Protein AF-0000000079328853 (afdb_homodimer)

Secondary structure (DSSP, 8-state):
--------S-----TTSHHHHHHHHSSGGGHHHHHHHHHHHH---HHHHTT-EEE-------SGGGTT----EEEE-TT--EEEEEEE-S--TTHHHHHHHHHHHHHHTT--TT--GGG---EEEEEEESS----SS-SEEEEEEEETTT--BS-SSEEEEEEEGGGGG-TTS---TTSHHHHHHHHHH--SHHHHHHHHHH-HHHHHHHHHHHHHTT-HHHHHHHHHHHHHHHHHHHHHHHHHHHHHHHHHHHHHHHHHHTT--HHHHHHHH---HHHHHHHHHHH-/--------S-----TTSHHHHHHHHSSGGGHHHHHHHHHHHH---HHHHTT-EEE-------SGGGTT---EEEEE-TT--EEEEEEE-S--TTHHHHHHHHHHHHHHTT--TT--GGG---EEEEEEESS----SS-SEEEEEEEETTT--BS-SSEEEEEEEGGGGG-TTS---TTSHHHHHHHHHH--SHHHHHHHHHH-HHHHHHHHHHHHHHT-HHHHHHHHHHHHHHHHHHHHHHHHHHHHHHHHHHHHHHHHHHTT--HHHHHHHH---HHHHHHHHHHH-

Foldseek 3Di:
DPPPPLPPVQDFFQCLQLLNVCVQPVDPVNVVLVLLLCCLFVVDDSVFAVPKDWDQDFPPPPDPVCVPQGRWGWIATPVGEIETEGREEDDDQCVVVVQVVVQVVVQVVQDDPPDDPVSRAAYEYEYEYADDHDPDLEQKDKDADADPPPRHGPDRSYMYMYGHLVSLVPPSRDDDCLRSNNLVSQSSVDDHDVSQVVSCVNDVSSVVSVVVRVVLCSDPVSVVVSVVSVVVVVVVVVVVVVVVVVVLVVVLLVQLLVVVVVPDDLVVSCVVSVNDSVVSVVSNVVVD/DPPPPLPPVQDFFQCLQLLNVCVQPVDPVNVVLVLLLCCLFVVDDSVFAVPKDWDQDFPPPPDPVCVPQGRWGWIATPVGEIETEGREEDDDQCVVVVQVVVQVVVQVVQDDPPDDPVSRAAYEYEYEYQDDHDPDLEQKDKDADADPPPRHGPDRNYMYMYGHLVSLVPPSRDDDCLRSNNLVSQSSVDDHDVSQVVSCVNDVSSVVSVVVRVVLCSDPVSVVVSVVSVVVVVVVVVVVVVVVVVVLVVVLLVQLLVVVVVPDDLVVSCVVSVNDSVVSVVSVVVVD

InterPro domains:
  IPR010106 Recombination-promoting nuclease RpnA [TIGR01784] (16-283)

Radius of gyration: 30.78 Å; Cα contacts (8 Å, |Δi|>4): 860; chains: 2; bounding box: 93×96×70 Å

Sequence (576 aa):
MVRKKVLDDGFIMSPKNDFVFKLLFGDEKNKDLLIELLNAILKMPHDELEEIELINTELLREFSEDRKGILDVRAKTKNGEHIDIEIQVLYTQYMAERTLFYWSKMYNGQIKSGDTYDKLEKCITINIVDFKCIEINKLHTSFHITEDETNQKLTDVLEIHYLELPKLFDDSVPKDEDEPIVQWMMFLQARNKEAFEMLAEKNDKIRKAYNILEVISKDDKARAAYESREAELHDQMTRLKSAKEEGIKEATIKNAKNFLIMGLDVDMVAKGTGLSVEEVQKIKKELNMVRKKVLDDGFIMSPKNDFVFKLLFGDEKNKDLLIELLNAILKMPHDELEEIELINTELLREFSEDRKGILDVRAKTKNGEHIDIEIQVLYTQYMAERTLFYWSKMYNGQIKSGDTYDKLEKCITINIVDFKCIEINKLHTSFHITEDETNQKLTDVLEIHYLELPKLFDDSVPKDEDEPIVQWMMFLQARNKEAFEMLAEKNDKIRKAYNILEVISKDDKARAAYESREAELHDQMTRLKSAKEEGIKEATIKNAKNFLIMGLDVDMVAKGTGLSVEEVQKIKKELN

Structure (mmCIF, N/CA/C/O backbone):
data_AF-0000000079328853-model_v1
#
loop_
_entity.id
_entity.type
_entity.pdbx_description
1 polymer 'Uncharacterized protein'
#
loop_
_atom_site.group_PDB
_atom_site.id
_atom_site.type_symbol
_atom_site.label_atom_id
_atom_site.label_alt_id
_atom_site.label_comp_id
_atom_site.label_asym_id
_atom_site.label_entity_id
_atom_site.label_seq_id
_atom_site.pdbx_PDB_ins_code
_atom_site.Cartn_x
_atom_site.Cartn_y
_atom_site.Cartn_z
_atom_site.occupancy
_atom_site.B_iso_or_equiv
_atom_site.auth_seq_id
_atom_site.auth_comp_id
_atom_site.auth_asym_id
_atom_site.auth_atom_id
_atom_site.pdbx_PDB_model_num
ATOM 1 N N . MET A 1 1 ? 5.297 56.281 -9.031 1 31.61 1 MET A N 1
ATOM 2 C CA . MET A 1 1 ? 5.809 54.969 -8.672 1 31.61 1 MET A CA 1
ATO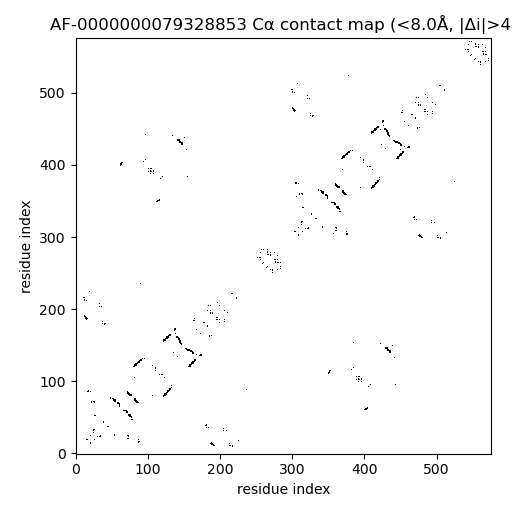M 3 C C . MET A 1 1 ? 5.602 54.688 -7.184 1 31.61 1 MET A C 1
ATOM 5 O O . MET A 1 1 ? 6.312 55.25 -6.344 1 31.61 1 MET A O 1
ATOM 9 N N . VAL A 1 2 ? 4.441 54.625 -6.719 1 34.25 2 VAL A N 1
ATOM 10 C CA . VAL A 1 2 ? 4.043 54.594 -5.312 1 34.25 2 VAL A CA 1
ATOM 11 C C . VAL A 1 2 ? 4.672 53.375 -4.633 1 34.25 2 VAL A C 1
ATOM 13 O O . VAL A 1 2 ? 4.508 52.25 -5.098 1 34.25 2 VAL A O 1
ATOM 16 N N . ARG A 1 3 ? 5.887 53.562 -4.113 1 39.03 3 ARG A N 1
ATOM 17 C CA . ARG A 1 3 ? 6.566 52.594 -3.277 1 39.03 3 ARG A CA 1
ATOM 18 C C . ARG A 1 3 ? 5.586 51.875 -2.334 1 39.03 3 ARG A C 1
ATOM 20 O O . ARG A 1 3 ? 4.926 52.531 -1.528 1 39.03 3 ARG A O 1
ATOM 27 N N . LYS A 1 4 ? 4.969 50.938 -2.725 1 52.41 4 LYS A N 1
ATOM 28 C CA . LYS A 1 4 ? 4.027 50.188 -1.898 1 52.41 4 LYS A CA 1
ATOM 29 C C . LYS A 1 4 ? 4.602 49.938 -0.508 1 52.41 4 LYS A C 1
ATOM 31 O O . LYS A 1 4 ? 5.73 49.438 -0.376 1 52.41 4 LYS A O 1
ATOM 36 N N . LYS A 1 5 ? 4.297 50.625 0.523 1 45.47 5 LYS A N 1
ATOM 37 C CA . LYS A 1 5 ? 4.676 50.625 1.934 1 45.47 5 LYS A CA 1
ATOM 38 C C . LYS A 1 5 ? 4.801 49.188 2.465 1 45.47 5 LYS A C 1
ATOM 40 O O . LYS A 1 5 ? 3.859 48.406 2.371 1 45.47 5 LYS A O 1
ATOM 45 N N . VAL A 1 6 ? 6.016 48.594 2.537 1 50.78 6 VAL A N 1
ATOM 46 C CA . VAL A 1 6 ? 6.336 47.375 3.24 1 50.78 6 VAL A CA 1
ATOM 47 C C . VAL A 1 6 ? 5.785 47.438 4.664 1 50.78 6 VAL A C 1
ATOM 49 O O . VAL A 1 6 ? 6.137 48.312 5.434 1 50.78 6 VAL A O 1
ATOM 52 N N . LEU A 1 7 ? 4.535 47.094 4.895 1 52.22 7 LEU A N 1
ATOM 53 C CA . LEU A 1 7 ? 3.934 47.031 6.219 1 52.22 7 LEU A CA 1
ATOM 54 C C . LEU A 1 7 ? 4.805 46.219 7.172 1 52.22 7 LEU A C 1
ATOM 56 O O . LEU A 1 7 ? 5.109 45.062 6.906 1 52.22 7 LEU A O 1
ATOM 60 N N . ASP A 1 8 ? 5.898 46.781 7.695 1 61.59 8 ASP A N 1
ATOM 61 C CA . ASP A 1 8 ? 6.684 46.094 8.727 1 61.59 8 ASP A CA 1
ATOM 62 C C . ASP A 1 8 ? 5.898 46 10.031 1 61.59 8 ASP A C 1
ATOM 64 O O . ASP A 1 8 ? 6.207 46.688 11.008 1 61.59 8 ASP A O 1
ATOM 68 N N . ASP A 1 9 ? 4.762 45.281 10.031 1 75.06 9 ASP A N 1
ATOM 69 C CA . ASP A 1 9 ? 3.895 45.156 11.195 1 75.06 9 ASP A CA 1
ATOM 70 C C . ASP A 1 9 ? 4.293 43.938 12.031 1 75.06 9 ASP A C 1
ATOM 72 O O . ASP A 1 9 ? 3.625 43.625 13.016 1 75.06 9 ASP A O 1
ATOM 76 N N . GLY A 1 10 ? 5.41 43.25 11.617 1 81.88 10 GLY A N 1
ATOM 77 C CA . GLY A 1 10 ? 5.906 42.125 12.383 1 81.88 10 GLY A CA 1
ATOM 78 C C . GLY A 1 10 ? 5.145 40.844 12.109 1 81.88 10 GLY A C 1
ATOM 79 O O . GLY A 1 10 ? 5.383 39.812 12.758 1 81.88 10 GLY A O 1
ATOM 80 N N . PHE A 1 11 ? 4.305 40.906 11.109 1 89.62 11 PHE A N 1
ATOM 81 C CA . PHE A 1 11 ? 3.486 39.75 10.805 1 89.62 11 PHE A CA 1
ATOM 82 C C . PHE A 1 11 ? 4.312 38.688 10.109 1 89.62 11 PHE A C 1
ATOM 84 O O . PHE A 1 11 ? 5.133 38.969 9.242 1 89.62 11 PHE A O 1
ATOM 91 N N . ILE A 1 12 ? 4.145 37.406 10.586 1 93.56 12 ILE A N 1
ATOM 92 C CA . ILE A 1 12 ? 4.809 36.25 9.969 1 93.56 12 ILE A CA 1
ATOM 93 C C . ILE A 1 12 ? 3.789 35.125 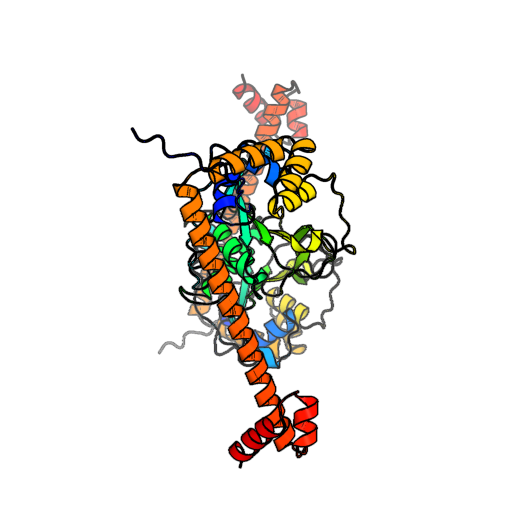9.711 1 93.56 12 ILE A C 1
ATOM 95 O O . ILE A 1 12 ? 3.018 34.781 10.602 1 93.56 12 ILE A O 1
ATOM 99 N N . MET A 1 13 ? 3.773 34.688 8.43 1 94.19 13 MET A N 1
ATOM 100 C CA . MET A 1 13 ? 2.859 33.594 8.07 1 94.19 13 MET A CA 1
ATOM 101 C C . MET A 1 13 ? 3.227 32.312 8.789 1 94.19 13 MET A C 1
ATOM 103 O O . MET A 1 13 ? 4.391 32.094 9.133 1 94.19 13 MET A O 1
ATOM 107 N N . SER A 1 14 ? 2.207 31.469 9.07 1 94.62 14 SER A N 1
ATOM 108 C CA . SER A 1 14 ? 2.471 30.156 9.625 1 94.62 14 SER A CA 1
ATOM 109 C C . SER A 1 14 ? 3.002 29.203 8.555 1 94.62 14 SER A C 1
ATOM 111 O O . SER A 1 14 ? 2.355 29 7.523 1 94.62 14 SER A O 1
ATOM 113 N N . PRO A 1 15 ? 4.086 28.594 8.836 1 95.25 15 PRO A N 1
ATOM 114 C CA . PRO A 1 15 ? 4.645 27.703 7.812 1 95.25 15 PRO A CA 1
ATOM 115 C C . PRO A 1 15 ? 3.854 26.406 7.668 1 95.25 15 PRO A C 1
ATOM 117 O O . PRO A 1 15 ? 4.082 25.641 6.723 1 95.25 15 PRO A O 1
ATOM 120 N N . LYS A 1 16 ? 2.934 26.078 8.539 1 93.06 16 LYS A N 1
ATOM 121 C CA . LYS A 1 16 ? 2.166 24.859 8.406 1 93.06 16 LYS A CA 1
ATOM 122 C C . LYS A 1 16 ? 0.993 25.031 7.445 1 93.06 16 LYS A C 1
ATOM 124 O O . LYS A 1 16 ? 0.324 24.062 7.082 1 93.06 16 LYS A O 1
ATOM 129 N N . ASN A 1 17 ? 0.754 26.344 7.156 1 89.62 17 ASN A N 1
ATOM 130 C CA . ASN A 1 17 ? -0.19 26.594 6.07 1 89.62 17 ASN A CA 1
ATOM 131 C C . ASN A 1 17 ? 0.301 26 4.754 1 89.62 17 ASN A C 1
ATOM 133 O O . ASN A 1 17 ? 1.447 26.219 4.359 1 89.62 17 ASN A O 1
ATOM 137 N N . ASP A 1 18 ? -0.569 25.25 4.113 1 87.94 18 ASP A N 1
ATOM 138 C CA . ASP A 1 18 ? -0.144 24.5 2.936 1 87.94 18 ASP A CA 1
ATOM 139 C C . ASP A 1 18 ? 0.385 25.422 1.849 1 87.94 18 ASP A C 1
ATOM 141 O O . ASP A 1 18 ? 1.332 25.078 1.137 1 87.94 18 ASP A O 1
ATOM 145 N N . PHE A 1 19 ? -0.212 26.594 1.665 1 86.56 19 PHE A N 1
ATOM 146 C CA . PHE A 1 19 ? 0.26 27.578 0.706 1 86.56 19 PHE A CA 1
ATOM 147 C C . PHE A 1 19 ? 1.688 28.016 1.025 1 86.56 19 PHE A C 1
ATOM 149 O O . PHE A 1 19 ? 2.543 28.047 0.138 1 86.56 19 PHE A O 1
ATOM 156 N N . VAL A 1 20 ? 1.907 28.344 2.248 1 91.88 20 VAL A N 1
ATOM 157 C CA . VAL A 1 20 ? 3.219 28.797 2.699 1 91.88 20 VAL A CA 1
ATOM 158 C C . VAL A 1 20 ? 4.23 27.656 2.58 1 91.88 20 VAL A C 1
ATOM 160 O O . VAL A 1 20 ? 5.352 27.859 2.107 1 91.88 20 VAL A O 1
ATOM 163 N N . PHE A 1 21 ? 3.822 26.453 2.988 1 93 21 PHE A N 1
ATOM 164 C CA . PHE A 1 21 ? 4.68 25.281 2.912 1 93 21 PHE A CA 1
ATOM 165 C C . PHE A 1 21 ? 5.176 25.062 1.488 1 93 21 PHE A C 1
ATOM 167 O O . PHE A 1 21 ? 6.359 24.797 1.271 1 93 21 PHE A O 1
ATOM 174 N N . LYS A 1 22 ? 4.309 25.172 0.549 1 89.31 22 LYS A N 1
ATOM 175 C CA . LYS A 1 22 ? 4.648 25 -0.86 1 89.31 22 LYS A CA 1
ATOM 176 C C . LYS A 1 22 ? 5.656 26.062 -1.314 1 89.31 22 LYS A C 1
ATOM 178 O O . LYS A 1 22 ? 6.559 25.766 -2.104 1 89.31 22 LYS A O 1
ATOM 183 N N . LEU A 1 23 ? 5.504 27.266 -0.871 1 89.62 23 LEU A N 1
ATOM 184 C CA . LEU A 1 23 ? 6.422 28.328 -1.248 1 89.62 23 LEU A CA 1
ATOM 185 C C . LEU A 1 23 ? 7.816 28.062 -0.694 1 89.62 23 LEU A C 1
ATOM 187 O O . LEU A 1 23 ? 8.82 28.375 -1.348 1 89.62 23 LEU A O 1
ATOM 191 N N . LEU A 1 24 ? 7.848 27.5 0.463 1 93.38 24 LEU A N 1
ATOM 192 C CA . LEU A 1 24 ? 9.125 27.266 1.125 1 93.38 24 LEU A CA 1
ATOM 193 C C . LEU A 1 24 ? 9.828 26.047 0.53 1 93.38 24 LEU A C 1
ATOM 195 O O . LEU A 1 24 ? 11.039 26.078 0.272 1 93.38 24 LEU A O 1
ATOM 199 N N . PHE A 1 25 ? 9.07 24.969 0.272 1 93.12 25 PHE A N 1
ATOM 200 C CA . PHE A 1 25 ? 9.711 23.688 -0.023 1 93.12 25 PHE A CA 1
ATOM 201 C C . PHE A 1 25 ? 9.398 23.234 -1.444 1 93.12 25 PHE A C 1
ATOM 203 O O . PHE A 1 25 ? 10.039 22.328 -1.969 1 93.12 25 PHE A O 1
ATOM 210 N N . GLY A 1 26 ? 8.43 23.828 -2.084 1 89.31 26 GLY A N 1
ATOM 211 C CA . GLY A 1 26 ? 7.992 23.406 -3.404 1 89.31 26 GLY A CA 1
ATOM 212 C C . GLY A 1 26 ? 8.523 24.297 -4.52 1 89.31 26 GLY A C 1
ATOM 213 O O . GLY A 1 26 ? 8.125 24.156 -5.676 1 89.31 26 GLY A O 1
ATOM 214 N N . ASP A 1 27 ? 9.336 25.25 -4.164 1 87.94 27 ASP A N 1
ATOM 215 C CA . ASP A 1 27 ? 9.938 26.156 -5.141 1 87.94 27 ASP A CA 1
ATOM 216 C C . ASP A 1 27 ? 11.344 25.688 -5.527 1 87.94 27 ASP A C 1
ATOM 218 O O . ASP A 1 27 ? 12.156 25.359 -4.66 1 87.94 27 ASP A O 1
ATOM 222 N N . GLU A 1 28 ? 11.617 25.719 -6.836 1 88.5 28 GLU A N 1
ATOM 223 C CA . GLU A 1 28 ? 12.922 25.297 -7.355 1 88.5 28 GLU A CA 1
ATOM 224 C C . GLU A 1 28 ? 14.047 26.141 -6.746 1 88.5 28 GLU A C 1
ATOM 226 O O . GLU A 1 28 ? 15.148 25.641 -6.539 1 88.5 28 GLU A O 1
ATOM 231 N N . LYS A 1 29 ? 13.781 27.312 -6.406 1 90 29 LYS A N 1
ATOM 232 C CA . LYS A 1 29 ? 14.781 28.219 -5.852 1 90 29 LYS A CA 1
ATOM 233 C C . LYS A 1 29 ? 15.172 27.812 -4.434 1 90 29 LYS A C 1
ATOM 235 O O . LYS A 1 29 ? 16.25 28.172 -3.947 1 90 29 LYS A O 1
ATOM 240 N N . ASN A 1 30 ? 14.227 27.094 -3.82 1 91.38 30 ASN A N 1
ATOM 241 C CA . ASN A 1 30 ? 14.461 26.688 -2.438 1 91.38 30 ASN A CA 1
ATOM 242 C C . ASN A 1 30 ? 14.641 25.172 -2.32 1 91.38 30 ASN A C 1
ATOM 244 O O . ASN A 1 30 ? 14.297 24.578 -1.297 1 91.38 30 ASN A O 1
ATOM 248 N N . LYS A 1 31 ? 15.102 24.562 -3.402 1 91.06 31 LYS A N 1
ATOM 249 C CA . LYS A 1 31 ? 15.242 23.109 -3.471 1 91.06 31 LYS A CA 1
ATOM 250 C C . LYS A 1 31 ? 16.141 22.594 -2.354 1 91.06 31 LYS A C 1
ATOM 252 O O . LYS A 1 31 ? 15.938 21.484 -1.844 1 91.06 31 LYS A O 1
ATOM 257 N N . ASP A 1 32 ? 17.109 23.344 -2.018 1 92.06 32 ASP A N 1
ATOM 258 C CA . ASP A 1 32 ? 18.016 22.953 -0.948 1 92.06 32 ASP A CA 1
ATOM 259 C C . ASP A 1 32 ? 17.281 22.797 0.376 1 92.06 32 ASP A C 1
ATOM 261 O O . ASP A 1 32 ? 17.641 21.953 1.199 1 92.06 32 ASP A O 1
ATOM 265 N N . LEU A 1 33 ? 16.219 23.609 0.675 1 93.69 33 LEU A N 1
ATOM 266 C CA . LEU A 1 33 ? 15.398 23.469 1.875 1 93.69 33 LEU A CA 1
ATOM 267 C C . LEU A 1 33 ? 14.641 22.141 1.863 1 93.69 33 LEU A C 1
ATOM 269 O O . LEU A 1 33 ? 14.57 21.453 2.885 1 93.69 33 LEU A O 1
ATOM 273 N N . LEU A 1 34 ? 14.141 21.797 0.667 1 93.06 34 LEU A N 1
ATOM 274 C CA . LEU A 1 34 ? 13.453 20.531 0.522 1 93.06 34 LEU A CA 1
ATOM 275 C C . LEU A 1 34 ? 14.398 19.359 0.823 1 93.06 34 LEU A C 1
ATOM 277 O O . LEU A 1 34 ? 14.039 18.438 1.562 1 93.06 34 LEU A O 1
ATOM 281 N N . ILE A 1 35 ? 15.547 19.438 0.274 1 92.81 35 ILE A N 1
ATOM 282 C CA . ILE A 1 35 ? 16.547 18.391 0.459 1 92.81 35 ILE A CA 1
ATOM 283 C C . ILE A 1 35 ? 16.859 18.234 1.946 1 92.81 35 ILE A C 1
ATOM 285 O O . ILE A 1 35 ? 16.922 17.125 2.457 1 92.81 35 ILE A O 1
ATOM 289 N N . GLU A 1 36 ? 17 19.344 2.65 1 92.38 36 GLU A N 1
ATOM 290 C CA . GLU A 1 36 ? 17.312 19.297 4.074 1 92.38 36 GLU A CA 1
ATOM 291 C C . GLU A 1 36 ? 16.156 18.688 4.875 1 92.38 36 GLU A C 1
ATOM 293 O O . GLU A 1 36 ? 16.391 17.922 5.809 1 92.38 36 GLU A O 1
ATOM 298 N N . LEU A 1 37 ? 14.938 19.109 4.543 1 94.31 37 LEU A N 1
ATOM 299 C CA . LEU A 1 37 ? 13.773 18.547 5.215 1 94.31 37 LEU A CA 1
ATOM 300 C C . LEU A 1 37 ? 13.688 17.031 4.984 1 94.31 37 LEU A C 1
ATOM 302 O O . LEU A 1 37 ? 13.508 16.266 5.934 1 94.31 37 LEU A O 1
ATOM 306 N N . LEU A 1 38 ? 13.891 16.609 3.748 1 94.62 38 LEU A N 1
ATOM 307 C CA . LEU A 1 38 ? 13.82 15.188 3.391 1 94.62 38 LEU A CA 1
ATOM 308 C C . LEU A 1 38 ? 14.938 14.406 4.074 1 94.62 38 LEU A C 1
ATOM 310 O O . LEU A 1 38 ? 14.719 13.281 4.531 1 94.62 38 LEU A O 1
ATOM 314 N N . ASN A 1 39 ? 16.109 15.008 4.168 1 93.06 39 ASN A N 1
ATOM 315 C CA . ASN A 1 39 ? 17.219 14.359 4.875 1 93.06 39 ASN A CA 1
ATOM 316 C C . ASN A 1 39 ? 16.875 14.133 6.344 1 93.06 39 ASN A C 1
ATOM 318 O O . ASN A 1 39 ? 17.219 13.094 6.91 1 93.06 39 ASN A O 1
ATOM 322 N N . ALA A 1 40 ? 16.266 15.102 6.926 1 94.19 40 ALA A N 1
ATOM 323 C CA . ALA A 1 40 ? 15.906 14.992 8.336 1 94.19 40 ALA A CA 1
ATOM 324 C C . ALA A 1 40 ? 14.867 13.898 8.555 1 94.19 40 ALA A C 1
ATOM 326 O O . ALA A 1 40 ? 14.898 13.195 9.562 1 94.19 40 ALA A O 1
ATOM 327 N N . ILE A 1 41 ? 13.961 13.695 7.598 1 96.12 41 ILE A N 1
ATOM 328 C CA . ILE A 1 41 ? 12.844 12.773 7.746 1 96.12 41 ILE A CA 1
ATOM 329 C C . ILE A 1 41 ? 13.281 11.359 7.367 1 96.12 41 ILE A C 1
ATOM 331 O O . ILE A 1 41 ? 13.047 10.406 8.109 1 96.12 41 ILE A O 1
ATOM 335 N N . LEU A 1 42 ? 13.906 11.211 6.176 1 93.88 42 LEU A N 1
ATOM 336 C CA . LEU A 1 42 ? 14.188 9.906 5.59 1 93.88 42 LEU A CA 1
ATOM 337 C C . LEU A 1 42 ? 15.562 9.398 6.031 1 93.88 42 LEU A C 1
ATOM 339 O O . LEU A 1 42 ? 15.867 8.211 5.887 1 93.88 42 LEU A O 1
ATOM 343 N N . LYS A 1 43 ? 16.359 10.18 6.676 1 83.69 43 LYS A N 1
ATOM 344 C CA . LYS A 1 43 ? 17.719 9.844 7.098 1 83.69 43 LYS A CA 1
ATOM 345 C C . LYS A 1 43 ? 18.516 9.25 5.945 1 83.69 43 LYS A C 1
ATOM 347 O O . LYS A 1 43 ? 19.219 8.25 6.121 1 83.69 43 LYS A O 1
ATOM 352 N N . MET A 1 44 ? 18.156 9.641 4.758 1 73.44 44 MET A N 1
ATOM 353 C CA . MET A 1 44 ? 18.859 9.195 3.561 1 73.44 44 MET A CA 1
ATOM 354 C C . MET A 1 44 ? 20.203 9.914 3.422 1 73.44 44 MET A C 1
ATOM 356 O O . MET A 1 44 ? 20.344 11.047 3.871 1 73.44 44 MET A O 1
ATOM 360 N N . PRO A 1 45 ? 21.125 9.148 2.871 1 66.38 45 PRO A N 1
ATOM 361 C CA . PRO A 1 45 ? 22.359 9.867 2.59 1 66.38 45 PRO A CA 1
ATOM 362 C C . PRO A 1 45 ? 22.156 11.062 1.661 1 66.38 45 PRO A C 1
ATOM 364 O O . PRO A 1 45 ? 21.328 11 0.752 1 66.38 45 PRO A O 1
ATOM 367 N N . HIS A 1 46 ? 22.875 12.055 1.942 1 65.69 46 HIS A N 1
ATOM 368 C CA . HIS A 1 46 ? 22.75 13.32 1.233 1 65.69 46 HIS A CA 1
ATOM 369 C C . HIS A 1 46 ? 22.922 13.133 -0.27 1 65.69 46 HIS A C 1
ATOM 371 O O . HIS A 1 46 ? 22.25 13.781 -1.064 1 65.69 46 HIS A O 1
ATOM 377 N N . ASP A 1 47 ? 23.688 12.258 -0.616 1 69.44 47 ASP A N 1
ATOM 378 C CA . ASP A 1 47 ? 24.016 12.086 -2.027 1 69.44 47 ASP A CA 1
ATOM 379 C C . ASP A 1 47 ? 22.812 11.547 -2.805 1 69.44 47 ASP A C 1
ATOM 381 O O . ASP A 1 47 ? 22.656 11.828 -3.996 1 69.44 47 ASP A O 1
ATOM 385 N N . GLU A 1 48 ? 21.922 10.938 -2.188 1 71.31 48 GLU A N 1
ATOM 386 C CA . GLU A 1 48 ? 20.781 10.352 -2.869 1 71.31 48 GLU A CA 1
ATOM 387 C C . GLU A 1 48 ? 19.719 11.406 -3.189 1 71.31 48 GLU A C 1
ATOM 389 O O . GLU A 1 48 ? 18.906 11.227 -4.098 1 71.31 48 GLU A O 1
ATOM 394 N N . LEU A 1 49 ? 19.844 12.508 -2.465 1 78.69 49 LEU A N 1
ATOM 395 C CA . LEU A 1 49 ? 18.812 13.523 -2.613 1 78.69 49 LEU A CA 1
ATOM 396 C C . LEU A 1 49 ? 19.344 14.734 -3.369 1 78.69 49 LEU A C 1
ATOM 398 O O . LEU A 1 49 ? 18.578 15.633 -3.742 1 78.69 49 LEU A O 1
ATOM 402 N N . GLU A 1 50 ? 20.656 14.734 -3.645 1 72.62 50 GLU A N 1
ATOM 403 C CA . GLU A 1 50 ? 21.312 15.898 -4.227 1 72.62 50 GLU A CA 1
ATOM 404 C C . GLU A 1 50 ? 20.703 16.25 -5.586 1 72.62 50 GLU A C 1
ATOM 406 O O . GLU A 1 50 ? 20.625 17.422 -5.949 1 72.62 50 GLU A O 1
ATOM 411 N N . GLU A 1 51 ? 20.188 15.281 -6.344 1 80.25 51 GLU A N 1
ATOM 412 C CA . GLU A 1 51 ? 19.656 15.539 -7.676 1 80.25 51 GLU A CA 1
ATOM 413 C C . GLU A 1 51 ? 18.141 15.352 -7.703 1 80.25 51 GLU A C 1
ATOM 415 O O . GLU A 1 51 ? 17.578 14.883 -8.703 1 80.25 51 GLU A O 1
ATOM 420 N N . ILE A 1 52 ? 17.5 15.844 -6.676 1 86.38 52 ILE A N 1
ATOM 421 C CA . ILE A 1 52 ? 16.062 15.672 -6.598 1 86.38 52 ILE A CA 1
ATOM 422 C C . ILE A 1 52 ? 15.367 16.641 -7.566 1 86.38 52 ILE A C 1
ATOM 424 O O . ILE A 1 52 ? 15.812 17.766 -7.742 1 86.38 52 ILE A O 1
ATOM 428 N N . GLU A 1 53 ? 14.422 16.188 -8.273 1 89 53 GLU A N 1
ATOM 429 C CA . GLU A 1 53 ? 13.625 16.984 -9.203 1 89 53 GLU A CA 1
ATOM 430 C C . GLU A 1 53 ? 12.211 17.219 -8.656 1 89 53 GLU A C 1
ATOM 432 O O . GLU A 1 53 ? 11.531 16.281 -8.258 1 89 53 GLU A O 1
ATOM 437 N N . LEU A 1 54 ? 11.898 18.5 -8.562 1 87.62 54 LEU A N 1
ATOM 438 C CA . LEU A 1 54 ? 10.523 18.828 -8.188 1 87.62 54 LEU A CA 1
ATOM 439 C C . LEU A 1 54 ? 9.57 18.547 -9.344 1 87.62 54 LEU A C 1
ATOM 441 O O . LEU A 1 54 ? 9.844 18.938 -10.484 1 87.62 54 LEU A O 1
ATOM 445 N N . ILE A 1 55 ? 8.586 17.734 -9.016 1 79.25 55 ILE A N 1
ATOM 446 C CA . ILE A 1 55 ? 7.594 17.406 -10.039 1 79.25 55 ILE A CA 1
ATOM 447 C C . ILE A 1 55 ? 6.316 18.203 -9.789 1 79.25 55 ILE A C 1
ATOM 449 O O . ILE A 1 55 ? 5.812 18.25 -8.664 1 79.25 55 ILE A O 1
ATOM 453 N N . ASN A 1 56 ? 6.125 19.312 -10.453 1 61.44 56 ASN A N 1
ATOM 454 C CA . ASN A 1 56 ? 5.008 20.219 -10.242 1 61.44 56 ASN A CA 1
ATOM 455 C C . ASN A 1 56 ? 3.701 19.641 -10.766 1 61.44 56 ASN A C 1
ATOM 457 O O . ASN A 1 56 ? 2.814 20.375 -11.203 1 61.44 56 ASN A O 1
ATOM 461 N N . THR A 1 57 ? 3.627 18.375 -10.805 1 53.28 57 THR A N 1
ATOM 462 C CA . THR A 1 57 ? 2.359 17.859 -11.312 1 53.28 57 THR A CA 1
ATOM 463 C C . THR A 1 57 ? 1.344 17.719 -10.18 1 53.28 57 THR A C 1
ATOM 465 O O . THR A 1 57 ? 1.671 17.219 -9.102 1 53.28 57 THR A O 1
ATOM 468 N N . GLU A 1 58 ? 0.433 18.734 -10.227 1 52.91 58 GLU A N 1
ATOM 469 C CA . GLU A 1 58 ? -0.675 18.641 -9.281 1 52.91 58 GLU A CA 1
ATOM 470 C C . GLU A 1 58 ? -1.335 17.266 -9.352 1 52.91 58 GLU A C 1
ATOM 472 O O . GLU A 1 58 ? -1.615 16.75 -10.438 1 52.91 58 GLU A O 1
ATOM 477 N N . LEU A 1 59 ? -1.08 16.391 -8.367 1 54.16 59 LEU A N 1
ATOM 478 C CA . LEU A 1 59 ? -2.027 15.281 -8.32 1 54.16 59 LEU A CA 1
ATOM 479 C C . LEU A 1 59 ? -3.459 15.797 -8.211 1 54.16 59 LEU A C 1
ATOM 481 O O . LEU A 1 59 ? -3.768 16.609 -7.336 1 54.16 59 LEU A O 1
ATOM 485 N N . LEU A 1 60 ? -4.219 15.867 -9.266 1 50.41 60 LEU A N 1
ATOM 486 C CA . LEU A 1 60 ? -5.594 16.359 -9.219 1 50.41 60 LEU A CA 1
ATOM 487 C C . LEU A 1 60 ? -6.352 15.734 -8.047 1 50.41 60 LEU A C 1
ATOM 489 O O . LEU A 1 60 ? -6.312 14.516 -7.859 1 50.41 60 LEU A O 1
ATOM 493 N N . ARG A 1 61 ? -6.586 16.594 -7.02 1 55.03 61 ARG A N 1
ATOM 494 C CA . ARG A 1 61 ? -7.406 16.125 -5.91 1 55.03 61 ARG A CA 1
ATOM 495 C C . ARG A 1 61 ? -8.844 15.875 -6.355 1 55.03 61 ARG A C 1
ATOM 497 O O . ARG A 1 61 ? -9.484 16.766 -6.934 1 55.03 61 ARG A O 1
ATOM 504 N N . GLU A 1 62 ? -9.258 14.672 -6.512 1 55.06 62 GLU A N 1
ATOM 505 C CA . GLU A 1 62 ? -10.523 14.203 -7.062 1 55.06 62 GLU A CA 1
ATOM 506 C C . GLU A 1 62 ? -11.617 14.18 -5.996 1 55.06 62 GLU A C 1
ATOM 508 O O . GLU A 1 62 ? -12.797 14.062 -6.312 1 55.06 62 GLU A O 1
ATOM 513 N N . PHE A 1 63 ? -11.18 14.438 -4.805 1 57.06 63 PHE A N 1
ATOM 514 C CA . PHE A 1 63 ? -12.18 14.258 -3.764 1 57.06 63 PHE A CA 1
ATOM 515 C C . PHE A 1 63 ? -12.773 15.602 -3.346 1 57.06 63 PHE A C 1
ATOM 517 O O . PHE A 1 63 ? -12.078 16.625 -3.348 1 57.06 63 PHE A O 1
ATOM 524 N N . SER A 1 64 ? -14 15.625 -3.09 1 53.59 64 SER A N 1
ATOM 525 C CA . SER A 1 64 ? -14.711 16.812 -2.639 1 53.59 64 SER A CA 1
ATOM 526 C C . SER A 1 64 ? -14.016 17.469 -1.448 1 53.59 64 SER A C 1
ATOM 528 O O . SER A 1 64 ? -13.992 18.688 -1.326 1 53.59 64 SER A O 1
ATOM 530 N N . GLU A 1 65 ? -13.477 16.531 -0.671 1 58.22 65 GLU A N 1
ATOM 531 C CA . GLU A 1 65 ? -12.828 17.016 0.542 1 58.22 65 GLU A CA 1
ATOM 532 C C . GLU A 1 65 ? -11.516 17.719 0.219 1 58.22 65 GLU A C 1
ATOM 534 O O . GLU A 1 65 ? -11.016 18.516 1.027 1 58.22 65 GLU A O 1
ATOM 539 N N . ASP A 1 66 ? -11.031 17.281 -1.01 1 58.84 66 ASP A N 1
ATOM 540 C CA . ASP A 1 66 ? -9.711 17.797 -1.354 1 58.84 66 ASP A CA 1
ATOM 541 C C . ASP A 1 66 ? -9.812 19.094 -2.16 1 58.84 66 ASP A C 1
ATOM 543 O O . ASP A 1 66 ? -8.812 19.562 -2.711 1 58.84 66 ASP A O 1
ATOM 547 N N . ARG A 1 67 ? -11.078 19.672 -2.266 1 48 67 ARG A N 1
ATOM 548 C CA . ARG A 1 67 ? -11.211 20.812 -3.154 1 48 67 ARG A CA 1
ATOM 549 C C . ARG A 1 67 ? -9.891 21.578 -3.275 1 48 67 ARG A C 1
ATOM 551 O O . ARG A 1 67 ? -9.508 22 -4.371 1 48 67 ARG A O 1
ATOM 558 N N . LYS A 1 68 ? -9.539 22.188 -2.256 1 48.5 68 LYS A N 1
ATOM 559 C CA . LYS A 1 68 ? -8.375 23.062 -2.328 1 48.5 68 LYS A CA 1
ATOM 560 C C . LYS A 1 68 ? -7.109 22.344 -1.879 1 48.5 68 LYS A C 1
ATOM 562 O O . LYS A 1 68 ? -6.07 22.984 -1.68 1 48.5 68 LYS A O 1
ATOM 567 N N . GLY A 1 69 ? -7.141 21.156 -1.556 1 46.72 69 GLY A N 1
ATOM 568 C CA . GLY A 1 69 ? -5.941 20.578 -0.976 1 46.72 69 GLY A CA 1
ATOM 569 C C . GLY A 1 69 ? -4.832 20.375 -1.987 1 46.72 69 GLY A C 1
ATOM 570 O O . GLY A 1 69 ? -4.797 19.359 -2.682 1 46.72 69 GLY A O 1
ATOM 571 N N . ILE A 1 70 ? -4.504 21.344 -2.793 1 46.09 70 ILE A N 1
ATOM 572 C CA . ILE A 1 70 ? -3.502 21.406 -3.854 1 46.09 70 ILE A CA 1
ATOM 573 C C . ILE A 1 70 ? -2.164 20.891 -3.328 1 46.09 70 ILE A C 1
ATOM 575 O O . ILE A 1 70 ? -1.462 20.141 -4.016 1 46.09 70 ILE A O 1
ATOM 579 N N . LEU A 1 71 ? -1.521 21.609 -2.305 1 53.53 71 LEU A N 1
ATOM 580 C CA . LEU A 1 71 ? -0.108 21.969 -2.34 1 53.53 71 LEU A CA 1
ATOM 581 C C . LEU A 1 71 ? 0.765 20.781 -1.976 1 53.53 71 LEU A C 1
ATOM 583 O O . LEU A 1 71 ? 0.809 20.359 -0.813 1 53.53 71 LEU A O 1
ATOM 587 N N . ASP A 1 72 ? 0.884 19.688 -2.85 1 66.62 72 ASP A N 1
ATOM 588 C CA . ASP A 1 72 ? 1.812 18.578 -2.648 1 66.62 72 ASP A CA 1
ATOM 589 C C . ASP A 1 72 ? 3.184 18.891 -3.242 1 66.62 72 ASP A C 1
ATOM 591 O O . ASP A 1 72 ? 3.299 19.734 -4.133 1 66.62 72 ASP A O 1
ATOM 595 N N . VAL A 1 73 ? 4.199 18.875 -2.271 1 82.12 73 VAL A N 1
ATOM 596 C CA . VAL A 1 73 ? 5.559 18.828 -2.805 1 82.12 73 VAL A CA 1
ATOM 597 C C . VAL A 1 73 ? 5.875 17.406 -3.295 1 82.12 73 VAL A C 1
ATOM 599 O O . VAL A 1 73 ? 5.801 16.453 -2.527 1 82.12 73 VAL A O 1
ATOM 602 N N . ARG A 1 74 ? 5.992 17.312 -4.59 1 88.5 74 ARG A N 1
ATOM 603 C CA . ARG A 1 74 ? 6.395 16.031 -5.18 1 88.5 74 ARG A CA 1
ATOM 604 C C . ARG A 1 74 ? 7.82 16.109 -5.719 1 88.5 74 ARG A C 1
ATOM 606 O O . ARG A 1 74 ? 8.211 17.125 -6.312 1 88.5 74 ARG A O 1
ATOM 613 N N . ALA A 1 75 ? 8.469 15.102 -5.504 1 90.62 75 ALA A N 1
ATOM 614 C CA . ALA A 1 75 ? 9.859 15.078 -5.934 1 90.62 75 ALA A CA 1
ATOM 615 C C . ALA A 1 75 ? 10.266 13.688 -6.41 1 90.62 75 ALA A C 1
ATOM 617 O O . ALA A 1 75 ? 9.625 12.695 -6.066 1 90.62 75 ALA A O 1
ATOM 618 N N . LYS A 1 76 ? 11.195 13.641 -7.242 1 91.19 76 LYS A N 1
ATOM 619 C CA . LYS A 1 76 ? 11.805 12.414 -7.73 1 91.19 76 LYS A CA 1
ATOM 620 C C . LYS A 1 76 ? 13.305 12.398 -7.473 1 91.19 76 LYS A C 1
ATOM 622 O O . LYS A 1 76 ? 13.992 13.391 -7.746 1 91.19 76 LYS A O 1
ATOM 627 N N . THR A 1 77 ? 13.789 11.352 -6.938 1 90.88 77 THR A N 1
ATOM 628 C CA . THR A 1 77 ? 15.211 11.242 -6.652 1 90.88 77 THR A CA 1
ATOM 629 C C . THR A 1 77 ? 15.977 10.773 -7.891 1 90.88 77 THR A C 1
ATOM 631 O O . THR A 1 77 ? 15.367 10.391 -8.891 1 90.88 77 THR A O 1
ATOM 634 N N . LYS A 1 78 ? 17.297 10.773 -7.773 1 85.94 78 LYS A N 1
ATOM 635 C CA . LYS A 1 78 ? 18.172 10.32 -8.859 1 85.94 78 LYS A CA 1
ATOM 636 C C . LYS A 1 78 ? 17.953 8.844 -9.148 1 85.94 78 LYS A C 1
ATOM 638 O O . LYS A 1 78 ? 18.047 8.406 -10.297 1 85.94 78 LYS A O 1
ATOM 643 N N . ASN A 1 79 ? 17.547 8.141 -8.172 1 86.19 79 ASN A N 1
ATOM 644 C CA . ASN A 1 79 ? 17.359 6.703 -8.312 1 86.19 79 ASN A CA 1
ATOM 645 C C . ASN A 1 79 ? 15.945 6.375 -8.797 1 86.19 79 ASN A C 1
ATOM 647 O O . ASN A 1 79 ? 15.586 5.203 -8.938 1 86.19 79 ASN A O 1
ATOM 651 N N . GLY A 1 80 ? 15.102 7.414 -8.961 1 88.69 80 GLY A N 1
ATOM 652 C CA . GLY A 1 80 ? 13.789 7.215 -9.547 1 88.69 80 GLY A CA 1
ATOM 653 C C . GLY A 1 80 ? 12.688 7.086 -8.5 1 88.69 80 GLY A C 1
ATOM 654 O O . GLY A 1 80 ? 11.531 6.848 -8.844 1 88.69 80 GLY A O 1
ATOM 655 N N . GLU A 1 81 ? 13.055 7.258 -7.223 1 92.25 81 GLU A N 1
ATOM 656 C CA . GLU A 1 81 ? 12.047 7.199 -6.172 1 92.25 81 GLU A CA 1
ATOM 657 C C . GLU A 1 81 ? 11.141 8.43 -6.203 1 92.25 81 GLU A C 1
ATOM 659 O O . GLU A 1 81 ? 11.609 9.547 -6.43 1 92.25 81 GLU A O 1
ATOM 664 N N . HIS A 1 82 ? 9.891 8.227 -6.016 1 92.75 82 HIS A N 1
ATOM 665 C CA . HIS A 1 82 ? 8.93 9.312 -5.945 1 92.75 82 HIS A CA 1
ATOM 666 C C . HIS A 1 82 ? 8.586 9.656 -4.5 1 92.75 82 HIS A C 1
ATOM 668 O O . HIS A 1 82 ? 8.391 8.766 -3.674 1 92.75 82 HIS A O 1
ATOM 674 N N . ILE A 1 83 ? 8.555 10.93 -4.23 1 93.69 83 ILE A N 1
ATOM 675 C CA . ILE A 1 83 ? 8.242 11.391 -2.883 1 93.69 83 ILE A CA 1
ATOM 676 C C . ILE A 1 83 ? 7.105 12.406 -2.932 1 93.69 83 ILE A C 1
ATOM 678 O O . ILE A 1 83 ? 7.121 13.328 -3.754 1 93.69 83 ILE A O 1
ATOM 682 N N . ASP A 1 84 ? 6.109 12.203 -2.15 1 92.56 84 ASP A N 1
ATOM 683 C CA . ASP A 1 84 ? 5.004 13.133 -1.97 1 92.56 84 ASP A CA 1
ATOM 684 C C . ASP A 1 84 ? 4.926 13.625 -0.525 1 92.56 84 ASP A C 1
ATOM 686 O O . ASP A 1 84 ? 4.793 12.82 0.401 1 92.56 84 ASP A O 1
ATOM 690 N N . ILE A 1 85 ? 5.043 14.891 -0.313 1 93.56 85 ILE A N 1
ATOM 691 C CA . ILE A 1 85 ? 4.918 15.477 1.019 1 93.56 85 ILE A CA 1
ATOM 692 C C . ILE A 1 85 ? 3.59 16.219 1.137 1 93.56 85 ILE A C 1
ATOM 694 O O . ILE A 1 85 ? 3.271 17.062 0.303 1 93.56 85 ILE A O 1
ATOM 698 N N . GLU A 1 86 ? 2.852 15.844 2.154 1 89.88 86 GLU A N 1
ATOM 699 C CA . GLU A 1 86 ? 1.555 16.469 2.398 1 89.88 86 GLU A CA 1
ATOM 700 C C . GLU A 1 86 ? 1.488 17.078 3.797 1 89.88 86 GLU A C 1
ATOM 702 O O . GLU A 1 86 ? 1.909 16.453 4.773 1 89.88 86 GLU A O 1
ATOM 707 N N . ILE A 1 87 ? 1.101 18.312 3.889 1 91.69 87 ILE A N 1
ATOM 708 C CA . ILE A 1 87 ? 0.826 18.938 5.176 1 91.69 87 ILE A CA 1
ATOM 709 C C . ILE A 1 87 ? -0.679 19.141 5.344 1 91.69 87 ILE A C 1
ATOM 711 O O . ILE A 1 87 ? -1.357 19.594 4.422 1 91.69 87 ILE A O 1
ATOM 715 N N . GLN A 1 88 ? -1.224 18.656 6.391 1 88.88 88 GLN A N 1
ATOM 716 C CA . GLN A 1 88 ? -2.662 18.688 6.641 1 88.88 88 GLN A CA 1
ATOM 717 C C . GLN A 1 88 ? -2.975 19.281 8.008 1 88.88 88 GLN A C 1
ATOM 719 O O . GLN A 1 88 ? -2.631 18.703 9.039 1 88.88 88 GLN A O 1
ATOM 724 N N . VAL A 1 89 ? -3.662 20.391 7.934 1 89.88 89 VAL A N 1
ATOM 725 C CA . VAL A 1 89 ? -3.979 21.094 9.172 1 89.88 89 VAL A CA 1
ATOM 726 C C . VAL A 1 89 ? -5.312 20.594 9.727 1 89.88 89 VAL A C 1
ATOM 728 O O . VAL A 1 89 ? -5.445 20.375 10.93 1 89.88 89 VAL A O 1
ATOM 731 N N . LEU A 1 90 ? -6.293 20.375 8.828 1 87.06 90 LEU A N 1
ATOM 732 C CA . LEU A 1 90 ? -7.633 19.984 9.242 1 87.06 90 LEU A CA 1
ATOM 733 C C . LEU A 1 90 ? -7.699 18.484 9.523 1 87.06 90 LEU A C 1
ATOM 735 O O . LEU A 1 90 ? -7.242 17.672 8.703 1 87.06 90 LEU A O 1
ATOM 739 N N . TYR A 1 91 ? -8.266 18.188 10.586 1 88.19 91 TYR A N 1
ATOM 740 C CA . TYR A 1 91 ? -8.414 16.797 11.008 1 88.19 91 TYR A CA 1
ATOM 741 C C . TYR A 1 91 ? -9.297 16.031 10.031 1 88.19 91 TYR A C 1
ATOM 743 O O . TYR A 1 91 ? -10.297 16.547 9.539 1 88.19 91 TYR A O 1
ATOM 751 N N . THR A 1 92 ? -8.914 14.82 9.758 1 85.94 92 THR A N 1
ATOM 752 C CA . THR A 1 92 ? -9.742 13.836 9.07 1 85.94 92 THR A CA 1
ATOM 753 C C . THR A 1 92 ? -9.57 12.453 9.695 1 85.94 92 THR A C 1
ATOM 755 O O . THR A 1 92 ? -8.469 12.078 10.086 1 85.94 92 THR A O 1
ATOM 758 N N . GLN A 1 93 ? -10.664 11.703 9.797 1 88.38 93 GLN A N 1
ATOM 759 C CA . GLN A 1 93 ? -10.641 10.359 10.359 1 88.38 93 GLN A CA 1
ATOM 760 C C . GLN A 1 93 ? -10.016 9.367 9.391 1 88.38 93 GLN A C 1
ATOM 762 O O . GLN A 1 93 ? -9.578 8.289 9.797 1 88.38 93 GLN A O 1
ATOM 767 N N . TYR A 1 94 ? -9.906 9.703 8.172 1 90.81 94 TYR A N 1
ATOM 768 C CA . TYR A 1 94 ? -9.523 8.758 7.133 1 90.81 94 TYR A CA 1
ATOM 769 C C . TYR A 1 94 ? -8.172 9.117 6.539 1 90.81 94 TYR A C 1
ATOM 771 O O . TYR A 1 94 ? -7.957 8.992 5.328 1 90.81 94 TYR A O 1
ATOM 779 N N . MET A 1 95 ? -7.281 9.609 7.383 1 93.44 95 MET A N 1
ATOM 780 C CA . MET A 1 95 ? -5.984 10.062 6.898 1 93.44 95 MET A CA 1
ATOM 781 C C . MET A 1 95 ? -5.199 8.906 6.285 1 93.44 95 MET A C 1
ATOM 783 O O . MET A 1 95 ? -4.551 9.07 5.25 1 93.44 95 MET A O 1
ATOM 787 N N . ALA A 1 96 ? -5.258 7.703 6.945 1 95.62 96 ALA A N 1
ATOM 788 C CA . ALA A 1 96 ? -4.531 6.547 6.43 1 95.62 96 ALA A CA 1
ATOM 789 C C . ALA A 1 96 ? -5.059 6.137 5.059 1 95.62 96 ALA A C 1
ATOM 791 O O . ALA A 1 96 ? -4.281 5.871 4.137 1 95.62 96 ALA A O 1
ATOM 792 N N . GLU A 1 97 ? -6.371 6.078 4.875 1 94 97 GLU A N 1
ATOM 793 C CA . GLU A 1 97 ? -6.992 5.746 3.6 1 94 97 GLU A CA 1
ATOM 794 C C . GLU A 1 97 ? -6.621 6.762 2.523 1 94 97 GLU A C 1
ATOM 796 O O . GLU A 1 97 ? -6.305 6.391 1.392 1 94 97 GLU A O 1
ATOM 801 N N . ARG A 1 98 ? -6.625 8.023 2.959 1 90.31 98 ARG A N 1
ATOM 802 C CA . ARG A 1 98 ? -6.277 9.109 2.045 1 90.31 98 ARG A CA 1
ATOM 803 C C . ARG A 1 98 ? -4.832 8.984 1.575 1 90.31 98 ARG A C 1
ATOM 805 O O . ARG A 1 98 ? -4.547 9.094 0.38 1 90.31 98 ARG A O 1
ATOM 812 N N . THR A 1 99 ? -3.936 8.781 2.482 1 94.06 99 THR A N 1
ATOM 813 C CA . THR A 1 99 ? -2.521 8.672 2.139 1 94.06 99 THR A CA 1
ATOM 814 C C . THR A 1 99 ? -2.287 7.512 1.179 1 94.06 99 THR A C 1
ATOM 816 O O . THR A 1 99 ? -1.549 7.645 0.199 1 94.06 99 THR A O 1
ATOM 819 N N . LEU A 1 100 ? -2.955 6.395 1.411 1 95.81 100 LEU A N 1
ATOM 820 C CA . LEU A 1 100 ? -2.777 5.23 0.553 1 95.81 100 LEU A CA 1
ATOM 821 C C . LEU A 1 100 ? -3.387 5.473 -0.824 1 95.81 100 LEU A C 1
ATOM 823 O O . LEU A 1 100 ? -2.893 4.949 -1.826 1 95.81 100 LEU A O 1
ATOM 827 N N . PHE A 1 101 ? -4.457 6.258 -0.906 1 92.38 101 PHE A N 1
ATOM 828 C CA . PHE A 1 101 ? -5.047 6.613 -2.191 1 92.38 101 PHE A CA 1
ATOM 829 C C . PHE A 1 101 ? -4.043 7.363 -3.059 1 92.38 101 PHE A C 1
ATOM 831 O O . PHE A 1 101 ? -3.824 7.008 -4.219 1 92.38 101 PHE A O 1
ATOM 838 N N . TYR A 1 102 ? -3.379 8.289 -2.482 1 89.62 102 TYR A N 1
ATOM 839 C CA . TYR A 1 102 ? -2.438 9.094 -3.252 1 89.62 102 TYR A CA 1
ATOM 840 C C . TYR A 1 102 ? -1.151 8.32 -3.521 1 89.62 102 TYR A C 1
ATOM 842 O O . TYR A 1 102 ? -0.524 8.5 -4.57 1 89.62 102 TYR A O 1
ATOM 850 N N . TRP A 1 103 ? -0.74 7.535 -2.568 1 94.56 103 TRP A N 1
ATOM 851 C CA . TRP A 1 103 ? 0.381 6.641 -2.844 1 94.56 103 TRP A CA 1
ATOM 852 C C . TRP A 1 103 ? 0.093 5.766 -4.062 1 94.56 103 TRP A C 1
ATOM 854 O O . TRP A 1 103 ? 0.93 5.648 -4.961 1 94.56 103 TRP A O 1
ATOM 864 N N . SER A 1 104 ? -1.112 5.156 -4.062 1 93.88 104 SER A N 1
ATOM 865 C CA . SER A 1 104 ? -1.518 4.27 -5.148 1 93.88 104 SER A CA 1
ATOM 866 C C . SER A 1 104 ? -1.52 5 -6.488 1 93.88 104 SER A C 1
ATOM 868 O O . SER A 1 104 ? -1.104 4.441 -7.504 1 93.88 104 SER A O 1
ATOM 870 N N . LYS A 1 105 ? -1.981 6.23 -6.488 1 88.88 105 LYS A N 1
ATOM 871 C CA . LYS A 1 105 ? -1.981 7.035 -7.707 1 88.88 105 LYS A CA 1
ATOM 872 C C . LYS A 1 105 ? -0.56 7.277 -8.203 1 88.88 105 LYS A C 1
ATOM 874 O O . LYS A 1 105 ? -0.285 7.156 -9.398 1 88.88 105 LYS A O 1
ATOM 879 N N . MET A 1 106 ? 0.293 7.625 -7.277 1 90.62 106 MET A N 1
ATOM 880 C CA . MET A 1 106 ? 1.695 7.859 -7.609 1 90.62 106 MET A CA 1
ATOM 881 C C . MET A 1 106 ? 2.352 6.586 -8.133 1 90.62 106 MET A C 1
ATOM 883 O O . MET A 1 106 ? 3.09 6.625 -9.117 1 90.62 106 MET A O 1
ATOM 887 N N . TYR A 1 107 ? 2.08 5.465 -7.531 1 93.81 107 TYR A N 1
ATOM 888 C CA . TYR A 1 107 ? 2.67 4.184 -7.898 1 93.81 107 TYR A CA 1
ATOM 889 C C . TYR A 1 107 ? 2.186 3.732 -9.273 1 93.81 107 TYR A C 1
ATOM 891 O O . TYR A 1 107 ? 2.992 3.369 -10.133 1 93.81 107 TYR A O 1
ATOM 899 N N . ASN A 1 108 ? 0.889 3.836 -9.508 1 89.31 108 ASN A N 1
ATOM 900 C CA . ASN A 1 108 ? 0.29 3.424 -10.766 1 89.31 108 ASN A CA 1
ATOM 901 C C . ASN A 1 108 ? 0.724 4.332 -11.914 1 89.31 108 ASN A C 1
ATOM 903 O O . ASN A 1 108 ? 0.818 3.889 -13.062 1 89.31 108 ASN A O 1
ATOM 907 N N . GLY A 1 109 ? 0.979 5.535 -11.602 1 86.5 109 GLY A N 1
ATOM 908 C CA . GLY A 1 109 ? 1.275 6.52 -12.625 1 86.5 109 GLY A CA 1
ATOM 909 C C . GLY A 1 109 ? 2.666 6.371 -13.211 1 86.5 109 GLY A C 1
ATOM 910 O O . GLY A 1 109 ? 3 7.02 -14.211 1 86.5 109 GLY A O 1
ATOM 911 N N . GLN A 1 110 ? 3.467 5.465 -12.703 1 88.19 110 GLN A N 1
ATOM 912 C CA . GLN A 1 110 ? 4.848 5.332 -13.148 1 88.19 110 GLN A CA 1
ATOM 913 C C . GLN A 1 110 ? 4.934 4.57 -14.469 1 88.19 110 GLN A C 1
ATOM 915 O O . GLN A 1 110 ? 5.949 4.633 -15.164 1 88.19 110 GLN A O 1
ATOM 920 N N . ILE A 1 111 ? 3.904 3.709 -14.695 1 81.94 111 ILE A N 1
ATOM 921 C CA . ILE A 1 111 ? 4.07 2.812 -15.836 1 81.94 111 ILE A CA 1
ATOM 922 C C . ILE A 1 111 ? 2.967 3.064 -16.859 1 81.94 111 ILE A C 1
ATOM 924 O O . ILE A 1 111 ? 1.897 3.572 -16.516 1 81.94 111 ILE A O 1
ATOM 928 N N . LYS A 1 112 ? 3.334 2.859 -18.078 1 76.38 112 LYS A N 1
ATOM 929 C CA . LYS A 1 112 ? 2.406 2.914 -19.203 1 76.38 112 LYS A CA 1
ATOM 930 C C . LYS A 1 112 ? 2.289 1.553 -19.891 1 76.38 112 LYS A C 1
ATOM 932 O O . LYS A 1 112 ? 3.037 0.626 -19.562 1 76.38 112 LYS A O 1
ATOM 937 N N . SER A 1 113 ? 1.316 1.484 -20.781 1 73.81 113 SER A N 1
ATOM 938 C CA . SER A 1 113 ? 1.121 0.252 -21.547 1 73.81 113 SER A CA 1
ATOM 939 C C . SER A 1 113 ? 2.41 -0.183 -22.234 1 73.81 113 SER A C 1
ATOM 941 O O . SER A 1 113 ? 3.115 0.642 -22.812 1 73.81 113 SER A O 1
ATOM 943 N N . GLY A 1 114 ? 2.789 -1.451 -22.031 1 72.88 114 GLY A N 1
ATOM 944 C CA . GLY A 1 114 ? 3.994 -1.973 -22.641 1 72.88 114 GLY A CA 1
ATOM 945 C C . GLY A 1 114 ? 5.188 -1.996 -21.719 1 72.88 114 GLY A C 1
ATOM 946 O O . GLY A 1 114 ? 6.184 -2.676 -21.984 1 72.88 114 GLY A O 1
ATOM 947 N N . ASP A 1 115 ? 5.051 -1.318 -20.609 1 82.25 115 ASP A N 1
ATOM 948 C CA . ASP A 1 115 ? 6.156 -1.286 -19.656 1 82.25 115 ASP A CA 1
ATOM 949 C C . ASP A 1 115 ? 6.23 -2.586 -18.859 1 82.25 115 ASP A C 1
ATOM 951 O O . ASP A 1 115 ? 5.316 -3.41 -18.922 1 82.25 115 ASP A O 1
ATOM 955 N N . THR A 1 116 ? 7.395 -2.814 -18.25 1 83.56 116 THR A N 1
ATOM 956 C CA . THR A 1 116 ? 7.613 -3.965 -17.375 1 83.56 116 THR A CA 1
ATOM 957 C C . THR A 1 116 ? 7.645 -3.533 -15.922 1 83.56 116 THR A C 1
ATOM 959 O O . THR A 1 116 ? 7.812 -2.352 -15.617 1 83.56 116 THR A O 1
ATOM 962 N N . TYR A 1 117 ? 7.418 -4.438 -15.039 1 86.19 117 TYR A N 1
ATOM 963 C CA . TYR A 1 117 ? 7.254 -4.148 -13.625 1 86.19 117 TYR A CA 1
ATOM 964 C C . TYR A 1 117 ? 8.562 -3.66 -13.008 1 86.19 117 TYR A C 1
ATOM 966 O O . TYR A 1 117 ? 8.562 -3.082 -11.922 1 86.19 117 TYR A O 1
ATOM 974 N N . ASP A 1 118 ? 9.672 -3.883 -13.672 1 86.25 118 ASP A N 1
ATOM 975 C CA . ASP A 1 118 ? 10.969 -3.432 -13.18 1 86.25 118 ASP A CA 1
ATOM 976 C C . ASP A 1 118 ? 11.055 -1.907 -13.172 1 86.25 118 ASP A C 1
ATOM 978 O O . ASP A 1 118 ? 11.93 -1.334 -12.516 1 86.25 118 ASP A O 1
ATOM 982 N N . LYS A 1 119 ? 10.156 -1.284 -13.852 1 89.38 119 LYS A N 1
ATOM 983 C CA . LYS A 1 119 ? 10.141 0.174 -13.93 1 89.38 119 LYS A CA 1
ATOM 984 C C . LYS A 1 119 ? 9.461 0.781 -12.703 1 89.38 119 LYS A C 1
ATOM 986 O O . LYS A 1 119 ? 9.57 1.984 -12.461 1 89.38 119 LYS A O 1
ATOM 991 N N . LEU A 1 120 ? 8.734 -0.057 -11.922 1 93.19 120 LEU A N 1
ATOM 992 C CA . LEU A 1 120 ? 8.07 0.43 -10.719 1 93.19 120 LEU A CA 1
ATOM 993 C C . LEU A 1 120 ? 9.086 0.72 -9.617 1 93.19 120 LEU A C 1
ATOM 995 O O . LEU A 1 120 ? 9.82 -0.173 -9.203 1 93.19 120 LEU A O 1
ATOM 999 N N . GLU A 1 121 ? 9.148 2.002 -9.25 1 93.38 121 GLU A N 1
ATOM 1000 C CA . GLU A 1 121 ? 10.102 2.451 -8.242 1 93.38 121 GLU A CA 1
ATOM 1001 C C . GLU A 1 121 ? 9.414 2.742 -6.914 1 93.38 121 GLU A C 1
ATOM 1003 O O . GLU A 1 121 ? 8.188 2.859 -6.859 1 93.38 121 GLU A O 1
ATOM 1008 N N . LYS A 1 122 ? 10.242 2.857 -5.949 1 96 122 LYS A N 1
ATOM 1009 C CA . LYS A 1 122 ? 9.789 3.16 -4.598 1 96 122 LYS A CA 1
ATOM 1010 C C . LYS A 1 122 ? 9.023 4.48 -4.559 1 96 122 LYS A C 1
ATOM 1012 O O . LYS A 1 122 ? 9.438 5.461 -5.184 1 96 122 LYS A O 1
ATOM 1017 N N . CYS A 1 123 ? 7.875 4.508 -3.908 1 96.25 123 CYS A N 1
ATOM 1018 C CA . CYS A 1 123 ? 7.094 5.711 -3.637 1 96.25 123 CYS A CA 1
ATOM 1019 C C . CYS A 1 123 ? 7.004 5.973 -2.139 1 96.25 123 CYS A C 1
ATOM 1021 O O . CYS A 1 123 ? 6.645 5.078 -1.368 1 96.25 123 CYS A O 1
ATOM 1023 N N . ILE A 1 124 ? 7.34 7.184 -1.749 1 96.19 124 ILE A N 1
ATOM 1024 C CA . ILE A 1 124 ? 7.32 7.59 -0.348 1 96.19 124 ILE A CA 1
ATOM 1025 C C . ILE A 1 124 ? 6.285 8.695 -0.145 1 96.19 124 ILE A C 1
ATOM 1027 O O . ILE A 1 124 ? 6.258 9.672 -0.889 1 96.19 124 ILE A O 1
ATOM 1031 N N . THR A 1 125 ? 5.375 8.516 0.805 1 96.19 125 THR A N 1
ATOM 1032 C CA . THR A 1 125 ? 4.465 9.578 1.218 1 96.19 125 THR A CA 1
ATOM 1033 C C . THR A 1 125 ? 4.812 10.07 2.619 1 96.19 125 THR A C 1
ATOM 1035 O O . THR A 1 125 ? 4.996 9.273 3.539 1 96.19 125 THR A O 1
ATOM 1038 N N . ILE A 1 126 ? 4.949 11.32 2.736 1 96.69 126 ILE A N 1
ATOM 1039 C CA . ILE A 1 126 ? 5.23 11.953 4.016 1 96.69 126 ILE A CA 1
ATOM 1040 C C . ILE A 1 126 ? 4.047 12.828 4.43 1 96.69 126 ILE A C 1
ATOM 1042 O O . ILE A 1 126 ? 3.709 13.797 3.738 1 96.69 126 ILE A O 1
ATOM 1046 N N . ASN A 1 127 ? 3.428 12.477 5.527 1 96.5 127 ASN A N 1
ATOM 1047 C CA . ASN A 1 127 ? 2.285 13.219 6.055 1 96.5 127 ASN A CA 1
ATOM 1048 C C . ASN A 1 127 ? 2.672 14.055 7.27 1 96.5 127 ASN A C 1
ATOM 1050 O O . ASN A 1 127 ? 2.965 13.508 8.336 1 96.5 127 ASN A O 1
ATOM 1054 N N . ILE A 1 128 ? 2.691 15.352 7.113 1 96.75 128 ILE A N 1
ATOM 1055 C CA . ILE A 1 128 ? 2.84 16.281 8.234 1 96.75 128 ILE A CA 1
ATOM 1056 C C . ILE A 1 128 ? 1.467 16.781 8.664 1 96.75 128 ILE A C 1
ATOM 1058 O O . ILE A 1 128 ? 0.801 17.5 7.922 1 96.75 128 ILE A O 1
ATOM 1062 N N . VAL A 1 129 ? 1.087 16.438 9.883 1 96.56 129 VAL A N 1
ATOM 1063 C CA . VAL A 1 129 ? -0.302 16.688 10.25 1 96.56 129 VAL A CA 1
ATOM 1064 C C . VAL A 1 129 ? -0.351 17.5 11.547 1 96.56 129 VAL A C 1
ATOM 1066 O O . VAL A 1 129 ? 0.493 17.328 12.43 1 96.56 129 VAL A O 1
ATOM 1069 N N . ASP A 1 130 ? -1.382 18.375 11.656 1 95.62 130 ASP A N 1
ATOM 1070 C CA . ASP A 1 130 ? -1.572 19.219 12.828 1 95.62 130 ASP A CA 1
ATOM 1071 C C . ASP A 1 130 ? -2.605 18.609 13.773 1 95.62 130 ASP A C 1
ATOM 1073 O O . ASP A 1 130 ? -3.393 19.344 14.391 1 95.62 130 ASP A O 1
ATOM 1077 N N . PHE A 1 131 ? -2.781 17.297 13.805 1 94.88 131 PHE A N 1
ATOM 1078 C CA . PHE A 1 131 ? -3.646 16.531 14.688 1 94.88 131 PHE A CA 1
ATOM 1079 C C . PHE A 1 131 ? -3.035 15.164 14.984 1 94.88 131 PHE A C 1
ATOM 1081 O O . PHE A 1 131 ? -2.113 14.727 14.297 1 94.88 131 PHE A O 1
ATOM 1088 N N . LYS A 1 132 ? -3.51 14.555 16.031 1 96.44 132 LYS A N 1
ATOM 1089 C CA . LYS A 1 132 ? -3.07 13.203 16.375 1 96.44 132 LYS A CA 1
ATOM 1090 C C . LYS A 1 132 ? -3.93 12.148 15.688 1 96.44 132 LYS A C 1
ATOM 1092 O O . LYS A 1 132 ? -5.16 12.227 15.711 1 96.44 132 LYS A O 1
ATOM 1097 N N . CYS A 1 133 ? -3.242 11.195 15.016 1 96 133 CYS A N 1
ATOM 1098 C CA . CYS A 1 133 ? -4.016 10.156 14.336 1 96 133 CYS A CA 1
ATOM 1099 C C . CYS A 1 133 ? -3.311 8.805 14.43 1 96 133 CYS A C 1
ATOM 1101 O O . CYS A 1 133 ? -3.852 7.789 13.992 1 96 133 CYS A O 1
ATOM 1103 N N . ILE A 1 134 ? -2.086 8.742 14.891 1 97.38 134 ILE A N 1
ATOM 1104 C CA . ILE A 1 134 ? -1.325 7.516 15.094 1 97.38 134 ILE A CA 1
ATOM 1105 C C . ILE A 1 134 ? -1.205 7.227 16.594 1 97.38 134 ILE A C 1
ATOM 1107 O O . ILE A 1 134 ? -0.666 8.039 17.344 1 97.38 134 ILE A O 1
ATOM 1111 N N . GLU A 1 135 ? -1.692 6.086 17.031 1 96.12 135 GLU A N 1
ATOM 1112 C CA . GLU A 1 135 ? -1.655 5.734 18.453 1 96.12 135 GLU A CA 1
ATOM 1113 C C . GLU A 1 135 ? -0.304 5.141 18.828 1 96.12 135 GLU A C 1
ATOM 1115 O O . GLU A 1 135 ? -0.24 4.035 19.375 1 96.12 135 GLU A O 1
ATOM 1120 N N . ILE A 1 136 ? 0.752 5.723 18.547 1 97.12 136 ILE A N 1
ATOM 1121 C CA . ILE A 1 136 ? 2.129 5.398 18.906 1 97.12 136 ILE A CA 1
ATOM 1122 C C . ILE A 1 136 ? 2.801 6.621 19.531 1 97.12 136 ILE A C 1
ATOM 1124 O O . ILE A 1 136 ? 2.654 7.738 19.031 1 97.12 136 ILE A O 1
ATOM 1128 N N . ASN A 1 137 ? 3.439 6.535 20.641 1 96.62 137 ASN A N 1
ATOM 1129 C CA . ASN A 1 137 ? 4.047 7.641 21.375 1 96.62 137 ASN A CA 1
ATOM 1130 C C . ASN A 1 137 ? 5.375 8.062 20.75 1 96.62 137 ASN A C 1
ATOM 1132 O O . ASN A 1 137 ? 6.418 8.008 21.406 1 96.62 137 ASN A O 1
ATOM 1136 N N . LYS A 1 138 ? 5.328 8.461 19.531 1 97.44 138 LYS A N 1
ATOM 1137 C CA . LYS A 1 138 ? 6.453 8.977 18.766 1 97.44 138 LYS A CA 1
ATOM 1138 C C . LYS A 1 138 ? 6.047 10.195 17.938 1 97.44 138 LYS A C 1
ATOM 1140 O O . LYS A 1 138 ? 4.918 10.273 17.453 1 97.44 138 LYS A O 1
ATOM 1145 N N . LEU A 1 139 ? 6.961 11.133 17.703 1 97.94 139 LEU A N 1
ATOM 1146 C CA . LEU A 1 139 ? 6.738 12.297 16.859 1 97.94 139 LEU A CA 1
ATOM 1147 C C . LEU A 1 139 ? 6.695 11.891 15.383 1 97.94 139 LEU A C 1
ATOM 1149 O O . LEU A 1 139 ? 5.902 12.438 14.609 1 97.94 139 LEU A O 1
ATOM 1153 N N . HIS A 1 140 ? 7.566 10.969 15.062 1 98.25 140 HIS A N 1
ATOM 1154 C CA . HIS A 1 140 ? 7.773 10.5 13.695 1 98.25 140 HIS A CA 1
ATOM 1155 C C . HIS A 1 140 ? 7.625 8.984 13.602 1 98.25 140 HIS A C 1
ATOM 1157 O O . HIS A 1 140 ? 8.297 8.242 14.312 1 98.25 140 HIS A O 1
ATOM 1163 N N . THR A 1 141 ? 6.707 8.539 12.805 1 98.25 141 THR A N 1
ATOM 1164 C CA . THR A 1 141 ? 6.516 7.113 12.57 1 98.25 141 THR A CA 1
ATOM 1165 C C . THR A 1 141 ? 6.68 6.781 11.094 1 98.25 141 THR A C 1
ATOM 1167 O O . THR A 1 141 ? 6.375 7.605 10.227 1 98.25 141 THR A O 1
ATOM 1170 N N . SER A 1 142 ? 7.23 5.648 10.766 1 98.25 142 SER A N 1
ATOM 1171 C CA . SER A 1 142 ? 7.379 5.133 9.406 1 98.25 142 SER A CA 1
ATOM 1172 C C . SER A 1 142 ? 6.746 3.748 9.273 1 98.25 142 SER A C 1
ATOM 1174 O O . SER A 1 142 ? 6.734 2.971 10.227 1 98.25 142 SER A O 1
ATOM 1176 N N . PHE A 1 143 ? 6.211 3.492 8.141 1 98.62 143 PHE A N 1
ATOM 1177 C CA . PHE A 1 143 ? 5.438 2.281 7.902 1 98.62 143 PHE A CA 1
ATOM 1178 C C . PHE A 1 143 ? 5.895 1.59 6.625 1 98.62 143 PHE A C 1
ATOM 1180 O O . PHE A 1 143 ? 6.219 2.252 5.637 1 98.62 143 PHE A O 1
ATOM 1187 N N . HIS A 1 144 ? 5.898 0.272 6.602 1 98.75 144 HIS A N 1
ATOM 1188 C CA . HIS A 1 144 ? 6.16 -0.598 5.461 1 98.75 144 HIS A CA 1
ATOM 1189 C C . HIS A 1 144 ? 5.223 -1.8 5.453 1 98.75 144 HIS A C 1
ATOM 1191 O O . HIS A 1 144 ? 4.453 -1.996 6.398 1 98.75 144 HIS A O 1
ATOM 1197 N N . ILE A 1 145 ? 5.188 -2.518 4.328 1 98.69 145 ILE A N 1
ATOM 1198 C CA . ILE A 1 145 ? 4.438 -3.766 4.238 1 98.69 145 ILE A CA 1
ATOM 1199 C C . ILE A 1 145 ? 5.262 -4.902 4.84 1 98.69 145 ILE A C 1
ATOM 1201 O O . ILE A 1 145 ? 6.336 -5.234 4.34 1 98.69 145 ILE A O 1
ATOM 1205 N N . THR A 1 146 ? 4.738 -5.484 5.891 1 98.5 146 THR A N 1
ATOM 1206 C CA . THR A 1 146 ? 5.496 -6.531 6.566 1 98.5 146 THR A CA 1
ATOM 1207 C C . THR A 1 146 ? 4.613 -7.75 6.836 1 98.5 146 THR A C 1
ATOM 1209 O O . THR A 1 146 ? 3.391 -7.629 6.914 1 98.5 146 THR A O 1
ATOM 1212 N N . GLU A 1 147 ? 5.285 -8.891 6.898 1 98.62 147 GLU A N 1
ATOM 1213 C CA . GLU A 1 147 ? 4.586 -10.133 7.199 1 98.62 147 GLU A CA 1
ATOM 1214 C C . GLU A 1 147 ? 4.062 -10.141 8.633 1 98.62 147 GLU A C 1
ATOM 1216 O O . GLU A 1 147 ? 4.746 -9.688 9.555 1 98.62 147 GLU A O 1
ATOM 1221 N N . ASP A 1 148 ? 2.914 -10.641 8.859 1 97.31 148 ASP A N 1
ATOM 1222 C CA . ASP A 1 148 ? 2.15 -10.461 10.086 1 97.31 148 ASP A CA 1
ATOM 1223 C C . ASP A 1 148 ? 2.807 -11.188 11.258 1 97.31 148 ASP A C 1
ATOM 1225 O O . ASP A 1 148 ? 2.693 -10.766 12.406 1 97.31 148 ASP A O 1
ATOM 1229 N N . GLU A 1 149 ? 3.535 -12.258 11.047 1 96.56 149 GLU A N 1
ATOM 1230 C CA . GLU A 1 149 ? 4.09 -13.055 12.133 1 96.56 149 GLU A CA 1
ATOM 1231 C C . GLU A 1 149 ? 5.586 -12.797 12.305 1 96.56 149 GLU A C 1
ATOM 1233 O O . GLU A 1 149 ? 6.082 -12.703 13.422 1 96.56 149 GLU A O 1
ATOM 1238 N N . THR A 1 150 ? 6.328 -12.625 11.211 1 96.94 150 THR A N 1
ATOM 1239 C CA . THR A 1 150 ? 7.781 -12.555 11.273 1 96.94 150 THR A CA 1
ATOM 1240 C C . THR A 1 150 ? 8.258 -11.102 11.211 1 96.94 150 THR A C 1
ATOM 1242 O O . THR A 1 150 ? 9.414 -10.812 11.5 1 96.94 150 THR A O 1
ATOM 1245 N N . ASN A 1 151 ? 7.387 -10.172 10.711 1 96.69 151 ASN A N 1
ATOM 1246 C CA . ASN A 1 151 ? 7.684 -8.75 10.547 1 96.69 151 ASN A CA 1
ATOM 1247 C C . ASN A 1 151 ? 8.711 -8.516 9.445 1 96.69 151 ASN A C 1
ATOM 1249 O O . ASN A 1 151 ? 9.336 -7.457 9.391 1 96.69 151 ASN A O 1
ATOM 1253 N N . GLN A 1 152 ? 8.914 -9.539 8.641 1 97.38 152 GLN A N 1
ATOM 1254 C CA . GLN A 1 152 ? 9.797 -9.359 7.496 1 97.38 152 GLN A CA 1
ATOM 1255 C C . GLN A 1 152 ? 9.133 -8.508 6.418 1 97.38 152 GLN A C 1
ATOM 1257 O O . GLN A 1 152 ? 7.949 -8.672 6.133 1 97.38 152 GLN A O 1
ATOM 1262 N N . LYS A 1 153 ? 9.891 -7.59 5.871 1 97.81 153 LYS A N 1
ATOM 1263 C CA . LYS A 1 153 ? 9.375 -6.707 4.828 1 97.81 153 LYS A CA 1
ATOM 1264 C C . LYS A 1 153 ? 9.117 -7.477 3.533 1 97.81 153 LYS A C 1
ATOM 1266 O O . LYS A 1 153 ? 9.922 -8.328 3.141 1 97.81 153 LYS A O 1
ATOM 1271 N N . LEU A 1 154 ? 8.023 -7.211 2.883 1 98.19 154 LEU A N 1
ATOM 1272 C CA . LEU A 1 154 ? 7.727 -7.797 1.58 1 98.19 154 LEU A CA 1
ATOM 1273 C C . LEU A 1 154 ? 8.539 -7.125 0.481 1 98.19 154 LEU A C 1
ATOM 1275 O O . LEU A 1 154 ? 9.133 -7.805 -0.361 1 98.19 154 LEU A O 1
ATOM 1279 N N . THR A 1 155 ? 8.531 -5.797 0.463 1 96.81 155 THR A N 1
ATOM 1280 C CA . THR A 1 155 ? 9.188 -4.93 -0.508 1 96.81 155 THR A CA 1
ATOM 1281 C C . THR A 1 155 ? 9.383 -3.527 0.064 1 96.81 155 THR A C 1
ATOM 1283 O O . THR A 1 155 ? 8.836 -3.201 1.119 1 96.81 155 THR A O 1
ATOM 1286 N N . ASP A 1 156 ? 10.148 -2.715 -0.571 1 95.44 156 ASP A N 1
ATOM 1287 C CA . ASP A 1 156 ? 10.414 -1.361 -0.093 1 95.44 156 ASP A CA 1
ATOM 1288 C C . ASP A 1 156 ? 9.688 -0.326 -0.949 1 95.44 156 ASP A C 1
ATOM 1290 O O . ASP A 1 156 ? 9.852 0.879 -0.75 1 95.44 156 ASP A O 1
ATOM 1294 N N . VAL A 1 157 ? 8.844 -0.789 -1.841 1 96.81 157 VAL A N 1
ATOM 1295 C CA . VAL A 1 157 ? 8.305 0.148 -2.82 1 96.81 157 VAL A CA 1
ATOM 1296 C C . VAL A 1 157 ? 7.293 1.074 -2.146 1 96.81 157 VAL A C 1
ATOM 1298 O O . VAL A 1 157 ? 6.988 2.154 -2.66 1 96.81 157 VAL A O 1
ATOM 1301 N N . LEU A 1 158 ? 6.703 0.657 -1.013 1 98.44 158 LEU A N 1
ATOM 1302 C CA . LEU A 1 158 ? 5.773 1.48 -0.246 1 98.44 158 LEU A CA 1
ATOM 1303 C C . LEU A 1 158 ? 6.41 1.946 1.059 1 98.44 158 LEU A C 1
ATOM 1305 O O . LEU A 1 158 ? 6.871 1.126 1.858 1 98.44 158 LEU A O 1
ATOM 1309 N N . GLU A 1 159 ? 6.484 3.193 1.263 1 98.06 159 GLU A N 1
ATOM 1310 C CA . GLU A 1 159 ? 6.969 3.805 2.498 1 98.06 159 GLU A CA 1
ATOM 1311 C C . GLU A 1 159 ? 6.117 5.008 2.891 1 98.06 159 GLU A C 1
ATOM 1313 O O . GLU A 1 159 ? 5.836 5.875 2.062 1 98.06 159 GLU A O 1
ATOM 1318 N N . ILE A 1 160 ? 5.617 5.016 4.125 1 98.25 160 ILE A N 1
ATOM 1319 C CA . ILE A 1 160 ? 4.754 6.09 4.609 1 98.25 160 ILE A CA 1
ATOM 1320 C C . ILE A 1 160 ? 5.336 6.68 5.895 1 98.25 160 ILE A C 1
ATOM 1322 O O . ILE A 1 160 ? 5.77 5.941 6.781 1 98.25 160 ILE A O 1
ATOM 1326 N N . HIS A 1 161 ? 5.34 7.984 6.004 1 98.38 161 HIS A N 1
ATOM 1327 C CA . HIS A 1 161 ? 5.781 8.688 7.203 1 98.38 161 HIS A CA 1
ATOM 1328 C C . HIS A 1 161 ? 4.684 9.586 7.754 1 98.38 161 HIS A C 1
ATOM 1330 O O . HIS A 1 161 ? 3.959 10.227 6.988 1 98.38 161 HIS A O 1
ATOM 1336 N N . TYR A 1 162 ? 4.59 9.633 9.039 1 98.31 162 TYR A N 1
ATOM 1337 C CA . TYR A 1 162 ? 3.752 10.609 9.734 1 98.31 162 TYR A CA 1
ATOM 1338 C C . TYR A 1 162 ? 4.582 11.453 10.688 1 98.31 162 TYR A C 1
ATOM 1340 O O . TYR A 1 162 ? 5.383 10.93 11.469 1 98.31 162 TYR A O 1
ATOM 1348 N N . LEU A 1 163 ? 4.457 12.688 10.547 1 98.38 163 LEU A N 1
ATOM 1349 C CA . LEU A 1 163 ? 4.918 13.656 11.539 1 98.38 163 LEU A CA 1
ATOM 1350 C C . LEU A 1 163 ? 3.738 14.359 12.203 1 98.38 163 LEU A C 1
ATOM 1352 O O . LEU A 1 163 ? 3.049 15.156 11.57 1 98.38 163 LEU A O 1
ATOM 1356 N N . GLU A 1 164 ? 3.504 14.086 13.477 1 98.44 164 GLU A N 1
ATOM 1357 C CA . GLU A 1 164 ? 2.365 14.648 14.195 1 98.44 164 GLU A CA 1
ATOM 1358 C C . GLU A 1 164 ? 2.791 15.836 15.055 1 98.44 164 GLU A C 1
ATOM 1360 O O . GLU A 1 164 ? 3.256 15.656 16.188 1 98.44 164 GLU A O 1
ATOM 1365 N N . LEU A 1 165 ? 2.51 17.047 14.578 1 98.06 165 LEU A N 1
ATOM 1366 C CA . LEU A 1 165 ? 3.023 18.297 15.141 1 98.06 165 LEU A CA 1
ATOM 1367 C C . LEU A 1 165 ? 2.518 18.5 16.562 1 98.06 165 LEU A C 1
ATOM 1369 O O . LEU A 1 165 ? 3.277 18.906 17.453 1 98.06 165 LEU A O 1
ATOM 1373 N N . PRO A 1 166 ? 1.267 18.109 16.922 1 97.69 166 PRO A N 1
ATOM 1374 C CA . PRO A 1 166 ? 0.768 18.391 18.266 1 97.69 166 PRO A CA 1
ATOM 1375 C C . PRO A 1 166 ? 1.509 17.578 19.344 1 97.69 166 PRO A C 1
ATOM 1377 O O . PRO A 1 166 ? 1.5 17.969 20.516 1 97.69 166 PRO A O 1
ATOM 1380 N N . LYS A 1 167 ? 2.16 16.562 18.922 1 97.94 167 LYS A N 1
ATOM 1381 C CA . LYS A 1 167 ? 2.865 15.719 19.891 1 97.94 167 LYS A CA 1
ATOM 1382 C C . LYS A 1 167 ? 4.121 16.406 20.406 1 97.94 167 LYS A C 1
ATOM 1384 O O . LYS A 1 167 ? 4.703 15.984 21.406 1 97.94 167 LYS A O 1
ATOM 1389 N N . LEU A 1 168 ? 4.543 17.484 19.766 1 97.25 168 LEU A N 1
ATOM 1390 C CA . LEU A 1 168 ? 5.637 18.312 20.266 1 97.25 168 LEU A CA 1
ATOM 1391 C C . LEU A 1 168 ? 5.324 18.844 21.656 1 97.25 168 LEU A C 1
ATOM 1393 O O . LEU A 1 168 ? 6.234 19.078 22.453 1 97.25 168 LEU A O 1
ATOM 1397 N N . PHE A 1 169 ? 4.051 19 21.938 1 95.44 169 PHE A N 1
ATOM 1398 C CA . PHE A 1 169 ? 3.633 19.609 23.188 1 95.44 169 PHE A CA 1
ATOM 1399 C C . PHE A 1 169 ? 3.189 18.562 24.203 1 95.44 169 PHE A C 1
ATOM 1401 O O . PHE A 1 169 ? 2.633 18.891 25.25 1 95.44 169 PHE A O 1
ATOM 1408 N N . ASP A 1 170 ? 3.328 17.344 23.859 1 95.94 170 ASP A N 1
ATOM 1409 C CA . ASP A 1 170 ? 3.025 16.234 24.75 1 95.94 170 ASP A CA 1
ATOM 1410 C C . ASP A 1 170 ? 4.277 15.758 25.484 1 95.94 170 ASP A C 1
ATOM 1412 O O . ASP A 1 170 ? 5.16 15.141 24.891 1 95.94 170 ASP A O 1
ATOM 1416 N N . ASP A 1 171 ? 4.324 15.93 26.734 1 94.38 171 ASP A N 1
ATOM 1417 C CA . ASP A 1 171 ? 5.508 15.656 27.531 1 94.38 171 ASP A CA 1
ATOM 1418 C C . ASP A 1 171 ? 5.793 14.156 27.594 1 94.38 171 ASP A C 1
ATOM 1420 O O . ASP A 1 171 ? 6.918 13.742 27.891 1 94.38 171 ASP A O 1
ATOM 1424 N N . SER A 1 172 ? 4.789 13.367 27.344 1 95.5 172 SER A N 1
ATOM 1425 C CA . SER A 1 172 ? 4.961 11.922 27.406 1 95.5 172 SER A CA 1
ATOM 1426 C C . SER A 1 172 ? 5.656 11.391 26.156 1 95.5 172 SER A C 1
ATOM 1428 O O . SER A 1 172 ? 6.133 10.25 26.141 1 95.5 172 SER A O 1
ATOM 1430 N N . VAL A 1 173 ? 5.758 12.156 25.109 1 96.88 173 VAL A N 1
ATOM 1431 C CA . VAL A 1 173 ? 6.371 11.734 23.844 1 96.88 173 VAL A CA 1
ATOM 1432 C C . VAL A 1 173 ? 7.852 12.109 23.844 1 96.88 173 VAL A C 1
ATOM 1434 O O . VAL A 1 173 ? 8.203 13.281 24 1 96.88 173 VAL A O 1
ATOM 1437 N N . PRO A 1 174 ? 8.711 11.125 23.734 1 95.94 174 PRO A N 1
ATOM 1438 C CA . PRO A 1 174 ? 10.141 11.43 23.688 1 95.94 174 PRO A CA 1
ATOM 1439 C C . PRO A 1 174 ? 10.516 12.344 22.516 1 95.94 174 PRO A C 1
ATOM 1441 O O . PRO A 1 174 ? 9.992 12.18 21.422 1 95.94 174 PRO A O 1
ATOM 1444 N N . LYS A 1 175 ? 11.32 13.328 22.766 1 95.12 175 LYS A N 1
ATOM 1445 C CA . LYS A 1 175 ? 11.812 14.242 21.75 1 95.12 175 LYS A CA 1
ATOM 1446 C C . LYS A 1 175 ? 13.156 14.852 22.156 1 95.12 175 LYS A C 1
ATOM 1448 O O . LYS A 1 175 ? 13.414 15.07 23.344 1 95.12 175 LYS A O 1
ATOM 1453 N N . ASP A 1 176 ? 14 14.961 21.219 1 95.5 176 ASP A N 1
ATOM 1454 C CA . ASP A 1 176 ? 15.289 15.641 21.312 1 95.5 176 ASP A CA 1
ATOM 1455 C C . ASP A 1 176 ? 15.328 16.875 20.422 1 95.5 176 ASP A C 1
ATOM 1457 O O . ASP A 1 176 ? 15.422 16.766 19.203 1 95.5 176 ASP A O 1
ATOM 1461 N N . GLU A 1 177 ? 15.398 18.016 21 1 92.38 177 GLU A N 1
ATOM 1462 C CA . GLU A 1 177 ? 15.289 19.281 20.281 1 92.38 177 GLU A CA 1
ATOM 1463 C C . GLU A 1 177 ? 16.516 19.516 19.406 1 92.38 177 GLU A C 1
ATOM 1465 O O . GLU A 1 177 ? 16.5 20.406 18.531 1 92.38 177 GLU A O 1
ATOM 1470 N N . ASP A 1 178 ? 17.516 18.703 19.625 1 93.5 178 ASP A N 1
ATOM 1471 C CA . ASP A 1 178 ? 18.719 18.875 18.828 1 93.5 178 ASP A CA 1
ATOM 1472 C C . ASP A 1 178 ? 18.641 18.047 17.531 1 93.5 178 ASP A C 1
ATOM 1474 O O . ASP A 1 178 ? 19.469 18.219 16.641 1 93.5 178 ASP A O 1
ATOM 1478 N N . GLU A 1 179 ? 17.656 17.172 17.484 1 94.5 179 GLU A N 1
ATOM 1479 C CA . GLU A 1 179 ? 17.484 16.406 16.25 1 94.5 179 GLU A CA 1
ATOM 1480 C C . GLU A 1 179 ? 16.891 17.266 15.148 1 94.5 179 GLU A C 1
ATOM 1482 O O . GLU A 1 179 ? 15.922 18 15.375 1 94.5 179 GLU A O 1
ATOM 1487 N N . PRO A 1 180 ? 17.438 17.172 13.977 1 94.69 180 PRO A N 1
ATOM 1488 C CA . PRO A 1 180 ? 16.984 18.016 12.867 1 94.69 180 PRO A CA 1
ATOM 1489 C C . PRO A 1 180 ? 15.484 17.891 12.594 1 94.69 180 PRO A C 1
ATOM 1491 O O . PRO A 1 180 ? 14.805 18.891 12.352 1 94.69 180 PRO A O 1
ATOM 1494 N N . ILE A 1 181 ? 14.945 16.688 12.664 1 96.69 181 ILE A N 1
ATOM 1495 C CA . ILE A 1 181 ? 13.531 16.484 12.359 1 96.69 181 ILE A CA 1
ATOM 1496 C C . ILE A 1 181 ? 12.672 17.219 13.383 1 96.69 181 ILE A C 1
ATOM 1498 O O . ILE A 1 181 ? 11.641 17.797 13.031 1 96.69 181 ILE A O 1
ATOM 1502 N N . VAL A 1 182 ? 13.086 17.234 14.625 1 97.56 182 VAL A N 1
ATOM 1503 C CA . VAL A 1 182 ? 12.344 17.906 15.68 1 97.56 182 VAL A CA 1
ATOM 1504 C C . VAL A 1 182 ? 12.406 19.422 15.453 1 97.56 182 VAL A C 1
ATOM 1506 O O . VAL A 1 182 ? 11.398 20.125 15.594 1 97.56 182 VAL A O 1
ATOM 1509 N N . GLN A 1 183 ? 13.539 19.906 15.062 1 97.25 183 GLN A N 1
ATOM 1510 C CA . GLN A 1 183 ? 13.695 21.328 14.797 1 97.25 183 GLN A CA 1
ATOM 1511 C C . GLN A 1 183 ? 12.789 21.781 13.656 1 97.25 183 GLN A C 1
ATOM 1513 O O . GLN A 1 183 ? 12.156 22.844 13.742 1 97.25 183 GLN A O 1
ATOM 1518 N N . TRP A 1 184 ? 12.719 20.984 12.609 1 97.44 184 TRP A N 1
ATOM 1519 C CA . TRP A 1 184 ? 11.844 21.328 11.492 1 97.44 184 TRP A CA 1
ATOM 1520 C C . TRP A 1 184 ? 10.383 21.297 11.922 1 97.44 184 TRP A C 1
ATOM 1522 O O . TRP A 1 184 ? 9.586 22.141 11.5 1 97.44 184 TRP A O 1
ATOM 1532 N N . MET A 1 185 ? 10.008 20.297 12.75 1 98.19 185 MET A N 1
ATOM 1533 C CA . MET A 1 185 ? 8.641 20.234 13.258 1 98.19 185 MET A CA 1
ATOM 1534 C C . MET A 1 185 ? 8.32 21.453 14.102 1 98.19 185 MET A C 1
ATOM 1536 O O . MET A 1 185 ? 7.23 22.031 14 1 98.19 185 MET A O 1
ATOM 1540 N N . MET A 1 186 ? 9.273 21.906 14.883 1 97.62 186 MET A N 1
ATOM 1541 C CA . MET A 1 186 ? 9.102 23.109 15.688 1 97.62 186 MET A CA 1
ATOM 1542 C C . MET A 1 186 ? 8.961 24.344 14.805 1 97.62 186 MET A C 1
ATOM 1544 O O . MET A 1 186 ? 8.148 25.219 15.086 1 97.62 186 MET A O 1
ATOM 1548 N N . PHE A 1 187 ? 9.703 24.391 13.789 1 97.94 187 PHE A N 1
ATOM 1549 C CA . PHE A 1 187 ? 9.609 25.5 12.836 1 97.94 187 PHE A CA 1
ATOM 1550 C C . PHE A 1 187 ? 8.211 25.578 12.242 1 97.94 187 PHE A C 1
ATOM 1552 O O . PHE A 1 187 ? 7.621 26.656 12.172 1 97.94 187 PHE A O 1
ATOM 1559 N N . LEU A 1 188 ? 7.684 24.422 11.828 1 96.94 188 LEU A N 1
ATOM 1560 C CA . LEU A 1 188 ? 6.367 24.375 11.211 1 96.94 188 LEU A CA 1
ATOM 1561 C C . LEU A 1 188 ? 5.281 24.766 12.203 1 96.94 188 LEU A C 1
ATOM 1563 O O . LEU A 1 188 ? 4.242 25.297 11.812 1 96.94 188 LEU A O 1
ATOM 1567 N N . GLN A 1 189 ? 5.578 24.547 13.492 1 95.69 189 GLN A N 1
ATOM 1568 C CA . GLN A 1 189 ? 4.582 24.797 14.523 1 95.69 189 GLN A CA 1
ATOM 1569 C C . GLN A 1 189 ? 4.75 26.188 15.125 1 95.69 189 GLN A C 1
ATOM 1571 O O . GLN A 1 189 ? 3.939 26.609 15.953 1 95.69 189 GLN A O 1
ATOM 1576 N N . ALA A 1 190 ? 5.766 26.859 14.812 1 93.56 190 ALA A N 1
ATOM 1577 C CA . ALA A 1 190 ? 6.07 28.156 15.414 1 93.56 190 ALA A CA 1
ATOM 1578 C C . ALA A 1 190 ? 4.996 29.188 15.078 1 93.56 190 ALA A C 1
ATOM 1580 O O . ALA A 1 190 ? 4.422 29.156 13.984 1 93.56 190 ALA A O 1
ATOM 1581 N N . ARG A 1 191 ? 4.816 30.141 16.047 1 87.06 191 ARG A N 1
ATOM 1582 C CA . ARG A 1 191 ? 3.723 31.094 15.867 1 87.06 191 ARG A CA 1
ATOM 1583 C C . ARG A 1 191 ? 4.207 32.531 16.078 1 87.06 191 ARG A C 1
ATOM 1585 O O . ARG A 1 191 ? 3.449 33.469 15.875 1 87.06 191 ARG A O 1
ATOM 1592 N N . ASN A 1 192 ? 5.445 32.656 16.578 1 88.25 192 ASN A N 1
ATOM 1593 C CA . ASN A 1 192 ? 5.93 34 16.828 1 88.25 192 ASN A CA 1
ATOM 1594 C C . ASN A 1 192 ? 7.391 34.156 16.406 1 88.25 192 ASN A C 1
ATOM 1596 O O . ASN A 1 192 ? 8.086 33.156 16.172 1 88.25 192 ASN A O 1
ATOM 1600 N N . LYS A 1 193 ? 7.738 35.312 16.406 1 90.44 193 LYS A N 1
ATOM 1601 C CA . LYS A 1 193 ? 9.062 35.688 15.914 1 90.44 193 LYS A CA 1
ATOM 1602 C C . LYS A 1 193 ? 10.156 35.125 16.797 1 90.44 193 LYS A C 1
ATOM 1604 O O . LYS A 1 193 ? 11.195 34.656 16.312 1 90.44 193 LYS A O 1
ATOM 1609 N N . GLU A 1 194 ? 9.93 35.094 18.078 1 91.94 194 GLU A N 1
ATOM 1610 C CA . GLU A 1 194 ? 10.922 34.625 19.031 1 91.94 194 GLU A CA 1
ATOM 1611 C C . GLU A 1 194 ? 11.25 33.156 18.797 1 91.94 194 GLU A C 1
ATOM 1613 O O . GLU A 1 194 ? 12.414 32.75 18.828 1 91.94 194 GLU A O 1
ATOM 1618 N N . ALA A 1 195 ? 10.234 32.406 18.594 1 92.19 195 ALA A N 1
ATOM 1619 C CA . ALA A 1 195 ? 10.422 30.969 18.328 1 92.19 195 ALA A CA 1
ATOM 1620 C C . ALA A 1 195 ? 11.219 30.75 17.047 1 92.19 195 ALA A C 1
ATOM 1622 O O . ALA A 1 195 ? 12.125 29.906 17 1 92.19 195 ALA A O 1
ATOM 1623 N N . PHE A 1 196 ? 10.945 31.5 16.031 1 95.06 196 PHE A N 1
ATOM 1624 C CA . PHE A 1 196 ? 11.656 31.391 14.758 1 95.06 196 PHE A CA 1
ATOM 1625 C C . PHE A 1 196 ? 13.133 31.75 14.93 1 95.06 196 PHE A C 1
ATOM 1627 O O . PHE A 1 196 ? 14.008 31.047 14.43 1 95.06 196 PHE A O 1
ATOM 1634 N N . GLU A 1 197 ? 13.352 32.812 15.648 1 94.31 197 GLU A N 1
ATOM 1635 C CA . GLU A 1 197 ? 14.719 33.281 15.844 1 94.31 197 GLU A CA 1
ATOM 1636 C C . GLU A 1 197 ? 15.555 32.281 16.625 1 94.31 197 GLU A C 1
ATOM 1638 O O . GLU A 1 197 ? 16.719 32.062 16.312 1 94.31 197 GLU A O 1
ATOM 1643 N N . MET A 1 198 ? 14.945 31.719 17.625 1 93.94 198 MET A N 1
ATOM 1644 C CA . MET A 1 198 ? 15.648 30.719 18.422 1 93.94 198 MET A CA 1
ATOM 1645 C C . MET A 1 198 ? 16.062 29.531 17.562 1 93.94 198 MET A C 1
ATOM 1647 O O . MET A 1 198 ? 17.188 29.047 17.656 1 93.94 198 MET A O 1
ATOM 1651 N N . LEU A 1 199 ? 15.164 29.062 16.734 1 95.25 199 LEU A N 1
ATOM 1652 C CA . LEU A 1 199 ? 15.445 27.922 15.852 1 95.25 199 LEU A CA 1
ATOM 1653 C C . LEU A 1 199 ? 16.484 28.297 14.797 1 95.25 199 LEU A C 1
ATOM 1655 O O . LEU A 1 199 ? 17.344 27.484 14.453 1 95.25 199 LEU A O 1
ATOM 1659 N N . ALA A 1 200 ? 16.375 29.516 14.305 1 94.62 200 ALA A N 1
ATOM 1660 C CA . ALA A 1 200 ? 17.297 30.016 13.289 1 94.62 200 ALA A CA 1
ATOM 1661 C C . ALA A 1 200 ? 18.734 30.078 13.82 1 94.62 200 ALA A C 1
ATOM 1663 O O . ALA A 1 200 ? 19.688 29.938 13.062 1 94.62 200 ALA A O 1
ATOM 1664 N N . GLU A 1 201 ? 18.859 30.25 15.055 1 94.19 201 GLU A N 1
ATOM 1665 C CA . GLU A 1 201 ? 20.172 30.312 15.68 1 94.19 201 GLU A CA 1
ATOM 1666 C C . GLU A 1 201 ? 20.797 28.922 15.766 1 94.19 201 GLU A C 1
ATOM 1668 O O . GLU A 1 201 ? 22.031 28.781 15.688 1 94.19 201 GLU A O 1
ATOM 1673 N N . LYS A 1 202 ? 20 27.938 15.859 1 92.81 202 LYS A N 1
ATOM 1674 C CA . LYS A 1 202 ? 20.469 26.578 16.078 1 92.81 202 LYS A CA 1
ATOM 1675 C C . LYS A 1 202 ? 20.719 25.875 14.742 1 92.81 202 LYS A C 1
ATOM 1677 O O . LYS A 1 202 ? 21.516 24.922 14.672 1 92.81 202 LYS A O 1
ATOM 1682 N N . ASN A 1 203 ? 20.078 26.297 13.688 1 94.5 203 ASN A N 1
ATOM 1683 C CA . ASN A 1 203 ? 20.062 25.578 12.414 1 94.5 203 ASN A CA 1
ATOM 1684 C C . ASN A 1 203 ? 20.078 26.531 11.227 1 94.5 203 ASN A C 1
ATOM 1686 O O . ASN A 1 203 ? 19.094 27.234 10.977 1 94.5 203 ASN A O 1
ATOM 1690 N N . ASP A 1 204 ? 21.094 26.484 10.445 1 95 204 ASP A N 1
ATOM 1691 C CA . ASP A 1 204 ? 21.312 27.422 9.352 1 95 204 ASP A CA 1
ATOM 1692 C C . ASP A 1 204 ? 20.234 27.266 8.273 1 95 204 ASP A C 1
ATOM 1694 O O . ASP A 1 204 ? 19.844 28.25 7.629 1 95 204 ASP A O 1
ATOM 1698 N N . LYS A 1 205 ? 19.875 26.062 8.086 1 94.94 205 LYS A N 1
ATOM 1699 C CA . LYS A 1 205 ? 18.859 25.844 7.062 1 94.94 205 LYS A CA 1
ATOM 1700 C C . LYS A 1 205 ? 17.5 26.375 7.512 1 94.94 205 LYS A C 1
ATOM 1702 O O . LYS A 1 205 ? 16.719 26.891 6.703 1 94.94 205 LYS A O 1
ATOM 1707 N N . ILE A 1 206 ? 17.234 26.312 8.766 1 96.94 206 ILE A N 1
ATOM 1708 C CA . ILE A 1 206 ? 16.016 26.891 9.297 1 96.94 206 ILE A CA 1
ATOM 1709 C C . ILE A 1 206 ? 16.094 28.406 9.25 1 96.94 206 ILE A C 1
ATOM 1711 O O . ILE A 1 206 ? 15.094 29.078 8.992 1 96.94 206 ILE A O 1
ATOM 1715 N N . ARG A 1 207 ? 17.297 28.938 9.461 1 97.25 207 ARG A N 1
ATOM 1716 C CA . ARG A 1 207 ? 17.484 30.375 9.305 1 97.25 207 ARG A CA 1
ATOM 1717 C C . ARG A 1 207 ? 17.141 30.812 7.891 1 97.25 207 ARG A C 1
ATOM 1719 O O . ARG A 1 207 ? 16.453 31.828 7.703 1 97.25 207 ARG A O 1
ATOM 1726 N N . LYS A 1 208 ? 17.609 30.094 6.98 1 97.19 208 LYS A N 1
ATOM 1727 C CA . LYS A 1 208 ? 17.281 30.406 5.594 1 97.19 208 LYS A CA 1
ATOM 1728 C C . LYS A 1 208 ? 15.766 30.375 5.367 1 97.19 208 LYS A C 1
ATOM 1730 O O . LYS A 1 208 ? 15.211 31.281 4.738 1 97.19 208 LYS A O 1
ATOM 1735 N N . ALA A 1 209 ? 15.125 29.312 5.812 1 97.31 209 ALA A N 1
ATOM 1736 C CA . ALA A 1 209 ? 13.672 29.188 5.672 1 97.31 209 ALA A CA 1
ATOM 1737 C C . ALA A 1 209 ? 12.961 30.375 6.32 1 97.31 209 ALA A C 1
ATOM 1739 O O . ALA A 1 209 ? 12.016 30.922 5.746 1 97.31 209 ALA A O 1
ATOM 1740 N N . TYR A 1 210 ? 13.453 30.75 7.5 1 97 210 TYR A N 1
ATOM 1741 C CA . TYR A 1 210 ? 12.852 31.859 8.219 1 97 210 TYR A CA 1
ATOM 1742 C C . TYR A 1 210 ? 13.031 33.156 7.438 1 97 210 TYR A C 1
ATOM 1744 O O . TYR A 1 210 ? 12.102 33.969 7.352 1 97 210 TYR A O 1
ATOM 1752 N N . ASN A 1 211 ? 14.172 33.375 6.828 1 96.12 211 ASN A N 1
ATOM 1753 C CA . ASN A 1 211 ? 14.422 34.562 6.02 1 96.12 211 ASN A CA 1
ATOM 1754 C C . ASN A 1 211 ? 13.453 34.625 4.836 1 96.12 211 ASN A C 1
ATOM 1756 O O . ASN A 1 211 ? 12.906 35.688 4.551 1 96.12 211 ASN A O 1
ATOM 1760 N N . ILE A 1 212 ? 13.312 33.531 4.223 1 95.81 212 ILE A N 1
ATOM 1761 C CA . ILE A 1 212 ? 12.383 33.5 3.102 1 95.81 212 ILE A CA 1
ATOM 1762 C C . ILE A 1 212 ? 10.961 33.781 3.59 1 95.81 212 ILE A C 1
ATOM 1764 O O . ILE A 1 212 ? 10.227 34.531 2.965 1 95.81 212 ILE A O 1
ATOM 1768 N N . LEU A 1 213 ? 10.617 33.188 4.727 1 95.5 213 LEU A N 1
ATOM 1769 C CA . LEU A 1 213 ? 9.305 33.375 5.324 1 95.5 213 LEU A CA 1
ATOM 1770 C C . LEU A 1 213 ? 9.047 34.844 5.629 1 95.5 213 LEU A C 1
ATOM 1772 O O . LEU A 1 213 ? 7.953 35.344 5.387 1 95.5 213 LEU A O 1
ATOM 1776 N N . GLU A 1 214 ? 10.008 35.5 6.098 1 94.19 214 GLU A N 1
ATOM 1777 C CA . GLU A 1 214 ? 9.898 36.938 6.402 1 94.19 214 GLU A CA 1
ATOM 1778 C C . GLU A 1 214 ? 9.641 37.75 5.141 1 94.19 214 GLU A C 1
ATOM 1780 O O . GLU A 1 214 ? 8.812 38.656 5.145 1 94.19 214 GLU A O 1
ATOM 1785 N N . VAL A 1 215 ? 10.336 37.406 4.152 1 93.69 215 VAL A N 1
ATOM 1786 C CA . VAL A 1 215 ? 10.211 38.125 2.891 1 93.69 215 VAL A CA 1
ATOM 1787 C C . VAL A 1 215 ? 8.812 37.938 2.312 1 93.69 215 VAL A C 1
ATOM 1789 O O . VAL A 1 215 ? 8.148 38.875 1.918 1 93.69 215 VAL A O 1
ATOM 1792 N N . ILE A 1 216 ? 8.391 36.656 2.266 1 93.12 216 ILE A N 1
ATOM 1793 C CA . ILE A 1 216 ? 7.098 36.375 1.66 1 93.12 216 ILE A CA 1
ATOM 1794 C C . ILE A 1 216 ? 5.98 37 2.506 1 93.12 216 ILE A C 1
ATOM 1796 O O . ILE A 1 216 ? 4.934 37.375 1.981 1 93.12 216 ILE A O 1
ATOM 1800 N N . SER A 1 217 ? 6.203 37.125 3.795 1 93.88 217 SER A N 1
ATOM 1801 C CA . SER A 1 217 ? 5.203 37.656 4.715 1 93.88 217 SER A CA 1
ATOM 1802 C C . SER A 1 217 ? 5.012 39.156 4.512 1 93.88 217 SER A C 1
ATOM 1804 O O . SER A 1 217 ? 4.043 39.719 5.004 1 93.88 217 SER A O 1
ATOM 1806 N N . LYS A 1 218 ? 5.93 39.75 3.775 1 92.25 218 LYS A N 1
ATOM 1807 C CA . LYS A 1 218 ? 5.852 41.188 3.514 1 92.25 218 LYS A CA 1
ATOM 1808 C C . LYS A 1 218 ? 5.285 41.469 2.123 1 92.25 218 LYS A C 1
ATOM 1810 O O . LYS A 1 218 ? 5.031 42.625 1.768 1 92.25 218 LYS A O 1
ATOM 1815 N N . ASP A 1 219 ? 5.098 40.406 1.394 1 91.88 219 ASP A N 1
ATOM 1816 C CA . ASP A 1 219 ? 4.562 40.562 0.043 1 91.88 219 ASP A CA 1
ATOM 1817 C C . ASP A 1 219 ? 3.035 40.625 0.062 1 91.88 219 ASP A C 1
ATOM 1819 O O . ASP A 1 219 ? 2.379 39.688 0.538 1 91.88 219 ASP A O 1
ATOM 1823 N N . ASP A 1 220 ? 2.484 41.625 -0.573 1 91.19 220 ASP A N 1
ATOM 1824 C CA . ASP A 1 220 ? 1.049 41.875 -0.514 1 91.19 220 ASP A CA 1
ATOM 1825 C C . ASP A 1 220 ? 0.265 40.75 -1.187 1 91.19 220 ASP A C 1
ATOM 1827 O O . ASP A 1 220 ? -0.767 40.312 -0.674 1 91.19 220 ASP A O 1
ATOM 1831 N N . LYS A 1 221 ? 0.761 40.375 -2.268 1 91.5 221 LYS A N 1
ATOM 1832 C CA . LYS A 1 221 ? 0.07 39.312 -2.994 1 91.5 221 LYS A CA 1
ATOM 1833 C C . LYS A 1 221 ? 0.105 38 -2.217 1 91.5 221 LYS A C 1
ATOM 1835 O O . LYS A 1 221 ? -0.912 37.312 -2.105 1 91.5 221 LYS A O 1
ATOM 1840 N N . ALA A 1 222 ? 1.217 37.719 -1.689 1 90.44 222 ALA A N 1
ATOM 1841 C CA . ALA A 1 222 ? 1.364 36.469 -0.9 1 90.44 222 ALA A CA 1
ATOM 1842 C C . ALA A 1 222 ? 0.511 36.531 0.364 1 90.44 222 ALA A C 1
ATOM 1844 O O . ALA A 1 222 ? -0.113 35.562 0.744 1 90.44 222 ALA A O 1
ATOM 1845 N N . ARG A 1 223 ? 0.484 37.625 0.949 1 91.81 223 ARG A N 1
ATOM 1846 C CA . ARG A 1 223 ? -0.314 37.812 2.158 1 91.81 223 ARG A CA 1
ATOM 1847 C C . ARG A 1 223 ? -1.799 37.625 1.868 1 91.81 223 ARG A C 1
ATOM 1849 O O . ARG A 1 223 ? -2.512 36.969 2.65 1 91.81 223 ARG A O 1
ATOM 1856 N N . ALA A 1 224 ? -2.238 38.188 0.806 1 91.88 224 ALA A N 1
ATOM 1857 C CA . ALA A 1 224 ? -3.641 38.031 0.428 1 91.88 224 ALA A CA 1
ATOM 1858 C C . ALA A 1 224 ? -4.004 36.562 0.21 1 91.88 224 ALA A C 1
ATOM 1860 O O . ALA A 1 224 ? -5.055 36.125 0.656 1 91.88 224 ALA A O 1
ATOM 1861 N N . ALA A 1 225 ? -3.145 35.875 -0.484 1 90.06 225 ALA A N 1
ATOM 1862 C CA . ALA A 1 225 ? -3.361 34.469 -0.727 1 90.06 225 ALA A CA 1
ATOM 1863 C C . ALA A 1 225 ? -3.377 33.688 0.583 1 90.06 225 ALA A C 1
ATOM 1865 O O . ALA A 1 225 ? -4.23 32.812 0.786 1 90.06 225 ALA A O 1
ATOM 1866 N N . TYR A 1 226 ? -2.469 34 1.418 1 89.94 226 TYR A N 1
ATOM 1867 C CA . TYR A 1 226 ? -2.377 33.375 2.734 1 89.94 226 TYR A CA 1
ATOM 1868 C C . TYR A 1 226 ? -3.652 33.594 3.535 1 89.94 226 TYR A C 1
ATOM 1870 O O . TYR A 1 226 ? -4.211 32.656 4.105 1 89.94 226 TYR A O 1
ATOM 1878 N N . GLU A 1 227 ? -4.074 34.812 3.566 1 91.19 227 GLU A N 1
ATOM 1879 C CA . GLU A 1 227 ? -5.27 35.156 4.32 1 91.19 227 GLU A CA 1
ATOM 1880 C C . GLU A 1 227 ? -6.504 34.438 3.768 1 91.19 227 GLU A C 1
ATOM 1882 O O . GLU A 1 227 ? -7.371 34.031 4.527 1 91.19 227 GLU A O 1
ATOM 1887 N N . SER A 1 228 ? -6.59 34.438 2.533 1 89.62 228 SER A N 1
ATOM 1888 C CA . SER A 1 228 ? -7.691 33.719 1.902 1 89.62 228 SER A CA 1
ATOM 1889 C C . SER A 1 228 ? -7.695 32.25 2.312 1 89.62 228 SER A C 1
ATOM 1891 O O . SER A 1 228 ? -8.75 31.688 2.646 1 89.62 228 SER A O 1
ATOM 1893 N N . ARG A 1 229 ? -6.547 31.656 2.297 1 88 229 ARG A N 1
ATOM 1894 C CA . ARG A 1 229 ? -6.434 30.266 2.674 1 88 229 ARG A CA 1
ATOM 1895 C C . ARG A 1 229 ? -6.785 30.062 4.145 1 88 229 ARG A C 1
ATOM 1897 O O . ARG A 1 229 ? -7.492 29.109 4.496 1 88 229 ARG A O 1
ATOM 1904 N N . GLU A 1 230 ? -6.316 30.922 4.969 1 89.31 230 GLU A N 1
ATOM 1905 C CA . GLU A 1 230 ? -6.633 30.859 6.391 1 89.31 230 GLU A CA 1
ATOM 1906 C C . GLU A 1 230 ? -8.133 30.969 6.629 1 89.31 230 GLU A C 1
ATOM 1908 O O . GLU A 1 230 ? -8.688 30.266 7.477 1 89.31 230 GLU A O 1
ATOM 1913 N N . ALA A 1 231 ? -8.734 31.859 5.898 1 89.25 231 ALA A N 1
ATOM 1914 C CA . ALA A 1 231 ? -10.18 32.031 6.016 1 89.25 231 ALA A CA 1
ATOM 1915 C C . ALA A 1 231 ? -10.914 30.75 5.621 1 89.25 231 ALA A C 1
ATOM 1917 O O . ALA A 1 231 ? -11.875 30.344 6.289 1 89.25 231 ALA A O 1
ATOM 1918 N N . GLU A 1 232 ? -10.484 30.188 4.582 1 86 232 GLU A N 1
ATOM 1919 C CA . GLU A 1 232 ? -11.078 28.922 4.133 1 86 232 GLU A CA 1
ATOM 1920 C C . GLU A 1 232 ? -10.93 27.844 5.195 1 86 232 GLU A C 1
ATOM 1922 O O . GLU A 1 232 ? -11.883 27.109 5.473 1 86 232 GLU A O 1
ATOM 1927 N N . LEU A 1 233 ? -9.758 27.719 5.754 1 86.19 233 LEU A N 1
ATOM 1928 C CA . LEU A 1 233 ? -9.492 26.734 6.797 1 86.19 233 LEU A CA 1
ATOM 1929 C C . LEU A 1 233 ? -10.375 26.969 8.016 1 86.19 233 LEU A C 1
ATOM 1931 O O . LEU A 1 233 ? -10.945 26.031 8.57 1 86.19 233 LEU A O 1
ATOM 1935 N N . HIS A 1 234 ? -10.5 28.188 8.375 1 88.25 234 HIS A N 1
ATOM 1936 C CA . HIS A 1 234 ? -11.336 28.547 9.508 1 88.25 234 HIS A CA 1
ATOM 1937 C C . HIS A 1 234 ? -12.797 28.188 9.242 1 88.25 234 HIS A C 1
ATOM 1939 O O . HIS A 1 234 ? -13.492 27.688 10.133 1 88.25 234 HIS A O 1
ATOM 1945 N N . ASP A 1 235 ? -13.234 28.5 8.094 1 87.38 235 ASP A N 1
ATOM 1946 C CA . ASP A 1 235 ? -14.602 28.156 7.707 1 87.38 235 ASP A CA 1
ATOM 1947 C C . ASP A 1 235 ? -14.844 26.656 7.797 1 87.38 235 ASP A C 1
ATOM 1949 O O . ASP A 1 235 ? -15.875 26.219 8.312 1 87.38 235 ASP A O 1
ATOM 1953 N N . GLN A 1 236 ? -13.914 25.922 7.289 1 84.94 236 GLN A N 1
ATOM 1954 C CA . GLN A 1 236 ? -14.023 24.469 7.32 1 84.94 236 GLN A CA 1
ATOM 1955 C C . GLN A 1 236 ? -14.023 23.938 8.75 1 84.94 236 GLN A C 1
ATOM 1957 O O . GLN A 1 236 ? -14.781 23.031 9.094 1 84.94 236 GLN A O 1
ATOM 1962 N N . MET A 1 237 ? -13.203 24.531 9.57 1 84.5 237 MET A N 1
ATOM 1963 C CA . MET A 1 237 ? -13.148 24.141 10.977 1 84.5 237 MET A CA 1
ATOM 1964 C C . MET A 1 237 ? -14.484 24.406 11.664 1 84.5 237 MET A C 1
ATOM 1966 O O . MET A 1 237 ? -14.945 23.578 12.453 1 84.5 237 MET A O 1
ATOM 1970 N N . THR A 1 238 ? -15.031 25.516 11.344 1 83.94 238 THR A N 1
ATOM 1971 C CA . THR A 1 238 ? -16.328 25.875 11.906 1 83.94 238 THR A CA 1
ATOM 1972 C C . THR A 1 238 ? -17.406 24.891 11.461 1 83.94 238 THR A C 1
ATOM 1974 O O . THR A 1 238 ? -18.219 24.453 12.266 1 83.94 238 THR A O 1
ATOM 1977 N N . ARG A 1 239 ? -17.344 24.562 10.227 1 84.38 239 ARG A N 1
ATOM 1978 C CA . ARG A 1 239 ? -18.297 23.594 9.695 1 84.38 239 ARG A CA 1
ATOM 1979 C C . ARG A 1 239 ? -18.141 22.234 10.383 1 84.38 239 ARG A C 1
ATOM 1981 O O . ARG A 1 239 ? -19.141 21.594 10.711 1 84.38 239 ARG A O 1
ATOM 1988 N N . LEU A 1 240 ? -16.938 21.859 10.539 1 83.75 240 LEU A N 1
ATOM 1989 C CA . LEU A 1 240 ? -16.656 20.594 11.203 1 83.75 240 LEU A CA 1
ATOM 1990 C C . LEU A 1 240 ? -17.156 20.609 12.641 1 83.75 240 LEU A C 1
ATOM 1992 O O . LEU A 1 240 ? -17.75 19.641 13.109 1 83.75 240 LEU A O 1
ATOM 1996 N N . LYS A 1 241 ? -16.906 21.688 13.367 1 83.12 241 LYS A N 1
ATOM 1997 C CA . LYS A 1 241 ? -17.391 21.844 14.742 1 83.12 241 LYS A CA 1
ATOM 1998 C C . LYS A 1 241 ? -18.906 21.781 14.812 1 83.12 241 LYS A C 1
ATOM 2000 O O . LYS A 1 241 ? -19.469 21.078 15.664 1 83.12 241 LYS A O 1
ATOM 2005 N N . SER A 1 242 ? -19.516 22.469 13.922 1 85.56 242 SER A N 1
ATOM 2006 C CA . SER A 1 242 ? -20.969 22.484 13.875 1 85.56 242 SER A CA 1
ATOM 2007 C C . SER A 1 242 ? -21.516 21.094 13.594 1 85.56 242 SER A C 1
ATOM 2009 O O . SER A 1 242 ? -22.5 20.672 14.211 1 85.56 242 SER A O 1
ATOM 2011 N N . ALA A 1 243 ? -20.906 20.438 12.656 1 85.38 243 ALA A N 1
ATOM 2012 C CA . ALA A 1 243 ? -21.328 19.078 12.312 1 85.38 243 ALA A CA 1
ATOM 2013 C C . ALA A 1 243 ? -21.156 18.141 13.5 1 85.38 243 ALA A C 1
ATOM 2015 O O . ALA A 1 243 ? -22.016 17.281 13.75 1 85.38 243 ALA A O 1
ATOM 2016 N N . LYS A 1 244 ? -20.125 18.266 14.164 1 85.69 244 LYS A N 1
ATOM 2017 C CA . LYS A 1 244 ? -19.875 17.438 15.352 1 85.69 244 LYS A CA 1
ATOM 2018 C C . LYS A 1 244 ? -20.938 17.703 16.422 1 85.69 244 LYS A C 1
ATOM 2020 O O . LYS A 1 244 ? -21.469 16.766 17.016 1 85.69 244 LYS A O 1
ATOM 2025 N N . GLU A 1 245 ? -21.172 18.984 16.688 1 86.38 245 GLU A N 1
ATOM 2026 C CA . GLU A 1 245 ? -22.188 19.344 17.656 1 86.38 245 GLU A CA 1
ATOM 2027 C C . GLU A 1 245 ? -23.562 18.812 17.266 1 86.38 245 GLU A C 1
ATOM 2029 O O . GLU A 1 245 ? -24.297 18.281 18.109 1 86.38 245 GLU A O 1
ATOM 2034 N N . GLU A 1 246 ? -23.844 18.953 16.016 1 88.38 246 GLU A N 1
ATOM 2035 C CA . GLU A 1 246 ? -25.109 18.406 15.516 1 88.38 246 GLU A CA 1
ATOM 2036 C C . GLU A 1 246 ? -25.156 16.891 15.703 1 88.38 246 GLU A C 1
ATOM 2038 O O . GLU A 1 246 ? -26.203 16.344 16.078 1 88.38 246 GLU A O 1
ATOM 2043 N N . GLY A 1 247 ? -24.047 16.281 15.445 1 87.81 247 GLY A N 1
ATOM 2044 C CA . GLY A 1 247 ? -23.969 14.852 15.641 1 87.81 247 GLY A CA 1
ATOM 2045 C C . GLY A 1 247 ? -24.156 14.438 17.094 1 87.81 247 GLY A C 1
ATOM 2046 O O . GLY A 1 247 ? -24.875 13.469 17.375 1 87.81 247 GLY A O 1
ATOM 2047 N N . ILE A 1 248 ? -23.594 15.086 17.938 1 88.56 248 ILE A N 1
ATOM 2048 C CA . ILE A 1 248 ? -23.734 14.828 19.359 1 88.56 248 ILE A CA 1
ATOM 2049 C C . ILE A 1 248 ? -25.188 15.016 19.781 1 88.56 248 ILE A C 1
ATOM 2051 O O . ILE A 1 248 ? -25.75 14.18 20.5 1 88.56 248 ILE A O 1
ATOM 2055 N N . LYS A 1 249 ? -25.734 16.125 19.328 1 88.38 249 LYS A N 1
ATOM 2056 C CA . LYS A 1 249 ? -27.141 16.391 19.641 1 88.38 249 LYS A CA 1
ATOM 2057 C C . LYS A 1 249 ? -28.047 15.273 19.109 1 88.38 249 LYS A C 1
ATOM 2059 O O . LYS A 1 249 ? -28.906 14.773 19.828 1 88.38 249 LYS A O 1
ATOM 2064 N N . GLU A 1 250 ? -27.812 14.914 17.922 1 90.94 250 GLU A N 1
ATOM 2065 C CA . GLU A 1 250 ? -28.594 13.844 17.312 1 90.94 250 GLU A CA 1
ATOM 2066 C C . GLU A 1 250 ? -28.438 12.531 18.078 1 90.94 250 GLU A C 1
ATOM 2068 O O . GLU A 1 250 ? -29.406 11.82 18.312 1 90.94 250 GLU A O 1
ATOM 2073 N N . ALA A 1 251 ? -27.203 12.242 18.422 1 90.06 251 ALA A N 1
ATOM 2074 C CA . ALA A 1 251 ? -26.938 11.023 19.188 1 90.06 251 ALA A CA 1
ATOM 2075 C C . ALA A 1 251 ? -27.594 11.086 20.562 1 90.06 251 ALA A C 1
ATOM 2077 O O . ALA A 1 251 ? -28.109 10.078 21.047 1 90.06 251 ALA A O 1
ATOM 2078 N N . THR A 1 252 ? -27.5 12.242 21.109 1 91.38 252 THR A N 1
ATOM 2079 C CA . THR A 1 252 ? -28.094 12.43 22.438 1 91.38 252 THR A CA 1
ATOM 2080 C C . THR A 1 252 ? -29.609 12.242 22.359 1 91.38 252 THR A C 1
ATOM 2082 O O . THR A 1 252 ? -30.203 11.562 23.203 1 91.38 252 THR A O 1
ATOM 2085 N N . ILE A 1 253 ? -30.219 12.828 21.391 1 91.94 253 ILE A N 1
ATOM 2086 C CA . ILE A 1 253 ? -31.656 12.703 21.203 1 91.94 253 ILE A CA 1
ATOM 2087 C C . ILE A 1 253 ? -32 11.242 20.922 1 91.94 253 ILE A C 1
ATOM 2089 O O . ILE A 1 253 ? -32.969 10.711 21.5 1 91.94 253 ILE A O 1
ATOM 2093 N N . LYS A 1 254 ? -31.297 10.586 20.109 1 92.75 254 LYS A N 1
ATOM 2094 C CA . LYS A 1 254 ? -31.516 9.18 19.797 1 92.75 254 LYS A CA 1
ATOM 2095 C C . LYS A 1 254 ? -31.391 8.312 21.047 1 92.75 254 LYS A C 1
ATOM 2097 O O . LYS A 1 254 ? -32.219 7.41 21.266 1 92.75 254 LYS A O 1
ATOM 2102 N N . ASN A 1 255 ? -30.375 8.656 21.828 1 93.5 255 ASN A N 1
ATOM 2103 C CA . ASN A 1 255 ? -30.219 7.934 23.078 1 93.5 255 ASN A CA 1
ATOM 2104 C C . ASN A 1 255 ? -31.391 8.172 24.031 1 93.5 255 ASN A C 1
ATOM 2106 O O . ASN A 1 255 ? -31.891 7.227 24.641 1 93.5 255 ASN A O 1
ATOM 2110 N N . ALA A 1 256 ? -31.812 9.406 24.094 1 93.31 256 ALA A N 1
ATOM 2111 C CA . ALA A 1 256 ? -32.969 9.734 24.922 1 93.31 256 ALA A CA 1
ATOM 2112 C C . ALA A 1 256 ? -34.188 8.945 24.5 1 93.31 256 ALA A C 1
ATOM 2114 O O . ALA A 1 256 ? -34.906 8.375 25.328 1 93.31 256 ALA A O 1
ATOM 2115 N N . LYS A 1 257 ? -34.438 8.898 23.25 1 94.38 257 LYS A N 1
ATOM 2116 C CA . LYS A 1 257 ? -35.562 8.148 22.703 1 94.38 257 LYS A CA 1
ATOM 2117 C C . LYS A 1 257 ? -35.469 6.672 23.078 1 94.38 257 LYS A C 1
ATOM 2119 O O . LYS A 1 257 ? -36.469 6.07 23.5 1 94.38 257 LYS A O 1
ATOM 2124 N N . ASN A 1 258 ? -34.312 6.129 22.922 1 94.31 258 ASN A N 1
ATOM 2125 C CA . ASN A 1 258 ? -34.094 4.715 23.234 1 94.31 258 ASN A CA 1
ATOM 2126 C C . ASN A 1 258 ? -34.375 4.414 24.703 1 94.31 258 ASN A C 1
ATOM 2128 O O . ASN A 1 258 ? -35.031 3.424 25.031 1 94.31 258 ASN A O 1
ATOM 2132 N N . PHE A 1 259 ? -33.875 5.312 25.547 1 93.81 259 PHE A N 1
ATOM 2133 C CA . PHE A 1 259 ? -34.062 5.105 26.984 1 93.81 259 PHE A CA 1
ATOM 2134 C C . PHE A 1 259 ? -35.531 5.281 27.375 1 93.81 259 PHE A C 1
ATOM 2136 O O . PHE A 1 259 ? -36.031 4.574 28.25 1 93.81 259 PHE A O 1
ATOM 2143 N N . LEU A 1 260 ? -36.281 6.16 26.719 1 93.62 260 LEU A N 1
ATOM 2144 C CA . LEU A 1 260 ? -37.719 6.348 26.969 1 93.62 260 LEU A CA 1
ATOM 2145 C C . LEU A 1 260 ? -38.5 5.129 26.516 1 93.62 260 LEU A C 1
ATOM 2147 O O . LEU A 1 260 ? -39.438 4.68 27.219 1 93.62 260 LEU A O 1
ATOM 2151 N N . ILE A 1 261 ? -38.125 4.578 25.453 1 94.25 261 ILE A N 1
ATOM 2152 C CA . ILE A 1 261 ? -38.781 3.395 24.922 1 94.25 261 ILE A CA 1
ATOM 2153 C C . ILE A 1 261 ? -38.531 2.203 25.844 1 94.25 261 ILE A C 1
ATOM 2155 O O . ILE A 1 261 ? -39.406 1.351 26.016 1 94.25 261 ILE A O 1
ATOM 2159 N N . MET A 1 262 ? -37.312 2.191 26.453 1 94.19 262 MET A N 1
ATOM 2160 C CA . MET A 1 262 ? -36.969 1.124 27.391 1 94.19 262 MET A CA 1
ATOM 2161 C C . MET A 1 262 ? -37.719 1.304 28.719 1 94.19 262 MET A C 1
ATOM 2163 O O . MET A 1 262 ? -37.594 0.468 29.609 1 94.19 262 MET A O 1
ATOM 2167 N N . GLY A 1 263 ? -38.438 2.496 28.875 1 92.06 263 GLY A N 1
ATOM 2168 C CA . GLY A 1 263 ? -39.312 2.656 30.031 1 92.06 263 GLY A CA 1
ATOM 2169 C C . GLY A 1 263 ? -38.75 3.557 31.094 1 92.06 263 GLY A C 1
ATOM 2170 O O . GLY A 1 263 ? -39.312 3.703 32.188 1 92.06 263 GLY A O 1
ATOM 2171 N N . LEU A 1 264 ? -37.562 4.105 30.828 1 93.75 264 LEU A N 1
ATOM 2172 C CA . LEU A 1 264 ? -36.969 5.008 31.828 1 93.75 264 LEU A CA 1
ATOM 2173 C C . LEU A 1 264 ? -37.812 6.289 31.938 1 93.75 264 LEU A C 1
ATOM 2175 O O . LEU A 1 264 ? -38.406 6.734 30.969 1 93.75 264 LEU A O 1
ATOM 2179 N N . ASP A 1 265 ? -37.781 6.816 33.156 1 92.81 265 ASP A N 1
ATOM 2180 C CA . ASP A 1 265 ? -38.594 8.023 33.344 1 92.81 265 ASP A CA 1
ATOM 2181 C C . ASP A 1 265 ? -37.875 9.25 32.812 1 92.81 265 ASP A C 1
ATOM 2183 O O . ASP A 1 265 ? -36.656 9.219 32.594 1 92.81 265 ASP A O 1
ATOM 2187 N N . VAL A 1 266 ? -38.562 10.344 32.531 1 95.38 266 VAL A N 1
ATOM 2188 C CA . VAL A 1 266 ? -38.125 11.57 31.875 1 95.38 266 VAL A CA 1
ATOM 2189 C C . VAL A 1 266 ? -36.969 12.188 32.688 1 95.38 266 VAL A C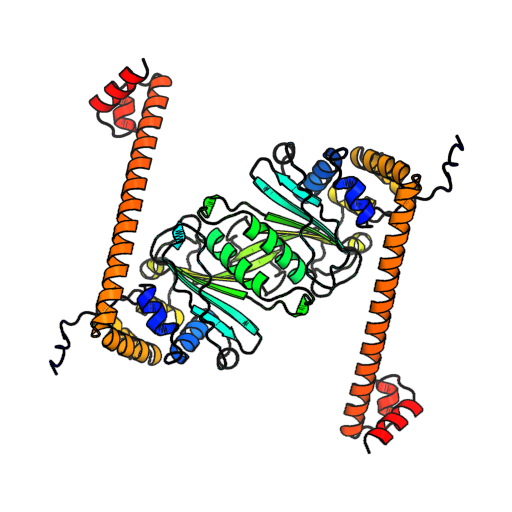 1
ATOM 2191 O O . VAL A 1 266 ? -35.969 12.656 32.094 1 95.38 266 VAL A O 1
ATOM 2194 N N . ASP A 1 267 ? -37.062 12.117 34 1 95.19 267 ASP A N 1
ATOM 2195 C CA . ASP A 1 267 ? -36.031 12.727 34.875 1 95.19 267 ASP A CA 1
ATOM 2196 C C . ASP A 1 267 ? -34.719 11.977 34.781 1 95.19 267 ASP A C 1
ATOM 2198 O O . ASP A 1 267 ? -33.656 12.594 34.719 1 95.19 267 ASP A O 1
ATOM 2202 N N . MET A 1 268 ? -34.75 10.68 34.719 1 95.19 268 MET A N 1
ATOM 2203 C CA . MET A 1 268 ? -33.562 9.852 34.594 1 95.19 268 MET A CA 1
ATOM 2204 C C . MET A 1 268 ? -32.875 10.078 33.25 1 95.19 268 MET A C 1
ATOM 2206 O O . MET A 1 268 ? -31.656 10.18 33.188 1 95.19 268 MET A O 1
ATOM 2210 N N . VAL A 1 269 ? -33.688 10.109 32.219 1 95.81 269 VAL A N 1
ATOM 2211 C CA . VAL A 1 269 ? -33.156 10.305 30.875 1 95.81 269 VAL A CA 1
ATOM 2212 C C . VAL A 1 269 ? -32.5 11.68 30.781 1 95.81 269 VAL A C 1
ATOM 2214 O O . VAL A 1 269 ? -31.438 11.828 30.172 1 95.81 269 VAL A O 1
ATOM 2217 N N . ALA A 1 270 ? -33.156 12.688 31.344 1 94.25 270 ALA A N 1
ATOM 2218 C CA . ALA A 1 270 ? -32.594 14.039 31.328 1 94.25 270 ALA A CA 1
ATOM 2219 C C . ALA A 1 270 ? -31.25 14.086 32.031 1 94.25 270 ALA A C 1
ATOM 2221 O O . ALA A 1 270 ? -30.297 14.68 31.531 1 94.25 270 ALA A O 1
ATOM 2222 N N . LYS A 1 271 ? -31.203 13.469 33.156 1 92.81 271 LYS A N 1
ATOM 2223 C CA . LYS A 1 271 ? -29.953 13.43 33.938 1 92.81 271 LYS A CA 1
ATOM 2224 C C . LYS A 1 271 ? -28.859 12.688 33.188 1 92.81 271 LYS A C 1
ATOM 2226 O O . LYS A 1 271 ? -27.703 13.117 33.156 1 92.81 271 LYS A O 1
ATOM 2231 N N . GLY A 1 272 ? -29.203 11.617 32.625 1 91.19 272 GLY A N 1
ATOM 2232 C CA . GLY A 1 272 ? -28.234 10.781 31.922 1 91.19 272 GLY A CA 1
ATOM 2233 C C . GLY A 1 272 ? -27.719 11.398 30.641 1 91.19 272 GLY A C 1
ATOM 2234 O O . GLY A 1 272 ? -26.562 11.227 30.281 1 91.19 272 GLY A O 1
ATOM 2235 N N . THR A 1 273 ? -28.625 12.062 29.953 1 92.62 273 THR A N 1
ATOM 2236 C CA . THR A 1 273 ? -28.266 12.578 28.625 1 92.62 273 THR A CA 1
ATOM 2237 C C . THR A 1 273 ? -27.75 14.008 28.734 1 92.62 273 THR A C 1
ATOM 2239 O O . THR A 1 273 ? -27.094 14.508 27.812 1 92.62 273 THR A O 1
ATOM 2242 N N . GLY A 1 274 ? -28.125 14.711 29.859 1 91 274 GLY A N 1
ATOM 2243 C CA . GLY A 1 274 ? -27.781 16.109 30.031 1 91 274 GLY A CA 1
ATOM 2244 C C . GLY A 1 274 ? -28.766 17.062 29.375 1 91 274 GLY A C 1
ATOM 2245 O O . GLY A 1 274 ? -28.578 18.281 29.391 1 91 274 GLY A O 1
ATOM 2246 N N . LEU A 1 275 ? -29.766 16.5 28.812 1 92.44 275 LEU A N 1
ATOM 2247 C CA . LEU A 1 275 ? -30.844 17.312 28.266 1 92.44 275 LEU A CA 1
ATOM 2248 C C . LEU A 1 275 ? -31.734 17.859 29.375 1 92.44 275 LEU A C 1
ATOM 2250 O O . LEU A 1 275 ? -31.766 17.312 30.484 1 92.44 275 LEU A O 1
ATOM 2254 N N . SER A 1 276 ? -32.375 18.953 29.031 1 93.31 276 SER A N 1
ATOM 2255 C CA . SER A 1 276 ? -33.344 19.469 29.984 1 93.31 276 SER A CA 1
ATOM 2256 C C . SER A 1 276 ? -34.594 18.578 30.047 1 93.31 276 SER A C 1
ATOM 2258 O O . SER A 1 276 ? -34.875 17.844 29.094 1 93.31 276 SER A O 1
ATOM 2260 N N . VAL A 1 277 ? -35.219 18.625 31.234 1 94.06 277 VAL A N 1
ATOM 2261 C CA . VAL A 1 277 ? -36.438 17.859 31.422 1 94.06 277 VAL A CA 1
ATOM 2262 C C . VAL A 1 277 ? -37.469 18.234 30.344 1 94.06 277 VAL A C 1
ATOM 2264 O O . VAL A 1 277 ? -38.156 17.375 29.812 1 94.06 277 VAL A O 1
ATOM 2267 N N . GLU A 1 278 ? -37.469 19.5 30 1 94.62 278 GLU A N 1
ATOM 2268 C CA . GLU A 1 278 ? -38.375 20 28.984 1 94.62 278 GLU A CA 1
ATOM 2269 C C . GLU A 1 278 ? -38.094 19.375 27.625 1 94.62 278 GLU A C 1
ATOM 2271 O O . GLU A 1 278 ? -39 18.984 26.906 1 94.62 278 GLU A O 1
ATOM 2276 N N . GLU A 1 279 ? -36.875 19.266 27.344 1 94.56 279 GLU A N 1
ATOM 2277 C CA . GLU A 1 279 ? -36.469 18.688 26.062 1 94.56 279 GLU A CA 1
ATOM 2278 C C . GLU A 1 279 ? -36.844 17.203 25.984 1 94.56 279 GLU A C 1
ATOM 2280 O O . GLU A 1 279 ? -37.281 16.734 24.938 1 94.56 279 GLU A O 1
ATOM 2285 N N . VAL A 1 280 ? -36.656 16.516 27.016 1 95.38 280 VAL A N 1
ATOM 2286 C CA . VAL A 1 280 ? -36.969 15.094 27.062 1 95.38 280 VAL A CA 1
ATOM 2287 C C . VAL A 1 280 ? -38.469 14.883 26.969 1 95.38 280 VAL A C 1
ATOM 2289 O O . VAL A 1 280 ? -38.938 13.945 26.312 1 95.38 280 VAL A O 1
ATOM 2292 N N . GLN A 1 281 ? -39.219 15.719 27.625 1 93.88 281 GLN A N 1
ATOM 2293 C CA . GLN A 1 281 ? -40.656 15.641 27.547 1 93.88 281 GLN A CA 1
ATOM 2294 C C . GLN A 1 281 ? -41.156 15.82 26.109 1 93.88 281 GLN A C 1
ATOM 2296 O O . GLN A 1 281 ? -42.062 15.133 25.672 1 93.88 281 GLN A O 1
ATOM 2301 N N . LYS A 1 282 ? -40.5 16.75 25.484 1 94.44 282 LYS A N 1
ATOM 2302 C CA . LYS A 1 282 ? -40.875 16.969 24.094 1 94.44 282 LYS A CA 1
ATOM 2303 C C . LYS A 1 282 ? -40.594 15.734 23.25 1 94.44 282 LYS A C 1
ATOM 2305 O O . LYS A 1 282 ? -41.406 15.375 22.375 1 94.44 282 LYS A O 1
ATOM 2310 N N . ILE A 1 283 ? -39.5 15.094 23.438 1 94.44 283 ILE A N 1
ATOM 2311 C CA . ILE A 1 283 ? -39.094 13.891 22.719 1 94.44 283 ILE A CA 1
ATOM 2312 C C . ILE A 1 283 ? -40.125 12.781 22.984 1 94.44 283 ILE A C 1
ATOM 2314 O O . ILE A 1 283 ? -40.531 12.055 22.078 1 94.44 283 ILE A O 1
ATOM 2318 N N . LYS A 1 284 ? -40.5 12.664 24.25 1 92.5 284 LYS A N 1
ATOM 2319 C CA . LYS A 1 284 ? -41.469 11.648 24.641 1 92.5 284 LYS A CA 1
ATOM 2320 C C . LYS A 1 284 ? -42.812 11.875 23.938 1 92.5 284 LYS A C 1
ATOM 2322 O O . LYS A 1 284 ? -43.438 10.922 23.469 1 92.5 284 LYS A O 1
ATOM 2327 N N . LYS A 1 285 ? -43.219 13.109 23.828 1 92.44 285 LYS A N 1
ATOM 2328 C CA . LYS A 1 285 ? -44.469 13.461 23.172 1 92.44 285 LYS A CA 1
ATOM 2329 C C . LYS A 1 285 ? -44.438 13.086 21.703 1 92.44 285 LYS A C 1
ATOM 2331 O O . LYS A 1 285 ? -45.469 12.711 21.125 1 92.44 285 LYS A O 1
ATOM 2336 N N . GLU A 1 286 ? -43.312 13.25 21.125 1 89.88 286 GLU A N 1
ATOM 2337 C CA . GLU A 1 286 ? -43.156 12.93 19.719 1 89.88 286 GLU A CA 1
ATOM 2338 C C . GLU A 1 286 ? -43.188 11.422 19.484 1 89.88 286 GLU A C 1
ATOM 2340 O O . GLU A 1 286 ? -43.469 10.961 18.375 1 89.88 286 GLU A O 1
ATOM 2345 N N . LEU A 1 287 ? -42.781 10.594 20.453 1 88.56 287 LEU A N 1
ATOM 2346 C CA . LEU A 1 287 ? -42.781 9.133 20.359 1 88.56 287 LEU A CA 1
ATOM 2347 C C . LEU A 1 287 ? -44.219 8.586 20.516 1 88.56 287 LEU A C 1
ATOM 2349 O O . LEU A 1 287 ? -44.5 7.492 20.031 1 88.56 287 LEU A O 1
ATOM 2353 N N . ASN A 1 288 ? -45.062 9.281 21.219 1 75.75 288 ASN A N 1
ATOM 2354 C CA . ASN A 1 288 ? -46.469 8.867 21.391 1 75.75 288 ASN A CA 1
ATOM 2355 C C . ASN A 1 288 ? -47.344 9.352 20.25 1 75.75 288 ASN A C 1
ATOM 2357 O O . ASN A 1 288 ? -48.312 8.68 19.859 1 75.75 288 ASN A O 1
ATOM 2361 N N . MET B 1 1 ? -26.188 -36.281 -36.125 1 32.38 1 MET B N 1
ATOM 2362 C CA . MET B 1 1 ? -25.875 -35.719 -34.812 1 32.38 1 MET B CA 1
ATOM 2363 C C . MET B 1 1 ? -24.688 -36.438 -34.188 1 32.38 1 MET B C 1
ATOM 2365 O O . MET B 1 1 ? -24.828 -37.562 -33.719 1 32.38 1 MET B O 1
ATOM 2369 N N . VAL B 1 2 ? -23.562 -36.375 -34.719 1 35.38 2 VAL B N 1
ATOM 2370 C CA . VAL B 1 2 ? -22.375 -37.125 -34.375 1 35.38 2 VAL B CA 1
ATOM 2371 C C . VAL B 1 2 ? -22.016 -36.906 -32.906 1 35.38 2 VAL B C 1
ATOM 2373 O O . VAL B 1 2 ? -21.875 -35.781 -32.469 1 35.38 2 VAL B O 1
ATOM 2376 N N . ARG B 1 3 ? -22.578 -37.75 -32 1 39.28 3 ARG B N 1
ATOM 2377 C CA . ARG B 1 3 ? -22.203 -37.781 -30.609 1 39.28 3 ARG B CA 1
ATOM 2378 C C . ARG B 1 3 ? -20.703 -37.594 -30.422 1 39.28 3 ARG B C 1
ATOM 2380 O O . ARG B 1 3 ? -19.906 -38.375 -30.953 1 39.28 3 ARG B O 1
ATOM 2387 N N . LYS B 1 4 ? -20.266 -36.5 -30.344 1 54.06 4 LYS B N 1
ATOM 2388 C CA . LYS B 1 4 ? -18.859 -36.156 -30.141 1 54.06 4 LYS B CA 1
ATOM 2389 C C . LYS B 1 4 ? -18.25 -37.062 -29.078 1 54.06 4 LYS B C 1
ATOM 2391 O O . LYS B 1 4 ? -18.766 -37.156 -27.969 1 54.06 4 LYS B O 1
ATOM 2396 N N . LYS B 1 5 ? -17.547 -38.125 -29.312 1 46.25 5 LYS B N 1
ATOM 2397 C CA . LYS B 1 5 ? -16.875 -39.156 -28.531 1 46.25 5 LYS B CA 1
ATOM 2398 C C . LYS B 1 5 ? -16.172 -38.562 -27.328 1 46.25 5 LYS B C 1
ATOM 2400 O O . LYS B 1 5 ? -15.344 -37.656 -27.469 1 46.25 5 LYS B O 1
ATOM 2405 N N . VAL B 1 6 ? -16.766 -38.594 -26.094 1 51.34 6 VAL B N 1
ATOM 2406 C CA . VAL B 1 6 ? -16.141 -38.281 -24.812 1 51.34 6 VAL B CA 1
ATOM 2407 C C . VAL B 1 6 ? -14.844 -39.062 -24.672 1 51.34 6 VAL B C 1
ATOM 2409 O O . VAL B 1 6 ? -14.852 -40.312 -24.75 1 51.34 6 VAL B O 1
ATOM 2412 N N . LEU B 1 7 ? -13.742 -38.562 -25.156 1 53.16 7 LEU B N 1
ATOM 2413 C CA . LEU B 1 7 ? -12.43 -39.219 -25.016 1 53.16 7 LEU B CA 1
ATOM 2414 C C . LEU B 1 7 ? -12.156 -39.531 -23.547 1 53.16 7 LEU B C 1
ATOM 2416 O O . LEU B 1 7 ? -12.211 -38.656 -22.688 1 53.16 7 LEU B O 1
ATOM 2420 N N . ASP B 1 8 ? -12.711 -40.625 -22.984 1 61.81 8 ASP B N 1
ATOM 2421 C CA . ASP B 1 8 ? -12.367 -41.062 -21.641 1 61.81 8 ASP B CA 1
ATOM 2422 C C . ASP B 1 8 ? -10.945 -41.594 -21.594 1 61.81 8 ASP B C 1
ATOM 2424 O O . ASP B 1 8 ? -10.734 -42.812 -21.469 1 61.81 8 ASP B O 1
ATOM 2428 N N . ASP B 1 9 ? -9.93 -40.75 -21.875 1 74.94 9 ASP B N 1
ATOM 2429 C CA . ASP B 1 9 ? -8.523 -41.156 -21.922 1 74.94 9 ASP B CA 1
ATOM 2430 C C . ASP B 1 9 ? -7.867 -40.938 -20.562 1 74.94 9 ASP B C 1
ATOM 2432 O O . ASP B 1 9 ? -6.656 -41.156 -20.406 1 74.94 9 ASP B O 1
ATOM 2436 N N . GLY B 1 10 ? -8.688 -40.531 -19.516 1 81.81 10 GLY B N 1
ATOM 2437 C CA . GLY B 1 10 ? -8.172 -40.344 -18.172 1 81.81 10 GLY B CA 1
ATOM 2438 C C . GLY B 1 10 ? -7.445 -39.031 -17.969 1 81.81 10 GLY B C 1
ATOM 2439 O O . GLY B 1 10 ? -6.871 -38.781 -16.906 1 81.81 10 GLY B O 1
ATOM 2440 N N . PHE B 1 11 ? -7.555 -38.219 -18.984 1 89.62 11 PHE B N 1
ATOM 2441 C CA . PHE B 1 11 ? -6.852 -36.938 -18.922 1 89.62 11 PHE B CA 1
ATOM 2442 C C . PHE B 1 11 ? -7.551 -35.969 -17.953 1 89.62 11 PHE B C 1
ATOM 2444 O O . PHE B 1 11 ? -8.781 -35.906 -17.953 1 89.62 11 PHE B O 1
ATOM 2451 N N . ILE B 1 12 ? -6.734 -35.312 -17.062 1 93.5 12 ILE B N 1
ATOM 2452 C CA . ILE B 1 12 ? -7.25 -34.312 -16.141 1 93.5 12 ILE B CA 1
ATOM 2453 C C . ILE B 1 12 ? -6.398 -33.062 -16.219 1 93.5 12 ILE B C 1
ATOM 2455 O O . ILE B 1 12 ? -5.168 -33.125 -16.156 1 93.5 12 ILE B O 1
ATOM 2459 N N . MET B 1 13 ? -7.105 -31.922 -16.453 1 94.19 13 MET B N 1
ATOM 2460 C CA . MET B 1 13 ? -6.402 -30.641 -16.531 1 94.19 13 MET B CA 1
ATOM 2461 C C . MET B 1 13 ? -5.781 -30.281 -15.18 1 94.19 13 MET B C 1
ATOM 2463 O O . MET B 1 13 ? -6.277 -30.688 -14.133 1 94.19 13 MET B O 1
ATOM 2467 N N . SER B 1 14 ? -4.648 -29.547 -15.219 1 94.69 14 SER B N 1
ATOM 2468 C CA . SER B 1 14 ? -4.055 -29.031 -13.992 1 94.69 14 SER B CA 1
ATOM 2469 C C . SER B 1 14 ? -4.844 -27.828 -13.461 1 94.69 14 SER B C 1
ATOM 2471 O O . SER B 1 14 ? -5.02 -26.828 -14.172 1 94.69 14 SER B O 1
ATOM 2473 N N . PRO B 1 15 ? -5.211 -27.906 -12.242 1 95.31 15 PRO B N 1
ATOM 2474 C CA . PRO B 1 15 ? -6.004 -26.797 -11.711 1 95.31 15 PRO B CA 1
ATOM 2475 C C . PRO B 1 15 ? -5.172 -25.531 -11.484 1 95.31 15 PRO B C 1
ATOM 2477 O O . PRO B 1 15 ? -5.727 -24.453 -11.227 1 95.31 15 PRO B O 1
ATOM 2480 N N . LYS B 1 16 ? -3.863 -25.562 -11.547 1 93.12 16 LYS B N 1
ATOM 2481 C CA . LYS B 1 16 ? -3.059 -24.375 -11.336 1 93.12 16 LYS B CA 1
ATOM 2482 C C . LYS B 1 16 ? -2.957 -23.547 -12.617 1 93.12 16 LYS B C 1
ATOM 2484 O O . LYS B 1 16 ? -2.445 -22.422 -12.602 1 93.12 16 LYS B O 1
ATOM 2489 N N . ASN B 1 17 ? -3.387 -24.234 -13.727 1 89.75 17 ASN B N 1
ATOM 2490 C CA . ASN B 1 17 ? -3.549 -23.438 -14.938 1 89.75 17 ASN B CA 1
ATOM 2491 C C . ASN B 1 17 ? -4.586 -22.328 -14.758 1 89.75 17 ASN B C 1
ATOM 2493 O O . ASN B 1 17 ? -5.691 -22.594 -14.281 1 89.75 17 ASN B O 1
ATOM 2497 N N . ASP B 1 18 ? -4.199 -21.125 -15.117 1 88.06 18 ASP B N 1
ATOM 2498 C CA . ASP B 1 18 ? -5.047 -19.984 -14.82 1 88.06 18 ASP B CA 1
ATOM 2499 C C . ASP B 1 18 ? -6.418 -20.125 -15.484 1 88.06 18 ASP B C 1
ATOM 2501 O O . ASP B 1 18 ? -7.434 -19.703 -14.914 1 88.06 18 ASP B O 1
ATOM 2505 N N . PHE B 1 19 ? -6.492 -20.656 -16.688 1 86.62 19 PHE B N 1
ATOM 2506 C CA . PHE B 1 19 ? -7.754 -20.891 -17.375 1 86.62 19 PHE B CA 1
ATOM 2507 C C . PHE B 1 19 ? -8.641 -21.828 -16.562 1 86.62 19 PHE B C 1
ATOM 2509 O O . PHE B 1 19 ? -9.82 -21.562 -16.359 1 86.62 19 PHE B O 1
ATOM 2516 N N . VAL B 1 20 ? -8.062 -22.906 -16.141 1 91.94 20 VAL B N 1
ATOM 2517 C CA . VAL B 1 20 ? -8.789 -23.922 -15.367 1 91.94 20 VAL B CA 1
ATOM 2518 C C . VAL B 1 20 ? -9.211 -23.328 -14.023 1 91.94 20 VAL B C 1
ATOM 2520 O O . VAL B 1 20 ? -10.352 -23.516 -13.594 1 91.94 20 VAL B O 1
ATOM 2523 N N . PHE B 1 21 ? -8.305 -22.609 -13.375 1 93.06 21 PHE B N 1
ATOM 2524 C CA . PHE B 1 21 ? -8.578 -21.984 -12.094 1 93.06 21 PHE B CA 1
ATOM 2525 C C . PHE B 1 21 ? -9.797 -21.078 -12.18 1 93.06 21 PHE B C 1
ATOM 2527 O O . PHE B 1 21 ? -10.672 -21.109 -11.312 1 93.06 21 PHE B O 1
ATOM 2534 N N . LYS B 1 22 ? -9.875 -20.312 -13.211 1 89.31 22 LYS B N 1
ATOM 2535 C CA . LYS B 1 22 ? -10.992 -19.391 -13.43 1 89.31 22 LYS B CA 1
ATOM 2536 C C . LYS B 1 22 ? -12.305 -20.172 -13.602 1 89.31 22 LYS B C 1
ATOM 2538 O O . LYS B 1 22 ? -13.352 -19.734 -13.117 1 89.31 22 LYS B O 1
ATOM 2543 N N . LEU B 1 23 ? -12.258 -21.266 -14.281 1 89.69 23 LEU B N 1
ATOM 2544 C CA . LEU B 1 23 ? -13.461 -22.062 -14.484 1 89.69 23 LEU B CA 1
ATOM 2545 C C . LEU B 1 23 ? -13.953 -22.656 -13.172 1 89.69 23 LEU B C 1
ATOM 2547 O O . LEU B 1 23 ? -15.164 -22.766 -12.953 1 89.69 23 LEU B O 1
ATOM 2551 N N . LEU B 1 24 ? -13.039 -22.984 -12.336 1 93.5 24 LEU B N 1
ATOM 2552 C CA . LEU B 1 24 ? -13.391 -23.609 -11.07 1 93.5 24 LEU B CA 1
ATOM 2553 C C . LEU B 1 24 ? -13.898 -22.578 -10.07 1 93.5 24 LEU B C 1
ATOM 2555 O O . LEU B 1 24 ? -14.898 -22.812 -9.391 1 93.5 24 LEU B O 1
ATOM 2559 N N . PHE B 1 25 ? -13.234 -21.422 -9.992 1 93.25 25 PHE B N 1
ATOM 2560 C CA . PHE B 1 25 ? -13.477 -20.516 -8.875 1 93.25 25 PHE B CA 1
ATOM 2561 C C . PHE B 1 25 ? -14.07 -19.203 -9.359 1 93.25 25 PHE B C 1
ATOM 2563 O O . PHE B 1 25 ? -14.578 -18.406 -8.562 1 93.25 25 PHE B O 1
ATOM 2570 N N . GLY B 1 26 ? -14.016 -18.922 -10.641 1 89.5 26 GLY B N 1
ATOM 2571 C CA . GLY B 1 26 ? -14.477 -17.656 -11.195 1 89.5 26 GLY B CA 1
ATOM 2572 C C . GLY B 1 26 ? -15.844 -17.75 -11.836 1 89.5 26 GLY B C 1
ATOM 2573 O O . GLY B 1 26 ? -16.297 -16.797 -12.484 1 89.5 26 GLY B O 1
ATOM 2574 N N . ASP B 1 27 ? -16.453 -18.906 -11.758 1 88.12 27 ASP B N 1
ATOM 2575 C CA . ASP B 1 27 ? -17.797 -19.109 -12.312 1 88.12 27 ASP B CA 1
ATOM 2576 C C . ASP B 1 27 ? -18.859 -18.969 -11.234 1 88.12 27 ASP B C 1
ATOM 2578 O O . ASP B 1 27 ? -18.734 -19.516 -10.141 1 88.12 27 ASP B O 1
ATOM 2582 N N . GLU B 1 28 ? -19.938 -18.25 -11.586 1 88.62 28 GLU B N 1
ATOM 2583 C CA . GLU B 1 28 ? -21.047 -18.016 -10.656 1 88.62 28 GLU B CA 1
ATOM 2584 C C . GLU B 1 28 ? -21.656 -19.344 -10.195 1 88.62 28 GLU B C 1
ATOM 2586 O O . GLU B 1 28 ? -22.109 -19.453 -9.055 1 88.62 28 GLU B O 1
ATOM 2591 N N . LYS B 1 29 ? -21.594 -20.312 -10.977 1 90.06 29 LYS B N 1
ATOM 2592 C CA . LYS B 1 29 ? -22.172 -21.625 -10.664 1 90.06 29 LYS B CA 1
ATOM 2593 C C . LYS B 1 29 ? -21.359 -22.344 -9.586 1 90.06 29 LYS B C 1
ATOM 2595 O O . LYS B 1 29 ? -21.875 -23.234 -8.906 1 90.06 29 LYS B O 1
ATOM 2600 N N . ASN B 1 30 ? -20.094 -21.938 -9.516 1 91.44 30 ASN B N 1
ATOM 2601 C CA . ASN B 1 30 ? -19.203 -22.578 -8.562 1 91.44 30 ASN B CA 1
ATOM 2602 C C . ASN B 1 30 ? -18.797 -21.625 -7.441 1 91.44 30 ASN B C 1
ATOM 2604 O O . ASN B 1 30 ? -17.703 -21.75 -6.887 1 91.44 30 ASN B O 1
ATOM 2608 N N . LYS B 1 31 ? -19.656 -20.641 -7.176 1 91.25 31 LYS B N 1
ATOM 2609 C CA . LYS B 1 31 ? -19.375 -19.609 -6.191 1 91.25 31 LYS B CA 1
ATOM 2610 C C . LYS B 1 31 ? -19.078 -20.219 -4.824 1 91.25 31 LYS B C 1
ATOM 2612 O O . LYS B 1 31 ? -18.266 -19.688 -4.062 1 91.25 31 LYS B O 1
ATOM 2617 N N . ASP B 1 32 ? -19.734 -21.266 -4.523 1 92.06 32 ASP B N 1
ATOM 2618 C CA . ASP B 1 32 ? -19.516 -21.922 -3.244 1 92.06 32 ASP B CA 1
ATOM 2619 C C . ASP B 1 32 ? -18.078 -22.422 -3.117 1 92.06 32 ASP B C 1
ATOM 2621 O O . ASP B 1 32 ? -17.516 -22.453 -2.02 1 92.06 32 ASP B O 1
ATOM 2625 N N . LEU B 1 33 ? -17.406 -22.875 -4.219 1 93.69 33 LEU B N 1
ATOM 2626 C CA . LEU B 1 33 ? -16 -23.281 -4.199 1 93.69 33 LEU B CA 1
ATOM 2627 C C . LEU B 1 33 ? -15.102 -22.094 -3.869 1 93.69 33 LEU B C 1
ATOM 2629 O O . LEU B 1 33 ? -14.156 -22.234 -3.086 1 93.69 33 LEU B O 1
ATOM 2633 N N . LEU B 1 34 ? -15.461 -20.938 -4.469 1 93.19 34 LEU B N 1
ATOM 2634 C CA . LEU B 1 34 ? -14.703 -19.734 -4.176 1 93.19 34 LEU B CA 1
ATOM 2635 C C . LEU B 1 34 ? -14.797 -19.375 -2.695 1 93.19 34 LEU B C 1
ATOM 2637 O O . LEU B 1 34 ? -13.781 -19.078 -2.062 1 93.19 34 LEU B O 1
ATOM 2641 N N . ILE B 1 35 ? -15.961 -19.453 -2.184 1 92.94 35 ILE B N 1
ATOM 2642 C CA . ILE B 1 35 ? -16.203 -19.125 -0.782 1 92.94 35 ILE B CA 1
ATOM 2643 C C . ILE B 1 35 ? -15.367 -20.047 0.11 1 92.94 35 ILE B C 1
ATOM 2645 O O . ILE B 1 35 ? -14.734 -19.578 1.063 1 92.94 35 ILE B O 1
ATOM 2649 N N . GLU B 1 36 ? -15.32 -21.312 -0.214 1 92.38 36 GLU B N 1
ATOM 2650 C CA . GLU B 1 36 ? -14.57 -22.281 0.583 1 92.38 36 GLU B CA 1
ATOM 2651 C C . GLU B 1 36 ? -13.07 -22 0.514 1 92.38 36 GLU B C 1
ATOM 2653 O O . GLU B 1 36 ? -12.367 -22.094 1.522 1 92.38 36 GLU B O 1
ATOM 2658 N N . LEU B 1 37 ? -12.586 -21.719 -0.699 1 94.38 37 LEU B N 1
ATOM 2659 C CA . LEU B 1 37 ? -11.18 -21.375 -0.857 1 94.38 37 LEU B CA 1
ATOM 2660 C C . LEU B 1 37 ? -10.82 -20.141 -0.052 1 94.38 37 LEU B C 1
ATOM 2662 O O . LEU B 1 37 ? -9.828 -20.125 0.681 1 94.38 37 LEU B O 1
ATOM 2666 N N . LEU B 1 38 ? -11.664 -19.109 -0.133 1 94.69 38 LEU B N 1
ATOM 2667 C CA . LEU B 1 38 ? -11.43 -17.859 0.573 1 94.69 38 LEU B CA 1
ATOM 2668 C C . LEU B 1 38 ? -11.492 -18.062 2.084 1 94.69 38 LEU B C 1
ATOM 2670 O O . LEU B 1 38 ? -10.703 -17.469 2.826 1 94.69 38 LEU B O 1
ATOM 2674 N N . ASN B 1 39 ? -12.406 -18.906 2.527 1 93.12 39 ASN B N 1
ATOM 2675 C CA . ASN B 1 39 ? -12.484 -19.219 3.949 1 93.12 39 ASN B CA 1
ATOM 2676 C C . ASN B 1 39 ? -11.203 -19.891 4.449 1 93.12 39 ASN B C 1
ATOM 2678 O O . ASN B 1 39 ? -10.742 -19.594 5.555 1 93.12 39 ASN B O 1
ATOM 2682 N N . ALA B 1 40 ? -10.695 -20.75 3.666 1 94.25 40 ALA B N 1
ATOM 2683 C CA . ALA B 1 40 ? -9.477 -21.453 4.043 1 94.25 40 ALA B CA 1
ATOM 2684 C C . ALA B 1 40 ? -8.289 -20.5 4.125 1 94.25 40 ALA B C 1
ATOM 2686 O O . ALA B 1 40 ? -7.422 -20.641 4.988 1 94.25 40 ALA B O 1
ATOM 2687 N N . ILE B 1 41 ? -8.258 -19.484 3.271 1 96.19 41 ILE B N 1
ATOM 2688 C CA . ILE B 1 41 ? -7.117 -18.578 3.168 1 96.19 41 ILE B CA 1
ATOM 2689 C C . ILE B 1 41 ? -7.25 -17.453 4.203 1 96.19 41 ILE B C 1
ATOM 2691 O O . ILE B 1 41 ? -6.305 -17.172 4.941 1 96.19 41 ILE B O 1
ATOM 2695 N N . LEU B 1 42 ? -8.414 -16.781 4.238 1 93.88 42 LEU B N 1
ATOM 2696 C CA . LEU B 1 42 ? -8.609 -15.562 5.016 1 93.88 42 LEU B CA 1
ATOM 2697 C C . LEU B 1 42 ? -9.094 -15.891 6.426 1 93.88 42 LEU B C 1
ATOM 2699 O O . LEU B 1 42 ? -9.039 -15.039 7.316 1 93.88 42 LEU B O 1
ATOM 2703 N N . LYS B 1 43 ? -9.445 -17.094 6.723 1 83.75 43 LYS B N 1
ATOM 2704 C CA . LYS B 1 43 ? -9.984 -17.531 8.008 1 83.75 43 LYS B CA 1
ATOM 2705 C C . LYS B 1 43 ? -11.117 -16.609 8.461 1 83.75 43 LYS B C 1
ATOM 2707 O O . LYS B 1 43 ? -11.172 -16.219 9.633 1 83.75 43 LYS B O 1
ATOM 2712 N N . MET B 1 44 ? -11.789 -16.016 7.512 1 73.5 44 MET B N 1
ATOM 2713 C CA . MET B 1 44 ? -12.93 -15.156 7.797 1 73.5 44 MET B CA 1
ATOM 2714 C C . MET B 1 44 ? -14.148 -15.977 8.188 1 73.5 44 MET B C 1
ATOM 2716 O O . MET B 1 44 ? -14.297 -17.125 7.746 1 73.5 44 MET B O 1
ATOM 2720 N N . PRO B 1 45 ? -14.914 -15.344 9.062 1 66.81 45 PRO B N 1
ATOM 2721 C CA . PRO B 1 45 ? -16.172 -16.047 9.328 1 66.81 45 PRO B CA 1
ATOM 2722 C C . PRO B 1 45 ? -17 -16.266 8.07 1 66.81 45 PRO B C 1
ATOM 2724 O O . PRO B 1 45 ? -17.016 -15.414 7.18 1 66.81 45 PRO B O 1
ATOM 2727 N N . HIS B 1 46 ? -17.625 -17.375 8.047 1 66.38 46 HIS B N 1
ATOM 2728 C CA . HIS B 1 46 ? -18.406 -17.812 6.898 1 66.38 46 HIS B CA 1
ATOM 2729 C C . HIS B 1 46 ? -19.453 -16.781 6.523 1 66.38 46 HIS B C 1
ATOM 2731 O O . HIS B 1 46 ? -19.734 -16.547 5.344 1 66.38 46 HIS B O 1
ATOM 2737 N N . ASP B 1 47 ? -19.938 -16.156 7.441 1 69.75 47 ASP B N 1
ATOM 2738 C CA . ASP B 1 47 ? -21.047 -15.234 7.199 1 69.75 47 ASP B CA 1
ATOM 2739 C C . ASP B 1 47 ? -20.578 -14.008 6.418 1 69.75 47 ASP B C 1
ATOM 2741 O O . ASP B 1 47 ? -21.359 -13.422 5.664 1 69.75 47 ASP B O 1
ATOM 2745 N N . GLU B 1 48 ? -19.391 -13.695 6.449 1 71.94 48 GLU B N 1
ATOM 2746 C CA . GLU B 1 48 ? -18.891 -12.508 5.77 1 71.94 48 GLU B CA 1
ATOM 2747 C C . GLU B 1 48 ? -18.703 -12.766 4.273 1 71.94 48 GLU B C 1
ATOM 2749 O O . GLU B 1 48 ? -18.703 -11.828 3.475 1 71.94 48 GLU B O 1
ATOM 2754 N N . LE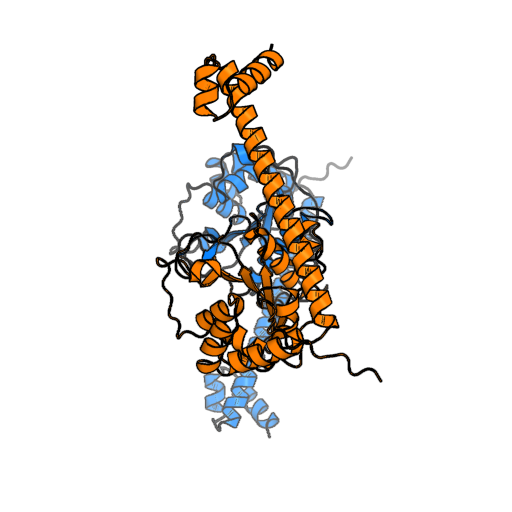U B 1 49 ? -18.625 -14.031 3.959 1 79.44 49 LEU B N 1
ATOM 2755 C CA . LEU B 1 49 ? -18.328 -14.375 2.57 1 79.44 49 LEU B CA 1
ATOM 2756 C C . LEU B 1 49 ? -19.578 -14.922 1.872 1 79.44 49 LEU B C 1
ATOM 2758 O O . LEU B 1 49 ? -19.578 -15.094 0.651 1 79.44 49 LEU B O 1
ATOM 2762 N N . GLU B 1 50 ? -20.641 -15.141 2.641 1 73.12 50 GLU B N 1
ATOM 2763 C CA . GLU B 1 50 ? -21.828 -15.797 2.115 1 73.12 50 GLU B CA 1
ATOM 2764 C C . GLU B 1 50 ? -22.438 -15 0.964 1 73.12 50 GLU B C 1
ATOM 2766 O O . GLU B 1 50 ? -22.984 -15.578 0.017 1 73.12 50 GLU B O 1
ATOM 2771 N N . GLU B 1 51 ? -22.312 -13.672 0.941 1 80.62 51 GLU B N 1
ATOM 2772 C CA . GLU B 1 51 ? -22.906 -12.859 -0.109 1 80.62 51 GLU B CA 1
ATOM 2773 C C . GLU B 1 51 ? -21.844 -12.242 -1.013 1 80.62 51 GLU B C 1
ATOM 2775 O O . GLU B 1 51 ? -21.984 -11.109 -1.479 1 80.62 51 GLU B O 1
ATOM 2780 N N . ILE B 1 52 ? -20.859 -13.055 -1.336 1 86.62 52 ILE B N 1
ATOM 2781 C CA . ILE B 1 52 ? -19.781 -12.555 -2.166 1 86.62 52 ILE B CA 1
ATOM 2782 C C . ILE B 1 52 ? -20.25 -12.43 -3.613 1 86.62 52 ILE B C 1
ATOM 2784 O O . ILE B 1 52 ? -21 -13.266 -4.102 1 86.62 52 ILE B O 1
ATOM 2788 N N . GLU B 1 53 ? -19.938 -11.383 -4.254 1 89.25 53 GLU B N 1
ATOM 2789 C CA . GLU B 1 53 ? -20.266 -11.125 -5.656 1 89.25 53 GLU B CA 1
ATOM 2790 C C . GLU B 1 53 ? -19.016 -11.211 -6.531 1 89.25 53 GLU B C 1
ATOM 2792 O O . GLU B 1 53 ? -18 -10.578 -6.234 1 89.25 53 GLU B O 1
ATOM 2797 N N . LEU B 1 54 ? -19.109 -12.102 -7.52 1 87.69 54 LEU B N 1
ATOM 2798 C CA . LEU B 1 54 ? -18.031 -12.156 -8.492 1 87.69 54 LEU B CA 1
ATOM 2799 C C . LEU B 1 54 ? -18.062 -10.945 -9.422 1 87.69 54 LEU B C 1
ATOM 2801 O O . LEU B 1 54 ? -19.125 -10.578 -9.93 1 87.69 54 LEU B O 1
ATOM 2805 N N . ILE B 1 55 ? -16.922 -10.273 -9.422 1 79.38 55 ILE B N 1
ATOM 2806 C CA . ILE B 1 55 ? -16.828 -9.102 -10.289 1 79.38 55 ILE B CA 1
ATOM 2807 C C . ILE B 1 55 ? -16.031 -9.461 -11.547 1 79.38 55 ILE B C 1
ATOM 2809 O O . ILE B 1 55 ? -14.945 -10.031 -11.461 1 79.38 55 ILE B O 1
ATOM 2813 N N . ASN B 1 56 ? -16.688 -9.789 -12.625 1 62 56 ASN B N 1
ATOM 2814 C CA . ASN B 1 56 ? -16.062 -10.266 -13.859 1 62 56 ASN B CA 1
ATOM 2815 C C . ASN B 1 56 ? -15.336 -9.141 -14.602 1 62 56 ASN B C 1
ATOM 2817 O O . ASN B 1 56 ? -15.211 -9.18 -15.82 1 62 56 ASN B O 1
ATOM 2821 N N . THR B 1 57 ? -14.906 -8.188 -13.898 1 54.06 57 THR B N 1
ATOM 2822 C CA . THR B 1 57 ? -14.211 -7.145 -14.641 1 54.06 57 THR B CA 1
ATOM 2823 C C . THR B 1 57 ? -12.727 -7.461 -14.742 1 54.06 57 THR B C 1
ATOM 2825 O O . THR B 1 57 ? -12.094 -7.863 -13.758 1 54.06 57 THR B O 1
ATOM 2828 N N . GLU B 1 58 ? -12.414 -7.918 -16.016 1 53.75 58 GLU B N 1
ATOM 2829 C CA . GLU B 1 58 ? -10.984 -8.102 -16.266 1 53.75 58 GLU B CA 1
ATOM 2830 C C . GLU B 1 58 ? -10.195 -6.848 -15.914 1 53.75 58 GLU B C 1
ATOM 2832 O O . GLU B 1 58 ? -10.586 -5.734 -16.266 1 53.75 58 GLU B O 1
ATOM 2837 N N . LEU B 1 59 ? -9.469 -6.879 -14.805 1 54.75 59 LEU B N 1
ATOM 2838 C CA . LEU B 1 59 ? -8.484 -5.801 -14.734 1 54.75 59 LEU B CA 1
ATOM 2839 C C . LEU B 1 59 ? -7.594 -5.801 -15.969 1 54.75 59 LEU B C 1
ATOM 2841 O O . LEU B 1 59 ? -7.016 -6.828 -16.328 1 54.75 59 LEU B O 1
ATOM 2845 N N . LEU B 1 60 ? -7.852 -4.988 -16.969 1 50.59 60 LEU B N 1
ATOM 2846 C CA . LEU B 1 60 ? -7.039 -4.957 -18.172 1 50.59 60 LEU B CA 1
ATOM 2847 C C . LEU B 1 60 ? -5.551 -4.984 -17.844 1 50.59 60 LEU B C 1
ATOM 2849 O O . LEU B 1 60 ? -5.094 -4.227 -16.984 1 50.59 60 LEU B O 1
ATOM 2853 N N . ARG B 1 61 ? -4.949 -6.16 -18.125 1 55.12 61 ARG B N 1
ATOM 2854 C CA . ARG B 1 61 ? -3.506 -6.262 -17.938 1 55.12 61 ARG B CA 1
ATOM 2855 C C . ARG B 1 61 ? -2.762 -5.359 -18.922 1 55.12 61 ARG B C 1
ATOM 2857 O O . ARG B 1 61 ? -2.979 -5.441 -20.125 1 55.12 61 ARG B O 1
ATOM 2864 N N . GLU B 1 62 ? -2.242 -4.258 -18.484 1 54.81 62 GLU B N 1
ATOM 2865 C CA . GLU B 1 62 ? -1.609 -3.199 -19.266 1 54.81 62 GLU B CA 1
ATOM 2866 C C . GLU B 1 62 ? -0.147 -3.527 -19.562 1 54.81 62 GLU B C 1
ATOM 2868 O O . GLU B 1 62 ? 0.481 -2.889 -20.406 1 54.81 62 GLU B O 1
ATOM 2873 N N . PHE B 1 63 ? 0.277 -4.582 -18.938 1 57.44 63 PHE B N 1
ATOM 2874 C CA . PHE B 1 63 ? 1.711 -4.801 -19.078 1 57.44 63 PHE B CA 1
ATOM 2875 C C . PHE B 1 63 ? 1.994 -5.844 -20.156 1 57.44 63 PHE B C 1
ATOM 2877 O O . PHE B 1 63 ? 1.22 -6.789 -20.328 1 57.44 63 PHE B O 1
ATOM 2884 N N . SER B 1 64 ? 2.984 -5.637 -20.891 1 53.78 64 SER B N 1
ATOM 2885 C CA . SER B 1 64 ? 3.422 -6.555 -21.938 1 53.78 64 SER B CA 1
ATOM 2886 C C . SER B 1 64 ? 3.557 -7.977 -21.406 1 53.78 64 SER B C 1
ATOM 2888 O O . SER B 1 64 ? 3.254 -8.938 -22.109 1 53.78 64 SER B O 1
ATOM 2890 N N . GLU B 1 65 ? 3.988 -7.953 -20.156 1 58 65 GLU B N 1
ATOM 2891 C CA . GLU B 1 65 ? 4.223 -9.258 -19.547 1 58 65 GLU B CA 1
ATOM 2892 C C . GLU B 1 65 ? 2.906 -9.969 -19.25 1 58 65 GLU B C 1
ATOM 2894 O O . GLU B 1 65 ? 2.877 -11.195 -19.094 1 58 65 GLU B O 1
ATOM 2899 N N . ASP B 1 66 ? 1.87 -9.055 -19.125 1 58.44 66 ASP B N 1
ATOM 2900 C CA . ASP B 1 66 ? 0.592 -9.609 -18.688 1 58.44 66 ASP B CA 1
ATOM 2901 C C . ASP B 1 66 ? -0.272 -10 -19.891 1 58.44 66 ASP B C 1
ATOM 2903 O O . ASP B 1 66 ? -1.444 -10.344 -19.734 1 58.44 66 ASP B O 1
ATOM 2907 N N . ARG B 1 67 ? 0.286 -9.891 -21.125 1 47.56 67 ARG B N 1
ATOM 2908 C CA . ARG B 1 67 ? -0.58 -10.117 -22.281 1 47.56 67 ARG B CA 1
ATOM 2909 C C . ARG B 1 67 ? -1.725 -11.062 -21.938 1 47.56 67 ARG B C 1
ATOM 2911 O O . ARG B 1 67 ? -2.861 -10.852 -22.359 1 47.56 67 ARG B O 1
ATOM 2918 N N . LYS B 1 68 ? -1.42 -12.242 -21.672 1 48.44 68 LYS B N 1
ATOM 2919 C CA . LYS B 1 68 ? -2.475 -13.234 -21.469 1 48.44 68 LYS B CA 1
ATOM 2920 C C . LYS B 1 68 ? -2.789 -13.43 -20 1 48.44 68 LYS B C 1
ATOM 2922 O O . LYS B 1 68 ? -3.529 -14.344 -19.625 1 48.44 68 LYS B O 1
ATOM 2927 N N . GLY B 1 69 ? -2.225 -12.781 -19.125 1 47.28 69 GLY B N 1
ATOM 2928 C CA . GLY B 1 69 ? -2.391 -13.094 -17.719 1 47.28 69 GLY B CA 1
ATOM 2929 C C . GLY B 1 69 ? -3.742 -12.672 -17.172 1 47.28 69 GLY B C 1
ATOM 2930 O O . GLY B 1 69 ? -3.875 -11.594 -16.594 1 47.28 69 GLY B O 1
ATOM 2931 N N . ILE B 1 70 ? -4.824 -12.891 -17.906 1 46.59 70 ILE B N 1
ATOM 2932 C CA . ILE B 1 70 ? -6.184 -12.43 -17.641 1 46.59 70 ILE B CA 1
ATOM 2933 C C . ILE B 1 70 ? -6.656 -12.984 -16.297 1 46.59 70 ILE B C 1
ATOM 2935 O O . ILE B 1 70 ? -7.445 -12.336 -15.602 1 46.59 70 ILE B O 1
ATOM 2939 N N . LEU B 1 71 ? -6.461 -14.203 -15.883 1 54.59 71 LEU B N 1
ATOM 2940 C CA . LEU B 1 71 ? -7.555 -14.859 -15.172 1 54.59 71 LEU B CA 1
ATOM 2941 C C . LEU B 1 71 ? -7.586 -14.43 -13.711 1 54.59 71 LEU B C 1
ATOM 2943 O O . LEU B 1 71 ? -6.66 -14.727 -12.953 1 54.59 71 LEU B O 1
ATOM 2947 N N . ASP B 1 72 ? -8.125 -13.164 -13.328 1 67.25 72 ASP B N 1
ATOM 2948 C CA . ASP B 1 72 ? -8.336 -12.727 -11.953 1 67.25 72 ASP B CA 1
ATOM 2949 C C . ASP B 1 72 ? -9.75 -13.055 -11.484 1 67.25 72 ASP B C 1
ATOM 2951 O O . ASP B 1 72 ? -10.664 -13.172 -12.297 1 67.25 72 ASP B O 1
ATOM 2955 N N . VAL B 1 73 ? -9.75 -13.961 -10.398 1 83.06 73 VAL B N 1
ATOM 2956 C CA . VAL B 1 73 ? -11.023 -14.016 -9.688 1 83.06 73 VAL B CA 1
ATOM 2957 C C . VAL B 1 73 ? -11.156 -12.797 -8.773 1 83.06 73 VAL B C 1
ATOM 2959 O O . VAL B 1 73 ? -10.328 -12.586 -7.887 1 83.06 73 VAL B O 1
ATOM 2962 N N . ARG B 1 74 ? -12.078 -11.961 -9.141 1 88.75 74 ARG B N 1
ATOM 2963 C CA . ARG B 1 74 ? -12.367 -10.797 -8.297 1 88.75 74 ARG B CA 1
ATOM 2964 C C . ARG B 1 74 ? -13.727 -10.945 -7.613 1 88.75 74 ARG B C 1
ATOM 2966 O O . ARG B 1 74 ? -14.688 -11.414 -8.219 1 88.75 74 ARG B O 1
ATOM 2973 N N . ALA B 1 75 ? -13.711 -10.547 -6.461 1 90.94 75 ALA B N 1
ATOM 2974 C CA . ALA B 1 75 ? -14.945 -10.672 -5.688 1 90.94 75 ALA B CA 1
ATOM 2975 C C . ALA B 1 75 ? -15.117 -9.5 -4.727 1 90.94 75 ALA B C 1
ATOM 2977 O O . ALA B 1 75 ? -14.156 -8.812 -4.398 1 90.94 75 ALA B O 1
ATOM 2978 N N . LYS B 1 76 ? -16.297 -9.234 -4.406 1 91.38 76 LYS B N 1
ATOM 2979 C CA . LYS B 1 76 ? -16.656 -8.227 -3.416 1 91.38 76 LYS B CA 1
ATOM 2980 C C . LYS B 1 76 ? -17.516 -8.836 -2.305 1 91.38 76 LYS B C 1
ATOM 2982 O O . LYS B 1 76 ? -18.453 -9.578 -2.574 1 91.38 76 LYS B O 1
ATOM 2987 N N . THR B 1 77 ? -17.156 -8.57 -1.111 1 91 77 THR B N 1
ATOM 2988 C CA . THR B 1 77 ? -17.906 -9.102 0.024 1 91 77 THR B CA 1
ATOM 2989 C C . THR B 1 77 ? -19.109 -8.211 0.341 1 91 77 THR B C 1
ATOM 2991 O O . THR B 1 77 ? -19.25 -7.121 -0.218 1 91 77 THR B O 1
ATOM 2994 N N . LYS B 1 78 ? -19.922 -8.68 1.265 1 86 78 LYS B N 1
ATOM 2995 C CA . LYS B 1 78 ? -21.109 -7.93 1.7 1 86 78 LYS B CA 1
ATOM 2996 C C . LYS B 1 78 ? -20.703 -6.625 2.377 1 86 78 LYS B C 1
ATOM 2998 O O . LYS B 1 78 ? -21.406 -5.621 2.266 1 86 78 LYS B O 1
ATOM 3003 N N . ASN B 1 79 ? -19.562 -6.629 2.945 1 86.25 79 ASN B N 1
ATOM 3004 C CA . ASN B 1 79 ? -19.094 -5.453 3.666 1 86.25 79 ASN B CA 1
ATOM 3005 C C . ASN B 1 79 ? -18.359 -4.488 2.742 1 86.25 79 ASN B C 1
ATOM 3007 O O . ASN B 1 79 ? -17.859 -3.457 3.189 1 86.25 79 ASN B O 1
ATOM 3011 N N . GLY B 1 80 ? -18.219 -4.871 1.456 1 88.75 80 GLY B N 1
ATOM 3012 C CA . GLY B 1 80 ? -17.641 -3.961 0.472 1 88.75 80 GLY B CA 1
ATOM 3013 C C . GLY B 1 80 ? -16.172 -4.195 0.23 1 88.75 80 GLY B C 1
ATOM 3014 O O . GLY B 1 80 ? -15.531 -3.455 -0.522 1 88.75 80 GLY B O 1
ATOM 3015 N N . GLU B 1 81 ? -15.617 -5.246 0.872 1 92.38 81 GLU B N 1
ATOM 3016 C CA . GLU B 1 81 ? -14.203 -5.559 0.651 1 92.38 81 GLU B CA 1
ATOM 3017 C C . GLU B 1 81 ? -13.984 -6.148 -0.74 1 92.38 81 GLU B C 1
ATOM 3019 O O . GLU B 1 81 ? -14.789 -6.949 -1.218 1 92.38 81 GLU B O 1
ATOM 3024 N N . HIS B 1 82 ? -12.945 -5.734 -1.377 1 92.88 82 HIS B N 1
ATOM 3025 C CA . HIS B 1 82 ? -12.57 -6.266 -2.682 1 92.88 82 HIS B CA 1
ATOM 3026 C C . HIS B 1 82 ? -11.477 -7.324 -2.553 1 92.88 82 HIS B C 1
ATOM 3028 O O . HIS B 1 82 ? -10.523 -7.145 -1.79 1 92.88 82 HIS B O 1
ATOM 3034 N N . ILE B 1 83 ? -11.664 -8.398 -3.266 1 93.75 83 ILE B N 1
ATOM 3035 C CA . ILE B 1 83 ? -10.695 -9.484 -3.23 1 93.75 83 ILE B CA 1
ATOM 3036 C C . ILE B 1 83 ? -10.258 -9.836 -4.652 1 93.75 83 ILE B C 1
ATOM 3038 O O . ILE B 1 83 ? -11.094 -9.977 -5.547 1 93.75 83 ILE B O 1
ATOM 3042 N N . ASP B 1 84 ? -8.992 -9.875 -4.875 1 92.62 84 ASP B N 1
ATOM 3043 C CA . ASP B 1 84 ? -8.406 -10.32 -6.133 1 92.62 84 ASP B CA 1
ATOM 3044 C C . ASP B 1 84 ? -7.535 -11.555 -5.922 1 92.62 84 ASP B C 1
ATOM 3046 O O . ASP B 1 84 ? -6.582 -11.523 -5.141 1 92.62 84 ASP B O 1
ATOM 3050 N N . ILE B 1 85 ? -7.855 -12.641 -6.57 1 93.69 85 ILE B N 1
ATOM 3051 C CA . ILE B 1 85 ? -7.055 -13.859 -6.496 1 93.69 85 ILE B CA 1
ATOM 3052 C C . ILE B 1 85 ? -6.297 -14.055 -7.805 1 93.69 85 ILE B C 1
ATOM 3054 O O . ILE B 1 85 ? -6.895 -14.047 -8.883 1 93.69 85 ILE B O 1
ATOM 3058 N N . GLU B 1 86 ? -5 -14.211 -7.664 1 90.06 86 GLU B N 1
ATOM 3059 C CA . GLU B 1 86 ? -4.145 -14.422 -8.828 1 90.06 86 GLU B CA 1
ATOM 3060 C C . GLU B 1 86 ? -3.35 -15.719 -8.703 1 90.06 86 GLU B C 1
ATOM 3062 O O . GLU B 1 86 ? -2.799 -16.016 -7.641 1 90.06 86 GLU B O 1
ATOM 3067 N N . ILE B 1 87 ? -3.398 -16.547 -9.711 1 91.75 87 ILE B N 1
ATOM 3068 C CA . ILE B 1 87 ? -2.541 -17.734 -9.781 1 91.75 87 ILE B CA 1
ATOM 3069 C C . ILE B 1 87 ? -1.467 -17.516 -10.852 1 91.75 87 ILE B C 1
ATOM 3071 O O . ILE B 1 87 ? -1.762 -17.062 -11.953 1 91.75 87 ILE B O 1
ATOM 3075 N N . GLN B 1 88 ? -0.247 -17.672 -10.5 1 89 88 GLN B N 1
ATOM 3076 C CA . GLN B 1 88 ? 0.886 -17.422 -11.375 1 89 88 GLN B CA 1
ATOM 3077 C C . GLN B 1 88 ? 1.831 -18.609 -11.43 1 89 88 GLN B C 1
ATOM 3079 O O . GLN B 1 88 ? 2.461 -18.953 -10.43 1 89 88 GLN B O 1
ATOM 3084 N N . VAL B 1 89 ? 1.925 -19.141 -12.609 1 90.06 89 VAL B N 1
ATOM 3085 C CA . VAL B 1 89 ? 2.756 -20.328 -12.781 1 90.06 89 VAL B CA 1
ATOM 3086 C C . VAL B 1 89 ? 4.184 -19.906 -13.141 1 90.06 89 VAL B C 1
ATOM 3088 O O . VAL B 1 89 ? 5.148 -20.469 -12.602 1 90.06 89 VAL B O 1
ATOM 3091 N N . LEU B 1 90 ? 4.316 -18.891 -14 1 87.19 90 LEU B N 1
ATOM 3092 C CA . LEU B 1 90 ? 5.625 -18.469 -14.484 1 87.19 90 LEU B CA 1
ATOM 3093 C C . LEU B 1 90 ? 6.305 -17.547 -13.477 1 87.19 90 LEU B C 1
ATOM 3095 O O . LEU B 1 90 ? 5.695 -16.594 -12.992 1 87.19 90 LEU B O 1
ATOM 3099 N N . TYR B 1 91 ? 7.496 -17.828 -13.25 1 88.31 91 TYR B N 1
ATOM 3100 C CA . TYR B 1 91 ? 8.289 -17.047 -12.305 1 88.31 91 TYR B CA 1
ATOM 3101 C C . TYR B 1 91 ? 8.477 -15.617 -12.789 1 88.31 91 TYR B C 1
ATOM 3103 O O . TYR B 1 91 ? 8.664 -15.383 -13.984 1 88.31 91 TYR B O 1
ATOM 3111 N N . THR B 1 92 ? 8.383 -14.703 -11.891 1 85.94 92 THR B N 1
ATOM 3112 C CA . THR B 1 92 ? 8.789 -13.32 -12.102 1 85.94 92 THR B CA 1
ATOM 3113 C C . THR B 1 92 ? 9.508 -12.781 -10.867 1 85.94 92 THR B C 1
ATOM 3115 O O . THR B 1 92 ? 9.125 -13.086 -9.734 1 85.94 92 THR B O 1
ATOM 3118 N N . GLN B 1 93 ? 10.555 -11.977 -11.086 1 88.44 93 GLN B N 1
ATOM 3119 C CA . GLN B 1 93 ? 11.32 -11.375 -10 1 88.44 93 GLN B CA 1
ATOM 3120 C C . GLN B 1 93 ? 10.547 -10.242 -9.336 1 88.44 93 GLN B C 1
ATOM 3122 O O . GLN B 1 93 ? 10.836 -9.867 -8.195 1 88.44 93 GLN B O 1
ATOM 3127 N N . TYR B 1 94 ? 9.555 -9.742 -9.953 1 90.88 94 TYR B N 1
ATOM 3128 C CA . TYR B 1 94 ? 8.883 -8.523 -9.508 1 90.88 94 TYR B CA 1
ATOM 3129 C C . TYR B 1 94 ? 7.457 -8.82 -9.07 1 90.88 94 TYR B C 1
ATOM 3131 O O . TYR B 1 94 ? 6.543 -8.031 -9.32 1 90.88 94 TYR B O 1
ATOM 3139 N N . MET B 1 95 ? 7.277 -9.977 -8.445 1 93.44 95 MET B N 1
ATOM 3140 C CA . MET B 1 95 ? 5.93 -10.391 -8.062 1 93.44 95 MET B CA 1
ATOM 3141 C C . MET B 1 95 ? 5.328 -9.414 -7.055 1 93.44 95 MET B C 1
ATOM 3143 O O . MET B 1 95 ? 4.148 -9.078 -7.141 1 93.44 95 MET B O 1
ATOM 3147 N N . ALA B 1 96 ? 6.168 -8.945 -6.07 1 95.69 96 ALA B N 1
ATOM 3148 C CA . ALA B 1 96 ? 5.668 -8.016 -5.066 1 95.69 96 ALA B CA 1
ATOM 3149 C C . ALA B 1 96 ? 5.234 -6.699 -5.703 1 95.69 96 ALA B C 1
ATOM 3151 O O . ALA B 1 96 ? 4.164 -6.172 -5.387 1 95.69 96 ALA B O 1
ATOM 3152 N N . GLU B 1 97 ? 6.039 -6.145 -6.602 1 94.06 97 GLU B N 1
ATOM 3153 C CA . GLU B 1 97 ? 5.715 -4.914 -7.316 1 94.06 97 GLU B CA 1
ATOM 3154 C C . GLU B 1 97 ? 4.441 -5.07 -8.141 1 94.06 97 GLU B C 1
ATOM 3156 O O . GLU B 1 97 ? 3.584 -4.184 -8.141 1 94.06 97 GLU B O 1
ATOM 3161 N N . ARG B 1 98 ? 4.355 -6.242 -8.773 1 90.31 98 ARG B N 1
ATOM 3162 C CA . ARG B 1 98 ? 3.18 -6.543 -9.586 1 90.31 98 ARG B CA 1
ATOM 3163 C C . ARG B 1 98 ? 1.922 -6.602 -8.727 1 90.31 98 ARG B C 1
ATOM 3165 O O . ARG B 1 98 ? 0.896 -6.016 -9.078 1 90.31 98 ARG B O 1
ATOM 3172 N N . THR B 1 99 ? 1.994 -7.289 -7.648 1 94.06 99 THR B N 1
ATOM 3173 C CA . THR B 1 99 ? 0.854 -7.422 -6.746 1 94.06 99 THR B CA 1
ATOM 3174 C C . THR B 1 99 ? 0.392 -6.055 -6.254 1 94.06 99 THR B C 1
ATOM 3176 O O . THR B 1 99 ? -0.806 -5.762 -6.25 1 94.06 99 THR B O 1
ATOM 3179 N N . LEU B 1 100 ? 1.328 -5.199 -5.902 1 95.81 100 LEU B N 1
ATOM 3180 C CA . LEU B 1 100 ? 0.981 -3.881 -5.387 1 95.81 100 LEU B CA 1
ATOM 3181 C C . LEU B 1 100 ? 0.404 -2.998 -6.488 1 95.81 100 LEU B C 1
ATOM 3183 O O . LEU B 1 100 ? -0.441 -2.141 -6.227 1 95.81 100 LEU B O 1
ATOM 3187 N N . PHE B 1 101 ? 0.841 -3.199 -7.73 1 92.31 101 PHE B N 1
ATOM 3188 C CA . PHE B 1 101 ? 0.275 -2.465 -8.852 1 92.31 101 PHE B CA 1
ATOM 3189 C C . PHE B 1 101 ? -1.214 -2.756 -9 1 92.31 101 PHE B C 1
ATOM 3191 O O . PHE B 1 101 ? -2.027 -1.834 -9.078 1 92.31 101 PHE B O 1
ATOM 3198 N N . TYR B 1 102 ? -1.565 -3.975 -8.914 1 89.5 102 TYR B N 1
ATOM 3199 C CA . TYR B 1 102 ? -2.963 -4.348 -9.094 1 89.5 102 TYR B CA 1
ATOM 3200 C C . TYR B 1 102 ? -3.785 -4.02 -7.855 1 89.5 102 TYR B C 1
ATOM 3202 O O . TYR B 1 102 ? -4.961 -3.67 -7.957 1 89.5 102 TYR B O 1
ATOM 3210 N N . TRP B 1 103 ? -3.189 -4.188 -6.707 1 94.5 103 TRP B N 1
ATOM 3211 C CA . TRP B 1 103 ? -3.867 -3.717 -5.504 1 94.5 103 TRP B CA 1
ATOM 3212 C C . TRP B 1 103 ? -4.223 -2.238 -5.621 1 94.5 103 TRP B C 1
ATOM 3214 O O . TRP B 1 103 ? -5.352 -1.842 -5.336 1 94.5 103 TRP B O 1
ATOM 3224 N N . SER B 1 104 ? -3.223 -1.435 -6.047 1 93.88 104 SER B N 1
ATOM 3225 C CA . SER B 1 104 ? -3.406 0.007 -6.184 1 93.88 104 SER B CA 1
ATOM 3226 C C . SER B 1 104 ? -4.52 0.333 -7.172 1 93.88 104 SER B C 1
ATOM 3228 O O . SER B 1 104 ? -5.316 1.247 -6.938 1 93.88 104 SER B O 1
ATOM 3230 N N . LYS B 1 105 ? -4.578 -0.407 -8.25 1 88.88 105 LYS B N 1
ATOM 3231 C CA . LYS B 1 105 ? -5.637 -0.211 -9.234 1 88.88 105 LYS B CA 1
ATOM 3232 C C . LYS B 1 105 ? -7.008 -0.505 -8.633 1 88.88 105 LYS B C 1
ATOM 3234 O O . LYS B 1 105 ? -7.957 0.253 -8.836 1 88.88 105 LYS B O 1
ATOM 3239 N N . MET B 1 106 ? -7.074 -1.598 -7.914 1 90.62 106 MET B N 1
ATOM 3240 C CA . MET B 1 106 ? -8.32 -1.983 -7.254 1 90.62 106 MET B CA 1
ATOM 3241 C C . MET B 1 106 ? -8.727 -0.942 -6.219 1 90.62 106 MET B C 1
ATOM 3243 O O . MET B 1 106 ? -9.898 -0.571 -6.137 1 90.62 106 MET B O 1
ATOM 3247 N N . TYR B 1 107 ? -7.809 -0.437 -5.461 1 93.88 107 TYR B N 1
ATOM 3248 C CA . TYR B 1 107 ? -8.062 0.533 -4.402 1 93.88 107 TYR B CA 1
ATOM 3249 C C . TYR B 1 107 ? -8.516 1.867 -4.98 1 93.88 107 TYR B C 1
ATOM 3251 O O . TYR B 1 107 ? -9.531 2.426 -4.555 1 93.88 107 TYR B O 1
ATOM 3259 N N . ASN B 1 108 ? -7.816 2.332 -6.004 1 89.44 108 ASN B N 1
ATOM 3260 C CA . ASN B 1 108 ? -8.133 3.605 -6.645 1 89.44 108 ASN B CA 1
ATOM 3261 C C . ASN B 1 108 ? -9.469 3.551 -7.379 1 89.44 108 ASN B C 1
ATOM 3263 O O . ASN B 1 108 ? -10.156 4.562 -7.492 1 89.44 108 ASN B O 1
ATOM 3267 N N . GLY B 1 109 ? -9.797 2.406 -7.848 1 86.69 109 GLY B N 1
ATOM 3268 C CA . GLY B 1 109 ? -10.977 2.258 -8.68 1 86.69 109 GLY B CA 1
ATOM 3269 C C . GLY B 1 109 ? -12.273 2.314 -7.887 1 86.69 109 GLY B C 1
ATOM 3270 O O . GLY B 1 109 ? -13.359 2.387 -8.469 1 86.69 109 GLY B O 1
ATOM 3271 N N . GLN B 1 110 ? -12.203 2.391 -6.578 1 88.38 110 GLN B N 1
ATOM 3272 C CA . GLN B 1 110 ? -13.406 2.35 -5.746 1 88.38 110 GLN B CA 1
ATOM 3273 C C . GLN B 1 110 ? -14.109 3.703 -5.734 1 88.38 110 GLN B C 1
ATOM 3275 O O . GLN B 1 110 ? -15.281 3.795 -5.363 1 88.38 110 GLN B O 1
ATOM 3280 N N . ILE B 1 111 ? -13.297 4.773 -5.973 1 82.06 111 ILE B N 1
ATOM 3281 C CA . ILE B 1 111 ? -13.898 6.086 -5.738 1 82.06 111 ILE B CA 1
ATOM 3282 C C . ILE B 1 111 ? -13.898 6.887 -7.039 1 82.06 111 ILE B C 1
ATOM 3284 O O . ILE B 1 111 ? -13.102 6.625 -7.938 1 82.06 111 ILE B O 1
ATOM 3288 N N . LYS B 1 112 ? -14.883 7.703 -7.137 1 76.5 112 LYS B N 1
ATOM 3289 C CA . LYS B 1 112 ? -15.016 8.656 -8.234 1 76.5 112 LYS B CA 1
ATOM 3290 C C . LYS B 1 112 ? -14.969 10.094 -7.723 1 76.5 112 LYS B C 1
ATOM 3292 O O . LYS B 1 112 ? -15 10.328 -6.512 1 76.5 112 LYS B O 1
ATOM 3297 N N . SER B 1 113 ? -14.883 11 -8.68 1 74.06 113 SER B N 1
ATOM 3298 C CA . SER B 1 113 ? -14.875 12.422 -8.328 1 74.06 113 SER B CA 1
ATOM 3299 C C . SER B 1 113 ? -16.078 12.781 -7.473 1 74.06 113 SER B C 1
ATOM 3301 O O . SER B 1 113 ? -17.203 12.352 -7.758 1 74.06 113 SER B O 1
ATOM 3303 N N . GLY B 1 114 ? -15.82 13.445 -6.348 1 73.12 114 GLY B N 1
ATOM 3304 C CA . GLY B 1 114 ? -16.906 13.852 -5.465 1 73.12 114 GLY B CA 1
ATOM 3305 C C . GLY B 1 114 ? -17.094 12.914 -4.285 1 73.12 114 GLY B C 1
ATOM 3306 O O . GLY B 1 114 ? -17.75 13.273 -3.305 1 73.12 114 GLY B O 1
ATOM 3307 N N . ASP B 1 115 ? -16.484 11.781 -4.355 1 82.5 115 ASP B N 1
ATOM 3308 C CA . ASP B 1 115 ? -16.609 10.82 -3.262 1 82.5 115 ASP B CA 1
ATOM 3309 C C . ASP B 1 115 ? -15.742 11.227 -2.072 1 82.5 115 ASP B C 1
ATOM 3311 O O . ASP B 1 115 ? -14.906 12.125 -2.186 1 82.5 115 ASP B O 1
ATOM 3315 N N . THR B 1 116 ? -16.062 10.664 -0.908 1 84 116 THR B N 1
ATOM 3316 C CA . THR B 1 116 ? -15.289 10.859 0.308 1 84 116 THR B CA 1
ATOM 3317 C C . THR B 1 116 ? -14.461 9.625 0.633 1 84 116 THR B C 1
ATOM 3319 O O . THR B 1 116 ? -14.734 8.539 0.114 1 84 116 THR B O 1
ATOM 3322 N N . TYR B 1 117 ? -13.453 9.781 1.399 1 86.38 117 TYR B N 1
ATOM 3323 C CA . TYR B 1 117 ? -12.484 8.727 1.665 1 86.38 117 TYR B CA 1
ATOM 3324 C C . TYR B 1 117 ? -13.109 7.594 2.465 1 86.38 117 TYR B C 1
ATOM 3326 O O . TYR B 1 117 ? -12.562 6.492 2.529 1 86.38 117 TYR B O 1
ATOM 3334 N N . ASP B 1 118 ? -14.242 7.832 3.088 1 86.38 118 ASP B N 1
ATOM 3335 C CA . ASP B 1 118 ? -14.93 6.805 3.863 1 86.38 118 ASP B CA 1
ATOM 3336 C C . ASP B 1 118 ? -15.438 5.684 2.963 1 86.38 118 ASP B C 1
ATOM 3338 O O . ASP B 1 118 ? -15.766 4.594 3.441 1 86.38 118 ASP B O 1
ATOM 3342 N N . LYS B 1 119 ? -15.477 5.941 1.699 1 89.44 119 LYS B N 1
ATOM 3343 C CA . LYS B 1 119 ? -15.961 4.953 0.74 1 89.44 119 LYS B CA 1
ATOM 3344 C C . LYS B 1 119 ? -14.859 3.951 0.389 1 89.44 119 LYS B C 1
ATOM 3346 O O . LYS B 1 119 ? -15.133 2.904 -0.204 1 89.44 119 LYS B O 1
ATOM 3351 N N . LEU B 1 120 ? -13.594 4.277 0.737 1 93.19 120 LEU B N 1
ATOM 3352 C CA . LEU B 1 120 ? -12.484 3.369 0.466 1 93.19 120 LEU B CA 1
ATOM 3353 C C . LEU B 1 120 ? -12.531 2.16 1.395 1 93.19 120 LEU B C 1
ATOM 3355 O O . LEU B 1 120 ? -12.484 2.309 2.617 1 93.19 120 LEU B O 1
ATOM 3359 N N . GLU B 1 121 ? -12.719 0.992 0.775 1 93.38 121 GLU B N 1
ATOM 3360 C CA . GLU B 1 121 ? -12.836 -0.253 1.528 1 93.38 121 GLU B CA 1
ATOM 3361 C C . GLU B 1 121 ? -11.562 -1.092 1.409 1 93.38 121 GLU B C 1
ATOM 3363 O O . GLU B 1 121 ? -10.727 -0.839 0.541 1 93.38 121 GLU B O 1
ATOM 3368 N N . LYS B 1 122 ? -11.516 -2.043 2.271 1 96 122 LYS B N 1
ATOM 3369 C CA . LYS B 1 122 ? -10.391 -2.975 2.311 1 96 122 LYS B CA 1
ATOM 3370 C C . LYS B 1 122 ? -10.242 -3.715 0.985 1 96 122 LYS B C 1
ATOM 3372 O O . LYS B 1 122 ? -11.234 -4.148 0.397 1 96 122 LYS B O 1
ATOM 3377 N N . CYS B 1 123 ? -9.039 -3.797 0.456 1 96.31 123 CYS B N 1
ATOM 3378 C CA . CYS B 1 123 ? -8.688 -4.594 -0.715 1 96.31 123 CYS B CA 1
ATOM 3379 C C . CYS B 1 123 ? -7.703 -5.699 -0.352 1 96.31 123 CYS B C 1
ATOM 3381 O O . CYS B 1 123 ? -6.672 -5.438 0.268 1 96.31 123 CYS B O 1
ATOM 3383 N N . ILE B 1 124 ? -8.039 -6.914 -0.731 1 96.19 124 ILE B N 1
ATOM 3384 C CA . ILE B 1 124 ? -7.219 -8.078 -0.445 1 96.19 124 ILE B CA 1
ATOM 3385 C C . ILE B 1 124 ? -6.711 -8.688 -1.751 1 96.19 124 ILE B C 1
ATOM 3387 O O . ILE B 1 124 ? -7.488 -8.914 -2.68 1 96.19 124 ILE B O 1
ATOM 3391 N N . THR B 1 125 ? -5.41 -8.883 -1.871 1 96.19 125 THR B N 1
ATOM 3392 C CA . THR B 1 125 ? -4.832 -9.617 -2.988 1 96.19 125 THR B CA 1
ATOM 3393 C C . THR B 1 125 ? -4.281 -10.961 -2.52 1 96.19 125 THR B C 1
ATOM 3395 O O . THR B 1 125 ? -3.539 -11.031 -1.537 1 96.19 125 THR B O 1
ATOM 3398 N N . ILE B 1 126 ? -4.664 -11.977 -3.17 1 96.69 126 ILE B N 1
ATOM 3399 C CA . ILE B 1 126 ? -4.195 -13.32 -2.881 1 96.69 126 ILE B CA 1
ATOM 3400 C C . ILE B 1 126 ? -3.381 -13.852 -4.062 1 96.69 126 ILE B C 1
ATOM 3402 O O . ILE B 1 126 ? -3.906 -14.008 -5.168 1 96.69 126 ILE B O 1
ATOM 3406 N N . ASN B 1 127 ? -2.119 -14.094 -3.824 1 96.5 127 ASN B N 1
ATOM 3407 C CA . ASN B 1 127 ? -1.219 -14.617 -4.848 1 96.5 127 ASN B CA 1
ATOM 3408 C C . ASN B 1 127 ? -0.922 -16.094 -4.633 1 96.5 127 ASN B C 1
ATOM 3410 O O . ASN B 1 127 ? -0.255 -16.469 -3.666 1 96.5 127 ASN B O 1
ATOM 3414 N N . ILE B 1 128 ? -1.421 -16.938 -5.508 1 96.81 128 ILE B N 1
ATOM 3415 C CA . ILE B 1 128 ? -1.049 -18.344 -5.547 1 96.81 128 ILE B CA 1
ATOM 3416 C C . ILE B 1 128 ? 0.02 -18.562 -6.613 1 96.81 128 ILE B C 1
ATOM 3418 O O . ILE B 1 128 ? -0.245 -18.422 -7.809 1 96.81 128 ILE B O 1
ATOM 3422 N N . VAL B 1 129 ? 1.2 -18.969 -6.164 1 96.56 129 VAL B N 1
ATOM 3423 C CA . VAL B 1 129 ? 2.314 -18.953 -7.105 1 96.56 129 VAL B CA 1
ATOM 3424 C C . VAL B 1 129 ? 2.969 -20.328 -7.145 1 96.56 129 VAL B C 1
ATOM 3426 O O . VAL B 1 129 ? 3.047 -21.016 -6.121 1 96.56 129 VAL B O 1
ATOM 3429 N N . ASP B 1 130 ? 3.465 -20.719 -8.344 1 95.69 130 ASP B N 1
ATOM 3430 C CA . ASP B 1 130 ? 4.125 -22.016 -8.539 1 95.69 130 ASP B CA 1
ATOM 3431 C C . ASP B 1 130 ? 5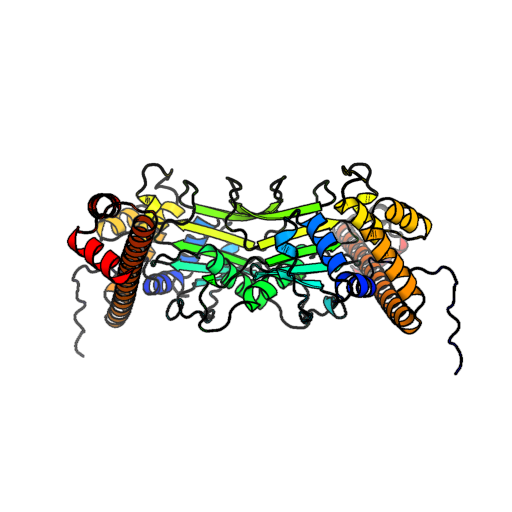.645 -21.859 -8.477 1 95.69 130 ASP B C 1
ATOM 3433 O O . ASP B 1 130 ? 6.367 -22.531 -9.227 1 95.69 130 ASP B O 1
ATOM 3437 N N . PHE B 1 131 ? 6.176 -20.891 -7.758 1 94.94 131 PHE B N 1
ATOM 3438 C CA . PHE B 1 131 ? 7.59 -20.625 -7.5 1 94.94 131 PHE B CA 1
ATOM 3439 C C . PHE B 1 131 ? 7.785 -20.031 -6.113 1 94.94 131 PHE B C 1
ATOM 3441 O O . PHE B 1 131 ? 6.828 -19.562 -5.488 1 94.94 131 PHE B O 1
ATOM 3448 N N . LYS B 1 132 ? 8.992 -20.094 -5.633 1 96.5 132 LYS B N 1
ATOM 3449 C CA . LYS B 1 132 ? 9.336 -19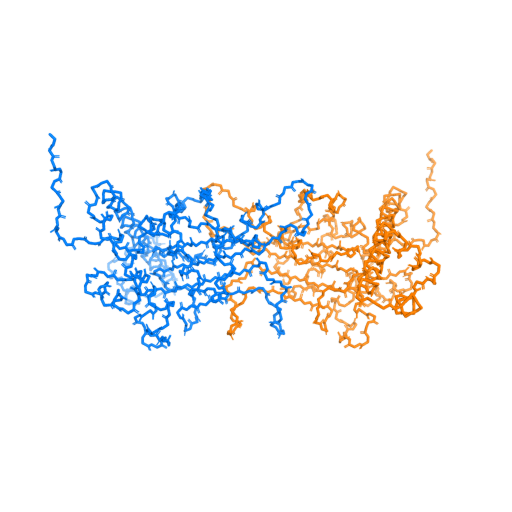.484 -4.352 1 96.5 132 LYS B CA 1
ATOM 3450 C C . LYS B 1 132 ? 9.773 -18.031 -4.535 1 96.5 132 LYS B C 1
ATOM 3452 O O . LYS B 1 132 ? 10.602 -17.734 -5.395 1 96.5 132 LYS B O 1
ATOM 3457 N N . CYS B 1 133 ? 9.148 -17.125 -3.738 1 96.06 133 CYS B N 1
ATOM 3458 C CA . CYS B 1 133 ? 9.531 -15.727 -3.867 1 96.06 133 CYS B CA 1
ATOM 3459 C C . CYS B 1 133 ? 9.523 -15.031 -2.512 1 96.06 133 CYS B C 1
ATOM 3461 O O . CYS B 1 133 ? 9.891 -13.859 -2.408 1 96.06 133 CYS B O 1
ATOM 3463 N N . ILE B 1 134 ? 9.023 -15.664 -1.471 1 97.38 134 ILE B N 1
ATOM 3464 C CA . ILE B 1 134 ? 9.016 -15.141 -0.108 1 97.38 134 ILE B CA 1
ATOM 3465 C C . ILE B 1 134 ? 10.023 -15.914 0.745 1 97.38 134 ILE B C 1
ATOM 3467 O O . ILE B 1 134 ? 9.922 -17.125 0.886 1 97.38 134 ILE B O 1
ATOM 3471 N N . GLU B 1 135 ? 10.992 -15.203 1.316 1 96.19 135 GLU B N 1
ATOM 3472 C CA . GLU B 1 135 ? 12.023 -15.852 2.123 1 96.19 135 GLU B CA 1
ATOM 3473 C C . GLU B 1 135 ? 11.539 -16.078 3.553 1 96.19 135 GLU B C 1
ATOM 3475 O O . GLU B 1 135 ? 12.188 -15.648 4.508 1 96.19 135 GLU B O 1
ATOM 3480 N N . ILE B 1 136 ? 10.453 -16.656 3.775 1 97.12 136 ILE B N 1
ATOM 3481 C CA . ILE B 1 136 ? 9.859 -17.062 5.039 1 97.12 136 ILE B CA 1
ATOM 3482 C C . ILE B 1 136 ? 9.445 -18.531 4.961 1 97.12 136 ILE B C 1
ATOM 3484 O O . ILE B 1 136 ? 8.875 -18.969 3.961 1 97.12 136 ILE B O 1
ATOM 3488 N N . ASN B 1 137 ? 9.789 -19.359 5.891 1 96.69 137 ASN B N 1
ATOM 3489 C CA . ASN B 1 137 ? 9.539 -20.797 5.887 1 96.69 137 ASN B CA 1
ATOM 3490 C C . ASN B 1 137 ? 8.094 -21.109 6.262 1 96.69 137 ASN B C 1
ATOM 3492 O O . ASN B 1 137 ? 7.84 -21.797 7.254 1 96.69 137 ASN B O 1
ATOM 3496 N N . LYS B 1 138 ? 7.191 -20.625 5.496 1 97.44 138 LYS B N 1
ATOM 3497 C CA . LYS B 1 138 ? 5.754 -20.844 5.621 1 97.44 138 LYS B CA 1
ATOM 3498 C C . LYS B 1 138 ? 5.109 -21.078 4.258 1 97.44 138 LYS B C 1
ATOM 3500 O O . LYS B 1 138 ? 5.531 -20.484 3.26 1 97.44 138 LYS B O 1
ATOM 3505 N N . LEU B 1 139 ? 4.047 -21.891 4.191 1 97.94 139 LEU B N 1
ATOM 3506 C CA . LEU B 1 139 ? 3.277 -22.109 2.975 1 97.94 139 LEU B CA 1
ATOM 3507 C C . LEU B 1 139 ? 2.447 -20.875 2.619 1 97.94 139 LEU B C 1
ATOM 3509 O O . LEU B 1 139 ? 2.305 -20.547 1.442 1 97.94 139 LEU B O 1
ATOM 3513 N N . HIS B 1 140 ? 1.917 -20.281 3.654 1 98.25 140 HIS B N 1
ATOM 3514 C CA . HIS B 1 140 ? 1.002 -19.156 3.551 1 98.25 140 HIS B CA 1
ATOM 3515 C C . HIS B 1 140 ? 1.499 -17.953 4.367 1 98.25 140 HIS B C 1
ATOM 3517 O O . HIS B 1 140 ? 1.741 -18.078 5.57 1 98.25 140 HIS B O 1
ATOM 3523 N N . THR B 1 141 ? 1.724 -16.859 3.725 1 98.25 141 THR B N 1
ATOM 3524 C CA . THR B 1 141 ? 2.127 -15.633 4.402 1 98.25 141 THR B CA 1
ATOM 3525 C C . THR B 1 141 ? 1.124 -14.516 4.137 1 98.25 141 THR B C 1
ATOM 3527 O O . THR B 1 141 ? 0.511 -14.461 3.07 1 98.25 141 THR B O 1
ATOM 3530 N N . SER B 1 142 ? 0.872 -13.664 5.09 1 98.25 142 SER B N 1
ATOM 3531 C CA . SER B 1 142 ? 0.019 -12.484 4.98 1 98.25 142 SER B CA 1
ATOM 3532 C C . SER B 1 142 ? 0.772 -11.219 5.375 1 98.25 142 SER B C 1
ATOM 3534 O O . SER B 1 142 ? 1.66 -11.258 6.227 1 98.25 142 SER B O 1
ATOM 3536 N N . PHE B 1 143 ? 0.467 -10.164 4.727 1 98.62 143 PHE B N 1
ATOM 3537 C CA . PHE B 1 143 ? 1.198 -8.914 4.875 1 98.62 143 PHE B CA 1
ATOM 3538 C C . PHE B 1 143 ? 0.242 -7.75 5.113 1 98.62 143 PHE B C 1
ATOM 3540 O O . PHE B 1 143 ? -0.841 -7.699 4.527 1 98.62 143 PHE B O 1
ATOM 3547 N N . HIS B 1 144 ? 0.616 -6.797 5.938 1 98.75 144 HIS B N 1
ATOM 3548 C CA . HIS B 1 144 ? -0.062 -5.535 6.215 1 98.75 144 HIS B CA 1
ATOM 3549 C C . HIS B 1 144 ? 0.936 -4.391 6.344 1 98.75 144 HIS B C 1
ATOM 3551 O O . HIS B 1 144 ? 2.148 -4.613 6.328 1 98.75 144 HIS B O 1
ATOM 3557 N N . ILE B 1 145 ? 0.431 -3.158 6.328 1 98.69 145 ILE B N 1
ATOM 3558 C CA . ILE B 1 145 ? 1.26 -1.984 6.578 1 98.69 145 ILE B CA 1
ATOM 3559 C C . ILE B 1 145 ? 1.449 -1.795 8.078 1 98.69 145 ILE B C 1
ATOM 3561 O O . ILE B 1 145 ? 0.482 -1.569 8.812 1 98.69 145 ILE B O 1
ATOM 3565 N N . THR B 1 146 ? 2.68 -1.879 8.516 1 98.5 146 THR B N 1
ATOM 3566 C CA . THR B 1 146 ? 2.934 -1.782 9.953 1 98.5 146 THR B CA 1
ATOM 3567 C C . THR B 1 146 ? 4.082 -0.816 10.234 1 98.5 146 THR B C 1
ATOM 3569 O O . THR B 1 146 ? 4.93 -0.582 9.367 1 98.5 146 THR B O 1
ATOM 3572 N N . GLU B 1 147 ? 4.008 -0.24 11.414 1 98.62 147 GLU B N 1
ATOM 3573 C CA . GLU B 1 147 ? 5.059 0.675 11.852 1 98.62 147 GLU B CA 1
ATOM 3574 C C . GLU B 1 147 ? 6.375 -0.063 12.07 1 98.62 147 GLU B C 1
ATOM 3576 O O . GLU B 1 147 ? 6.391 -1.17 12.609 1 98.62 147 GLU B O 1
ATOM 3581 N N . ASP B 1 148 ? 7.457 0.499 11.703 1 97.38 148 ASP B N 1
ATOM 3582 C CA . ASP B 1 148 ? 8.742 -0.174 11.57 1 97.38 148 ASP B CA 1
ATOM 3583 C C . ASP B 1 148 ? 9.305 -0.583 12.93 1 97.38 148 ASP B C 1
ATOM 3585 O O . A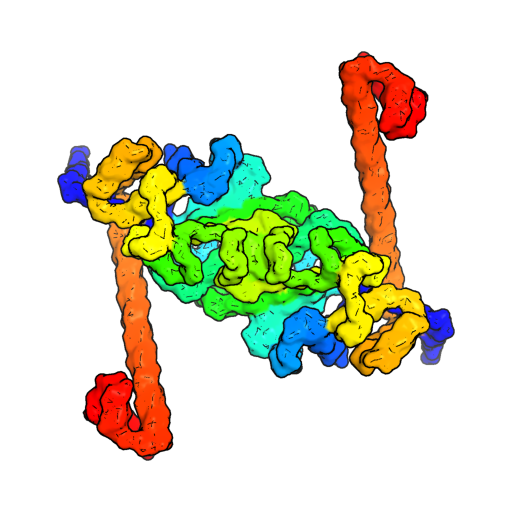SP B 1 148 ? 10.023 -1.574 13.039 1 97.38 148 ASP B O 1
ATOM 3589 N N . GLU B 1 149 ? 8.977 0.097 14.008 1 96.62 149 GLU B N 1
ATOM 3590 C CA . GLU B 1 149 ? 9.57 -0.188 15.305 1 96.62 149 GLU B CA 1
ATOM 3591 C C . GLU B 1 149 ? 8.586 -0.927 16.203 1 96.62 149 GLU B C 1
ATOM 3593 O O . GLU B 1 149 ? 8.969 -1.85 16.938 1 96.62 149 GLU B O 1
ATOM 3598 N N . THR B 1 150 ? 7.312 -0.591 16.172 1 96.94 150 THR B N 1
ATOM 3599 C CA . THR B 1 150 ? 6.34 -1.118 17.109 1 96.94 150 THR B CA 1
ATOM 3600 C C . THR B 1 150 ? 5.539 -2.258 16.5 1 96.94 150 THR B C 1
ATOM 3602 O O . THR B 1 150 ? 4.855 -3 17.203 1 96.94 150 THR B O 1
ATOM 3605 N N . ASN B 1 151 ? 5.516 -2.361 15.141 1 96.62 151 ASN B N 1
ATOM 3606 C CA . ASN B 1 151 ? 4.777 -3.361 14.375 1 96.62 151 ASN B CA 1
ATOM 3607 C C . ASN B 1 151 ? 3.27 -3.146 14.484 1 96.62 151 ASN B C 1
ATOM 3609 O O . ASN B 1 151 ? 2.486 -4.055 14.211 1 96.62 151 ASN B O 1
ATOM 3613 N N . GLN B 1 152 ? 2.9 -1.973 14.953 1 97.38 152 GLN B N 1
ATOM 3614 C CA . GLN B 1 152 ? 1.48 -1.643 14.977 1 97.38 152 GLN B CA 1
ATOM 3615 C C . GLN B 1 152 ? 0.954 -1.373 13.57 1 97.38 152 GLN B C 1
ATOM 3617 O O . GLN B 1 152 ? 1.618 -0.712 12.766 1 97.38 152 GLN B O 1
ATOM 3622 N N . LYS B 1 153 ? -0.196 -1.915 13.273 1 97.81 153 LYS B N 1
ATOM 3623 C CA . LYS B 1 153 ? -0.811 -1.734 11.969 1 97.81 153 LYS B CA 1
ATOM 3624 C C . LYS B 1 153 ? -1.269 -0.292 11.766 1 97.81 153 LYS B C 1
ATOM 3626 O O . LYS B 1 153 ? -1.817 0.323 12.68 1 97.81 153 LYS B O 1
ATOM 3631 N N . LEU B 1 154 ? -1.036 0.271 10.609 1 98.19 154 LEU B N 1
ATOM 3632 C CA . LEU B 1 154 ? -1.526 1.601 10.266 1 98.19 154 LEU B CA 1
ATOM 3633 C C . LEU B 1 154 ? -3.02 1.567 9.953 1 98.19 154 LEU B C 1
ATOM 3635 O O . LEU B 1 154 ? -3.777 2.408 10.445 1 98.19 154 LEU B O 1
ATOM 3639 N N . THR B 1 155 ? -3.428 0.631 9.109 1 96.75 155 THR B N 1
ATOM 3640 C CA . THR B 1 155 ? -4.789 0.427 8.617 1 96.75 155 THR B CA 1
ATOM 3641 C C . THR B 1 155 ? -4.969 -0.996 8.102 1 96.75 155 THR B C 1
ATOM 3643 O O . THR B 1 155 ? -3.992 -1.732 7.941 1 96.75 155 THR B O 1
ATOM 3646 N N . ASP B 1 156 ? -6.16 -1.396 7.852 1 95.44 156 ASP B N 1
ATOM 3647 C CA . ASP B 1 156 ? -6.438 -2.746 7.371 1 95.44 156 ASP B CA 1
ATOM 3648 C C . ASP B 1 156 ? -6.828 -2.732 5.895 1 95.44 156 ASP B C 1
ATOM 3650 O O . ASP B 1 156 ? -7.172 -3.771 5.328 1 95.44 156 ASP B O 1
ATOM 3654 N N . VAL B 1 157 ? -6.695 -1.591 5.258 1 96.75 157 VAL B N 1
ATOM 3655 C CA . VAL B 1 157 ? -7.27 -1.483 3.922 1 96.75 157 VAL B CA 1
ATOM 3656 C C . VAL B 1 157 ? -6.418 -2.27 2.93 1 96.75 157 VAL B C 1
ATOM 3658 O O . VAL B 1 157 ? -6.891 -2.633 1.849 1 96.75 157 VAL B O 1
ATOM 3661 N N . LEU B 1 158 ? -5.141 -2.514 3.24 1 98.44 158 LEU B N 1
ATOM 3662 C CA . LEU B 1 158 ? -4.25 -3.309 2.4 1 98.44 158 LEU B CA 1
ATOM 3663 C C . LEU B 1 158 ? -3.949 -4.656 3.049 1 98.44 158 LEU B C 1
ATOM 3665 O O . LEU B 1 158 ? -3.475 -4.711 4.184 1 98.44 158 LEU B O 1
ATOM 3669 N N . GLU B 1 159 ? -4.242 -5.691 2.4 1 98.06 159 GLU B N 1
ATOM 3670 C CA . GLU B 1 159 ? -3.928 -7.051 2.826 1 98.06 159 GLU B CA 1
ATOM 3671 C C . GLU B 1 159 ? -3.447 -7.902 1.653 1 98.06 159 GLU B C 1
ATOM 3673 O O . GLU B 1 159 ? -4.078 -7.918 0.594 1 98.06 159 GLU B O 1
ATOM 3678 N N . ILE B 1 160 ? -2.291 -8.539 1.802 1 98.31 160 ILE B N 1
ATOM 3679 C CA . ILE B 1 160 ? -1.706 -9.352 0.74 1 98.31 160 ILE B CA 1
ATOM 3680 C C . ILE B 1 160 ? -1.419 -10.758 1.265 1 98.31 160 ILE B C 1
ATOM 3682 O O . ILE B 1 160 ? -0.896 -10.914 2.369 1 98.31 160 ILE B O 1
ATOM 3686 N N . HIS B 1 161 ? -1.738 -11.758 0.49 1 98.38 161 HIS B N 1
ATOM 3687 C CA . HIS B 1 161 ? -1.446 -13.148 0.817 1 98.38 161 HIS B CA 1
ATOM 3688 C C . HIS B 1 161 ? -0.603 -13.805 -0.27 1 98.38 161 HIS B C 1
ATOM 3690 O O . HIS B 1 161 ? -0.819 -13.562 -1.46 1 98.38 161 HIS B O 1
ATOM 3696 N N . TYR B 1 162 ? 0.31 -14.625 0.139 1 98.31 162 TYR B N 1
ATOM 3697 C CA . TYR B 1 162 ? 1.051 -15.5 -0.76 1 98.31 162 TYR B CA 1
ATOM 3698 C C . TYR B 1 162 ? 0.872 -16.969 -0.365 1 98.31 162 TYR B C 1
ATOM 3700 O O . TYR B 1 162 ? 1.01 -17.312 0.808 1 98.31 162 TYR B O 1
ATOM 3708 N N . LEU B 1 163 ? 0.487 -17.719 -1.282 1 98.38 163 LEU B N 1
ATOM 3709 C CA . LEU B 1 163 ? 0.544 -19.172 -1.194 1 98.38 163 LEU B CA 1
ATOM 3710 C C . LEU B 1 163 ? 1.578 -19.734 -2.164 1 98.38 163 LEU B C 1
ATOM 3712 O O . LEU B 1 163 ? 1.38 -19.703 -3.381 1 98.38 163 LEU B O 1
ATOM 3716 N N . GLU B 1 164 ? 2.674 -20.281 -1.64 1 98.44 164 GLU B N 1
ATOM 3717 C CA . GLU B 1 164 ? 3.754 -20.781 -2.477 1 98.44 164 GLU B CA 1
ATOM 3718 C C . GLU B 1 164 ? 3.686 -22.312 -2.598 1 98.44 164 GLU B C 1
ATOM 3720 O O . GLU B 1 164 ? 4.176 -23.031 -1.728 1 98.44 164 GLU B O 1
ATOM 3725 N N . LEU B 1 165 ? 3.191 -22.797 -3.742 1 98.12 165 LEU B N 1
ATOM 3726 C CA . LEU B 1 165 ? 2.842 -24.188 -3.963 1 98.12 165 LEU B CA 1
ATOM 3727 C C . LEU B 1 165 ? 4.078 -25.078 -3.867 1 98.12 165 LEU B C 1
ATOM 3729 O O . LEU B 1 165 ? 4.027 -26.156 -3.271 1 98.12 165 LEU B O 1
ATOM 3733 N N . PRO B 1 166 ? 5.285 -24.641 -4.332 1 97.75 166 PRO B N 1
ATOM 3734 C CA . PRO B 1 166 ? 6.445 -25.547 -4.301 1 97.75 166 PRO B CA 1
ATOM 3735 C C . PRO B 1 166 ? 6.898 -25.859 -2.879 1 97.75 166 PRO B C 1
ATOM 3737 O O . PRO B 1 166 ? 7.582 -26.875 -2.662 1 97.75 166 PRO B O 1
ATOM 3740 N N . LYS B 1 167 ? 6.484 -25.062 -1.961 1 98 167 LYS B N 1
ATOM 3741 C CA . LYS B 1 167 ? 6.906 -25.281 -0.58 1 98 167 LYS B CA 1
ATOM 3742 C C . LYS B 1 167 ? 6.191 -26.484 0.031 1 98 167 LYS B C 1
ATOM 3744 O O . LYS B 1 167 ? 6.594 -26.984 1.081 1 98 167 LYS B O 1
ATOM 3749 N N . LEU B 1 168 ? 5.156 -26.984 -0.611 1 97.31 168 LEU B N 1
ATOM 3750 C CA . LEU B 1 168 ? 4.496 -28.219 -0.206 1 97.31 168 LEU B CA 1
ATOM 3751 C C . LEU B 1 168 ? 5.477 -29.375 -0.209 1 97.31 168 LEU B C 1
ATOM 3753 O O . LEU B 1 168 ? 5.324 -30.328 0.563 1 97.31 168 LEU B O 1
ATOM 3757 N N . PHE B 1 169 ? 6.492 -29.281 -1.045 1 95.56 169 PHE B N 1
ATOM 3758 C CA . PHE B 1 169 ? 7.426 -30.391 -1.228 1 95.56 169 PHE B CA 1
ATOM 3759 C C . PHE B 1 169 ? 8.719 -30.141 -0.462 1 95.56 169 PHE B C 1
ATOM 3761 O O . PHE B 1 169 ? 9.695 -30.859 -0.632 1 95.56 169 PHE B O 1
ATOM 3768 N N . ASP B 1 170 ? 8.758 -29.094 0.263 1 96 170 ASP B N 1
ATOM 3769 C CA . ASP B 1 170 ? 9.898 -28.75 1.113 1 96 170 ASP B CA 1
ATOM 3770 C C . ASP B 1 170 ? 9.688 -29.266 2.537 1 96 170 ASP B C 1
ATOM 3772 O O . ASP B 1 170 ? 8.867 -28.719 3.281 1 96 170 ASP B O 1
ATOM 3776 N N . ASP B 1 171 ? 10.438 -30.172 2.957 1 94.5 171 ASP B N 1
ATOM 3777 C CA . ASP B 1 171 ? 10.258 -30.844 4.242 1 94.5 171 ASP B CA 1
ATOM 3778 C C . ASP B 1 171 ? 10.555 -29.906 5.398 1 94.5 171 ASP B C 1
ATOM 3780 O O . ASP B 1 171 ? 10.109 -30.125 6.527 1 94.5 171 ASP B O 1
ATOM 3784 N N . SER B 1 172 ? 11.305 -28.875 5.121 1 95.62 172 SER B N 1
ATOM 3785 C CA . SER B 1 172 ? 11.672 -27.938 6.172 1 95.62 172 SER B CA 1
ATOM 3786 C C . SER B 1 172 ? 10.523 -26.984 6.484 1 95.62 172 SER B C 1
ATOM 3788 O O . SER B 1 172 ? 10.531 -26.312 7.512 1 95.62 172 SER B O 1
ATOM 3790 N N . VAL B 1 173 ? 9.516 -26.906 5.652 1 96.94 173 VAL B N 1
ATOM 3791 C CA . VAL B 1 173 ? 8.375 -26 5.828 1 96.94 173 VAL B CA 1
ATOM 3792 C C . VAL B 1 173 ? 7.262 -26.719 6.582 1 96.94 173 VAL B C 1
ATOM 3794 O O . VAL B 1 173 ? 6.77 -27.75 6.137 1 96.94 173 VAL B O 1
ATOM 3797 N N . PRO B 1 174 ? 6.895 -26.203 7.742 1 96 174 PRO B N 1
ATOM 3798 C CA . PRO B 1 174 ? 5.797 -26.828 8.484 1 96 174 PRO B CA 1
ATOM 3799 C C . PRO B 1 174 ? 4.492 -26.859 7.691 1 96 174 PRO B C 1
ATOM 3801 O O . PRO B 1 174 ? 4.156 -25.891 7.004 1 96 174 PRO B O 1
ATOM 3804 N N . LYS B 1 175 ? 3.82 -27.969 7.715 1 95.19 175 LYS B N 1
ATOM 3805 C CA . LYS B 1 175 ? 2.525 -28.125 7.059 1 95.19 175 LYS B CA 1
ATOM 3806 C C . LYS B 1 175 ? 1.704 -29.219 7.734 1 95.19 175 LYS B C 1
ATOM 3808 O O . LYS B 1 175 ? 2.26 -30.203 8.242 1 95.19 175 LYS B O 1
ATOM 3813 N N . ASP B 1 176 ? 0.476 -28.969 7.848 1 95.56 176 ASP B N 1
ATOM 3814 C CA . ASP B 1 176 ? -0.535 -29.906 8.32 1 95.56 176 ASP B CA 1
ATOM 3815 C C . ASP B 1 176 ? -1.536 -30.25 7.219 1 95.56 176 ASP B C 1
ATOM 3817 O O . ASP B 1 176 ? -2.377 -29.422 6.863 1 95.56 176 ASP B O 1
ATOM 3821 N N . GLU B 1 177 ? -1.557 -31.438 6.77 1 92.38 177 GLU B N 1
ATOM 3822 C CA . GLU B 1 177 ? -2.35 -31.859 5.621 1 92.38 177 GLU B CA 1
ATOM 3823 C C . GLU B 1 177 ? -3.84 -31.844 5.945 1 92.38 177 GLU B C 1
ATOM 3825 O O . GLU B 1 177 ? -4.676 -31.922 5.039 1 92.38 177 GLU B O 1
ATOM 3830 N N . ASP B 1 178 ? -4.113 -31.703 7.203 1 93.56 178 ASP B N 1
ATOM 3831 C CA . ASP B 1 178 ? -5.52 -31.672 7.594 1 93.56 178 ASP B CA 1
ATOM 3832 C C . ASP B 1 178 ? -6.082 -30.266 7.551 1 93.56 178 ASP B C 1
ATOM 3834 O O . ASP B 1 178 ? -7.297 -30.062 7.648 1 93.56 178 ASP B O 1
ATOM 3838 N N . GLU B 1 179 ? -5.191 -29.297 7.445 1 94.5 179 GLU B N 1
ATOM 3839 C CA . GLU B 1 179 ? -5.656 -27.922 7.324 1 94.5 179 GLU B CA 1
ATOM 3840 C C . GLU B 1 179 ? -6.266 -27.672 5.949 1 94.5 179 GLU B C 1
ATOM 3842 O O . GLU B 1 179 ? -5.68 -28.031 4.926 1 94.5 179 GLU B O 1
ATOM 3847 N N . PRO B 1 180 ? -7.387 -27.031 5.906 1 94.69 180 PRO B N 1
ATOM 3848 C CA . PRO B 1 180 ? -8.078 -26.797 4.633 1 94.69 180 PRO B CA 1
ATOM 3849 C C . PRO B 1 180 ? -7.203 -26.078 3.611 1 94.69 180 PRO B C 1
ATOM 3851 O O . PRO B 1 180 ? -7.207 -26.438 2.43 1 94.69 180 PRO B O 1
ATOM 3854 N N . ILE B 1 181 ? -6.438 -25.094 4.023 1 96.75 181 ILE B N 1
ATOM 3855 C CA . ILE B 1 181 ? -5.621 -24.328 3.098 1 96.75 181 ILE B CA 1
ATOM 3856 C C . ILE B 1 181 ? -4.57 -25.234 2.459 1 96.75 181 ILE B C 1
ATOM 3858 O O . ILE B 1 181 ? -4.277 -25.109 1.266 1 96.75 181 ILE B O 1
ATOM 3862 N N . VAL B 1 182 ? -4.023 -26.156 3.223 1 97.56 182 VAL B N 1
ATOM 3863 C CA . VAL B 1 182 ? -3.018 -27.078 2.711 1 97.56 182 VAL B CA 1
ATOM 3864 C C . VAL B 1 182 ? -3.662 -28.031 1.713 1 97.56 182 VAL B C 1
ATOM 3866 O O . VAL B 1 182 ? -3.092 -28.312 0.655 1 97.56 182 VAL B O 1
ATOM 3869 N N . GLN B 1 183 ? -4.832 -28.484 2.012 1 97.31 183 GLN B N 1
ATOM 3870 C CA . GLN B 1 183 ? -5.547 -29.391 1.114 1 97.31 183 GLN B CA 1
ATOM 3871 C C . GLN B 1 183 ? -5.832 -28.719 -0.226 1 97.31 183 GLN B C 1
ATOM 3873 O O . GLN B 1 183 ? -5.668 -29.328 -1.282 1 97.31 183 GLN B O 1
ATOM 3878 N N . TRP B 1 184 ? -6.25 -27.469 -0.185 1 97.44 184 TRP B N 1
ATOM 3879 C CA . TRP B 1 184 ? -6.5 -26.734 -1.42 1 97.44 184 TRP B CA 1
ATOM 3880 C C . TRP B 1 184 ? -5.215 -26.547 -2.213 1 97.44 184 TRP B C 1
ATOM 3882 O O . TRP B 1 184 ? -5.211 -26.641 -3.441 1 97.44 184 TRP B O 1
ATOM 3892 N N . MET B 1 185 ? -4.105 -26.234 -1.506 1 98.25 185 MET B N 1
ATOM 3893 C CA . MET B 1 185 ? -2.818 -26.094 -2.186 1 98.25 185 MET B CA 1
ATOM 3894 C C . MET B 1 185 ? -2.406 -27.406 -2.838 1 98.25 185 MET B C 1
ATOM 3896 O O . MET B 1 185 ? -1.906 -27.422 -3.965 1 98.25 185 MET B O 1
ATOM 3900 N N . MET B 1 186 ? -2.662 -28.5 -2.178 1 97.62 186 MET B N 1
ATOM 3901 C CA . MET B 1 186 ? -2.367 -29.812 -2.734 1 97.62 186 MET B CA 1
ATOM 3902 C C . MET B 1 186 ? -3.238 -30.094 -3.953 1 97.62 186 MET B C 1
ATOM 3904 O O . MET B 1 186 ? -2.766 -30.672 -4.941 1 97.62 186 MET B O 1
ATOM 3908 N N . PHE B 1 187 ? -4.441 -29.734 -3.893 1 98 187 PHE B N 1
ATOM 3909 C CA . PHE B 1 187 ? -5.348 -29.891 -5.023 1 98 187 PHE B CA 1
ATOM 3910 C C . PHE B 1 187 ? -4.824 -29.156 -6.246 1 98 187 PHE B C 1
ATOM 3912 O O . PHE B 1 187 ? -4.793 -29.703 -7.348 1 98 187 PHE B O 1
ATOM 3919 N N . LEU B 1 188 ? -4.395 -27.906 -6.031 1 97 188 LEU B N 1
ATOM 3920 C CA . LEU B 1 188 ? -3.9 -27.062 -7.121 1 97 188 LEU B CA 1
ATOM 3921 C C . LEU B 1 188 ? -2.617 -27.656 -7.707 1 97 188 LEU B C 1
ATOM 3923 O O . LEU B 1 188 ? -2.34 -27.469 -8.898 1 97 188 LEU B O 1
ATOM 3927 N N . GLN B 1 189 ? -1.894 -28.406 -6.863 1 95.69 189 GLN B N 1
ATOM 3928 C CA . GLN B 1 189 ? -0.599 -28.922 -7.281 1 95.69 189 GLN B CA 1
ATOM 3929 C C . GLN B 1 189 ? -0.73 -30.359 -7.812 1 95.69 189 GLN B C 1
ATOM 3931 O O . GLN B 1 189 ? 0.242 -30.938 -8.305 1 95.69 189 GLN B O 1
ATOM 3936 N N . ALA B 1 190 ? -1.828 -30.938 -7.68 1 93.75 190 ALA B N 1
ATOM 3937 C CA . ALA B 1 190 ? -2.023 -32.344 -8.055 1 93.75 190 ALA B CA 1
ATOM 3938 C C . ALA B 1 190 ? -1.834 -32.531 -9.555 1 93.75 190 ALA B C 1
ATOM 3940 O O . ALA B 1 190 ? -2.162 -31.656 -10.352 1 93.75 190 ALA B O 1
ATOM 3941 N N . ARG B 1 191 ? -1.357 -33.75 -9.891 1 87.12 191 ARG B N 1
ATOM 3942 C CA . ARG B 1 191 ? -1.02 -34 -11.289 1 87.12 191 ARG B CA 1
ATOM 3943 C C . ARG B 1 191 ? -1.647 -35.312 -11.789 1 87.12 191 ARG B C 1
ATOM 3945 O O . ARG B 1 191 ? -1.555 -35.625 -12.977 1 87.12 191 ARG B O 1
ATOM 3952 N N . ASN B 1 192 ? -2.184 -36.094 -10.852 1 88.19 192 ASN B N 1
ATOM 3953 C CA . ASN B 1 192 ? -2.75 -37.344 -11.273 1 88.19 192 ASN B CA 1
ATOM 3954 C C . ASN B 1 192 ? -4.07 -37.656 -10.57 1 88.19 192 ASN B C 1
ATOM 3956 O O . ASN B 1 192 ? -4.398 -37 -9.57 1 88.19 192 ASN B O 1
ATOM 3960 N N . LYS B 1 193 ? -4.668 -38.594 -11.078 1 90.44 193 LYS B N 1
ATOM 3961 C CA . LYS B 1 193 ? -6.004 -38.938 -10.617 1 90.44 193 LYS B CA 1
ATOM 3962 C C . LYS B 1 193 ? -5.977 -39.438 -9.172 1 90.44 193 LYS B C 1
ATOM 3964 O O . LYS B 1 193 ? -6.871 -39.094 -8.391 1 90.44 193 LYS B O 1
ATOM 3969 N N . GLU B 1 194 ? -4.949 -40.156 -8.805 1 91.94 194 GLU B N 1
ATOM 3970 C CA . GLU B 1 194 ? -4.84 -40.688 -7.461 1 91.94 194 GLU B CA 1
ATOM 3971 C C . GLU B 1 194 ? -4.777 -39.594 -6.41 1 91.94 194 GLU B C 1
ATOM 3973 O O . GLU B 1 194 ? -5.43 -39.688 -5.367 1 91.94 194 GLU B O 1
ATOM 3978 N N . ALA B 1 195 ? -4.008 -38.625 -6.695 1 92.25 195 ALA B N 1
ATOM 3979 C CA . ALA B 1 195 ? -3.877 -37.5 -5.777 1 92.25 195 ALA B CA 1
ATOM 3980 C C . ALA B 1 195 ? -5.211 -36.781 -5.605 1 92.25 195 ALA B C 1
ATOM 3982 O O . ALA B 1 195 ? -5.598 -36.438 -4.484 1 92.25 195 ALA B O 1
ATOM 3983 N N . PHE B 1 196 ? -5.934 -36.594 -6.648 1 95.12 196 PHE B N 1
ATOM 3984 C CA . PHE B 1 196 ? -7.234 -35.938 -6.605 1 95.12 196 PHE B CA 1
ATOM 3985 C C . PHE B 1 196 ? -8.227 -36.75 -5.785 1 95.12 196 PHE B C 1
ATOM 3987 O O . PHE B 1 196 ? -8.945 -36.188 -4.949 1 95.12 196 PHE B O 1
ATOM 3994 N N . GLU B 1 197 ? -8.211 -38.031 -6.016 1 94.38 197 GLU B N 1
ATOM 3995 C CA . GLU B 1 197 ? -9.156 -38.906 -5.34 1 94.38 197 GLU B CA 1
ATOM 3996 C C . GLU B 1 197 ? -8.891 -38.938 -3.836 1 94.38 197 GLU B C 1
ATOM 3998 O O . GLU B 1 197 ? -9.836 -38.938 -3.037 1 94.38 197 GLU B O 1
ATOM 4003 N N . MET B 1 198 ? -7.645 -38.969 -3.49 1 94.06 198 MET B N 1
ATOM 4004 C CA . MET B 1 198 ? -7.285 -38.969 -2.074 1 94.06 198 MET B CA 1
ATOM 4005 C C . MET B 1 198 ? -7.793 -37.719 -1.392 1 94.06 198 MET B C 1
ATOM 4007 O O . MET B 1 198 ? -8.359 -37.781 -0.297 1 94.06 198 MET B O 1
ATOM 4011 N N . LEU B 1 199 ? -7.602 -36.562 -2.016 1 95.38 199 LEU B N 1
ATOM 4012 C CA . LEU B 1 199 ? -8.039 -35.281 -1.46 1 95.38 199 LEU B CA 1
ATOM 4013 C C . LEU B 1 199 ? -9.562 -35.219 -1.423 1 95.38 199 LEU B C 1
ATOM 4015 O O . LEU B 1 199 ? -10.133 -34.688 -0.467 1 95.38 199 LEU B O 1
ATOM 4019 N N . ALA B 1 200 ? -10.188 -35.719 -2.455 1 94.75 200 ALA B N 1
ATOM 4020 C CA . ALA B 1 200 ? -11.648 -35.719 -2.562 1 94.75 200 ALA B CA 1
ATOM 4021 C C . ALA B 1 200 ? -12.281 -36.531 -1.438 1 94.75 200 ALA B C 1
ATOM 4023 O O . ALA B 1 200 ? -13.391 -36.25 -1 1 94.75 200 ALA B O 1
ATOM 4024 N N . GLU B 1 201 ? -11.602 -37.5 -0.969 1 94.25 201 GLU B N 1
ATOM 4025 C CA . GLU B 1 201 ? -12.094 -38.312 0.124 1 94.25 201 GLU B CA 1
ATOM 4026 C C . GLU B 1 201 ? -12.047 -37.562 1.452 1 94.25 201 GLU B C 1
ATOM 4028 O O . GLU B 1 201 ? -12.883 -37.781 2.326 1 94.25 201 GLU B O 1
ATOM 4033 N N . LYS B 1 202 ? -11.141 -36.719 1.579 1 93 202 LYS B N 1
ATOM 4034 C CA . LYS B 1 202 ? -10.906 -36 2.838 1 93 202 LYS B CA 1
ATOM 4035 C C . LYS B 1 202 ? -11.75 -34.719 2.926 1 93 202 LYS B C 1
ATOM 4037 O O . LYS B 1 202 ? -12.055 -34.25 4.023 1 93 202 LYS B O 1
ATOM 4042 N N . ASN B 1 203 ? -12.133 -34.156 1.809 1 94.56 203 ASN B N 1
ATOM 4043 C CA . ASN B 1 203 ? -12.758 -32.844 1.753 1 94.56 203 ASN B CA 1
ATOM 4044 C C . ASN B 1 203 ? -13.852 -32.781 0.69 1 94.56 203 ASN B C 1
ATOM 4046 O O . ASN B 1 203 ? -13.562 -32.844 -0.507 1 94.56 203 ASN B O 1
ATOM 4050 N N . ASP B 1 204 ? -15.055 -32.562 1.089 1 95.06 204 ASP B N 1
ATOM 4051 C CA . ASP B 1 204 ? -16.219 -32.625 0.208 1 95.06 204 ASP B CA 1
ATOM 4052 C C . ASP B 1 204 ? -16.156 -31.5 -0.828 1 95.06 204 ASP B C 1
ATOM 4054 O O . ASP B 1 204 ? -16.625 -31.672 -1.959 1 95.06 204 ASP B O 1
ATOM 4058 N N . LYS B 1 205 ? -15.664 -30.406 -0.385 1 94.94 205 LYS B N 1
ATOM 4059 C CA . LYS B 1 205 ? -15.594 -29.297 -1.326 1 94.94 205 LYS B CA 1
ATOM 4060 C C . LYS B 1 205 ? -14.523 -29.547 -2.391 1 94.94 205 LYS B C 1
ATOM 4062 O O . LYS B 1 205 ? -14.703 -29.172 -3.553 1 94.94 205 LYS B O 1
ATOM 4067 N N . ILE B 1 206 ? -13.5 -30.219 -2.037 1 96.94 206 ILE B N 1
ATOM 4068 C CA . ILE B 1 206 ? -12.484 -30.594 -3.016 1 96.94 206 ILE B CA 1
ATOM 4069 C C . ILE B 1 206 ? -13.031 -31.672 -3.943 1 96.94 206 ILE B C 1
ATOM 4071 O O . ILE B 1 206 ? -12.727 -31.688 -5.137 1 96.94 206 ILE B O 1
ATOM 4075 N N . ARG B 1 207 ? -13.859 -32.562 -3.377 1 97.25 207 ARG B N 1
ATOM 4076 C CA . ARG B 1 207 ? -14.531 -33.531 -4.219 1 97.25 207 ARG B CA 1
ATOM 4077 C C . ARG B 1 207 ? -15.375 -32.844 -5.293 1 97.25 207 ARG B C 1
ATOM 4079 O O . ARG B 1 207 ? -15.336 -33.25 -6.461 1 97.25 207 ARG B O 1
ATOM 4086 N N . LYS B 1 208 ? -16.094 -31.906 -4.887 1 97.25 208 LYS B N 1
ATOM 4087 C CA . LYS B 1 208 ? -16.891 -31.156 -5.855 1 97.25 208 LYS B CA 1
ATOM 4088 C C . LYS B 1 208 ? -16 -30.531 -6.93 1 97.25 208 LYS B C 1
ATOM 4090 O O . LYS B 1 208 ? -16.312 -30.609 -8.117 1 97.25 208 LYS B O 1
ATOM 4095 N N . ALA B 1 209 ? -14.945 -29.859 -6.516 1 97.38 209 ALA B N 1
ATOM 4096 C CA . ALA B 1 209 ? -14.016 -29.234 -7.461 1 97.38 209 ALA B CA 1
ATOM 4097 C C . ALA B 1 209 ? -13.453 -30.281 -8.43 1 97.38 209 ALA B C 1
ATOM 4099 O O . ALA B 1 209 ? -13.359 -30.031 -9.633 1 97.38 209 ALA B O 1
ATOM 4100 N N . TYR B 1 210 ? -13.117 -31.438 -7.867 1 97 210 TYR B N 1
ATOM 4101 C CA . TYR B 1 210 ? -12.57 -32.5 -8.688 1 97 210 TYR B CA 1
ATOM 4102 C C . TYR B 1 210 ? -13.594 -33 -9.695 1 97 210 TYR B C 1
ATOM 4104 O O . TYR B 1 210 ? -13.266 -33.25 -10.859 1 97 210 TYR B O 1
ATOM 4112 N N . ASN B 1 211 ? -14.836 -33.094 -9.305 1 96.19 211 ASN B N 1
ATOM 4113 C CA . ASN B 1 211 ? -15.906 -33.531 -10.211 1 96.19 211 ASN B CA 1
ATOM 4114 C C . ASN B 1 211 ? -16.062 -32.531 -11.367 1 96.19 211 ASN B C 1
ATOM 4116 O O . ASN B 1 211 ? -16.203 -32.969 -12.523 1 96.19 211 ASN B O 1
ATOM 4120 N N . ILE B 1 212 ? -16.047 -31.328 -11.023 1 95.88 212 ILE B N 1
ATOM 4121 C CA . ILE B 1 212 ? -16.156 -30.297 -12.055 1 95.88 212 ILE B CA 1
ATOM 4122 C C . ILE B 1 212 ? -14.945 -30.391 -12.984 1 95.88 212 ILE B C 1
ATOM 4124 O O . ILE B 1 212 ? -15.094 -30.312 -14.211 1 95.88 212 ILE B O 1
ATOM 4128 N N . LEU B 1 213 ? -13.773 -30.578 -12.398 1 95.56 213 LEU B N 1
ATOM 4129 C CA . LEU B 1 213 ? -12.531 -30.688 -13.156 1 95.56 213 LEU B CA 1
ATOM 4130 C C . LEU B 1 213 ? -12.602 -31.859 -14.133 1 95.56 213 LEU B C 1
ATOM 4132 O O . LEU B 1 213 ? -12.18 -31.734 -15.289 1 95.56 213 LEU B O 1
ATOM 4136 N N . GLU B 1 214 ? -13.148 -32.938 -13.727 1 94.19 214 GLU B N 1
ATOM 4137 C CA . GLU B 1 214 ? -13.297 -34.094 -14.578 1 94.19 214 GLU B CA 1
ATOM 4138 C C . GLU B 1 214 ? -14.211 -33.812 -15.766 1 94.19 214 GLU B C 1
ATOM 4140 O O . GLU B 1 214 ? -13.922 -34.219 -16.891 1 94.19 214 GLU B O 1
ATOM 4145 N N . VAL B 1 215 ? -15.234 -33.156 -15.469 1 93.75 215 VAL B N 1
ATOM 4146 C CA . VAL B 1 215 ? -16.219 -32.812 -16.5 1 93.75 215 VAL B CA 1
ATOM 4147 C C . VAL B 1 215 ? -15.586 -31.891 -17.547 1 93.75 215 VAL B C 1
ATOM 4149 O O . VAL B 1 215 ? -15.688 -32.125 -18.75 1 93.75 215 VAL B O 1
ATOM 4152 N N . ILE B 1 216 ? -14.953 -30.844 -17.047 1 93.12 216 ILE B N 1
ATOM 4153 C CA . ILE B 1 216 ? -14.398 -29.859 -17.969 1 93.12 216 ILE B CA 1
ATOM 4154 C C . ILE B 1 216 ? -13.25 -30.484 -18.766 1 93.12 216 ILE B C 1
ATOM 4156 O O . ILE B 1 216 ? -13.008 -30.109 -19.922 1 93.12 216 ILE B O 1
ATOM 4160 N N . SER B 1 217 ? -12.578 -31.469 -18.188 1 93.94 217 SER B N 1
ATOM 4161 C CA . SER B 1 217 ? -11.445 -32.125 -18.844 1 93.94 217 SER B CA 1
ATOM 4162 C C . SER B 1 217 ? -11.906 -33.031 -19.984 1 93.94 217 SER B C 1
ATOM 4164 O O . SER B 1 217 ? -11.094 -33.438 -20.812 1 93.94 217 SER B O 1
ATOM 4166 N N . LYS B 1 218 ? -13.203 -33.25 -20.062 1 92.31 218 LYS B N 1
ATOM 4167 C CA . LYS B 1 218 ? -13.75 -34.094 -21.109 1 92.31 218 LYS B CA 1
ATOM 4168 C C . LYS B 1 218 ? -14.383 -33.25 -22.219 1 92.31 218 LYS B C 1
ATOM 4170 O O . LYS B 1 218 ? -14.805 -33.75 -23.25 1 92.31 218 LYS B O 1
ATOM 4175 N N . ASP B 1 219 ? -14.438 -31.969 -21.953 1 91.81 219 ASP B N 1
ATOM 4176 C CA . ASP B 1 219 ? -15.023 -31.062 -22.938 1 91.81 219 ASP B CA 1
ATOM 4177 C C . ASP B 1 219 ? -13.992 -30.656 -23.984 1 91.81 219 ASP B C 1
ATOM 4179 O O . ASP B 1 219 ? -12.945 -30.094 -23.656 1 91.81 219 ASP B O 1
ATOM 4183 N N . ASP B 1 220 ? -14.352 -30.797 -25.234 1 91.25 220 ASP B N 1
ATOM 4184 C CA . ASP B 1 220 ? -13.414 -30.578 -26.344 1 91.25 220 ASP B CA 1
ATOM 4185 C C . ASP B 1 220 ? -12.984 -29.125 -26.406 1 91.25 220 ASP B C 1
ATOM 4187 O O . ASP B 1 220 ? -11.812 -28.828 -26.625 1 91.25 220 ASP B O 1
ATOM 4191 N N . LYS B 1 221 ? -13.938 -28.312 -26.266 1 91.38 221 LYS B N 1
ATOM 4192 C CA . LYS B 1 221 ? -13.625 -26.891 -26.344 1 91.38 221 LYS B CA 1
ATOM 4193 C C . LYS B 1 221 ? -12.734 -26.453 -25.188 1 91.38 221 LYS B C 1
ATOM 4195 O O . LYS B 1 221 ? -11.758 -25.734 -25.391 1 91.38 221 LYS B O 1
ATOM 4200 N N . ALA B 1 222 ? -13.055 -26.922 -24.047 1 90.44 222 ALA B N 1
ATOM 4201 C CA . ALA B 1 222 ? -12.258 -26.594 -22.875 1 90.44 222 ALA B CA 1
ATOM 4202 C C . ALA B 1 222 ? -10.852 -27.172 -22.984 1 90.44 222 ALA B C 1
ATOM 4204 O O . ALA B 1 222 ? -9.867 -26.516 -22.625 1 90.44 222 ALA B O 1
ATOM 4205 N N . ARG B 1 223 ? -10.766 -28.312 -23.453 1 91.88 223 ARG B N 1
ATOM 4206 C CA . ARG B 1 223 ? -9.469 -28.953 -23.625 1 91.88 223 ARG B CA 1
ATOM 4207 C C . ARG B 1 223 ? -8.594 -28.188 -24.609 1 91.88 223 ARG B C 1
ATOM 4209 O O . ARG B 1 223 ? -7.398 -28 -24.375 1 91.88 223 ARG B O 1
ATOM 4216 N N . ALA B 1 224 ? -9.18 -27.797 -25.672 1 91.94 224 ALA B N 1
ATOM 4217 C CA . ALA B 1 224 ? -8.438 -27.031 -26.672 1 91.94 224 ALA B CA 1
ATOM 4218 C C . ALA B 1 224 ? -7.898 -25.734 -26.078 1 91.94 224 ALA B C 1
ATOM 4220 O O . ALA B 1 224 ? -6.742 -25.359 -26.312 1 91.94 224 ALA B O 1
ATOM 4221 N N . ALA B 1 225 ? -8.734 -25.062 -25.344 1 89.94 225 ALA B N 1
ATOM 4222 C CA . ALA B 1 225 ? -8.32 -23.812 -24.688 1 89.94 225 ALA B CA 1
ATOM 4223 C C . ALA B 1 225 ? -7.199 -24.078 -23.688 1 89.94 225 ALA B C 1
ATOM 4225 O O . ALA B 1 225 ? -6.223 -23.328 -23.625 1 89.94 225 ALA B O 1
ATOM 4226 N N . TYR B 1 226 ? -7.348 -25.109 -22.953 1 89.94 226 TYR B N 1
ATOM 4227 C CA . TYR B 1 226 ? -6.344 -25.531 -21.984 1 89.94 226 TYR B CA 1
ATOM 4228 C C . TYR B 1 226 ? -5.008 -25.812 -22.656 1 89.94 226 TYR B C 1
ATOM 4230 O O . TYR B 1 226 ? -3.965 -25.328 -22.219 1 89.94 226 TYR B O 1
ATOM 4238 N N . GLU B 1 227 ? -5.062 -26.562 -23.688 1 91.31 227 GLU B N 1
ATOM 4239 C CA . GLU B 1 227 ? -3.852 -26.922 -24.406 1 91.31 227 GLU B CA 1
ATOM 4240 C C . GLU B 1 227 ? -3.172 -25.703 -25.016 1 91.31 227 GLU B C 1
ATOM 4242 O O . GLU B 1 227 ? -1.943 -25.609 -25.016 1 91.31 227 GLU B O 1
ATOM 4247 N N . SER B 1 228 ? -3.936 -24.875 -25.531 1 89.88 228 SER B N 1
ATOM 4248 C CA . SER B 1 228 ? -3.395 -23.625 -26.062 1 89.88 228 SER B CA 1
ATOM 4249 C C . SER B 1 228 ? -2.672 -22.828 -24.984 1 89.88 228 SER B C 1
ATOM 4251 O O . SER B 1 228 ? -1.568 -22.328 -25.203 1 89.88 228 SER B O 1
ATOM 4253 N N . ARG B 1 229 ? -3.289 -22.766 -23.859 1 88.06 229 ARG B N 1
ATOM 4254 C CA . ARG B 1 229 ? -2.689 -22.031 -22.75 1 88.06 229 ARG B CA 1
ATOM 4255 C C . ARG B 1 229 ? -1.408 -22.719 -22.266 1 88.06 229 ARG B C 1
ATOM 4257 O O . ARG B 1 229 ? -0.406 -22.047 -22.016 1 88.06 229 ARG B O 1
ATOM 4264 N N . GLU B 1 230 ? -1.432 -23.984 -22.172 1 89.44 230 GLU B N 1
ATOM 4265 C CA . GLU B 1 230 ? -0.247 -24.75 -21.781 1 89.44 230 GLU B CA 1
ATOM 4266 C C . GLU B 1 230 ? 0.899 -24.516 -22.766 1 89.44 230 GLU B C 1
ATOM 4268 O O . GLU B 1 230 ? 2.055 -24.375 -22.359 1 89.44 230 GLU B O 1
ATOM 4273 N N . ALA B 1 231 ? 0.545 -24.5 -24.016 1 89.38 231 ALA B N 1
ATOM 4274 C CA . ALA B 1 231 ? 1.551 -24.266 -25.047 1 89.38 231 ALA B CA 1
ATOM 4275 C C . ALA B 1 231 ? 2.174 -22.875 -24.891 1 89.38 231 ALA B C 1
ATOM 4277 O O . ALA B 1 231 ? 3.391 -22.719 -25.016 1 89.38 231 ALA B O 1
ATOM 4278 N N . GLU B 1 232 ? 1.356 -21.953 -24.656 1 86.12 232 GLU B N 1
ATOM 4279 C CA . GLU B 1 232 ? 1.841 -20.594 -24.438 1 86.12 232 GLU B CA 1
ATOM 4280 C C . GLU B 1 232 ? 2.783 -20.531 -23.234 1 86.12 232 GLU B C 1
ATOM 4282 O O . GLU B 1 232 ? 3.836 -19.891 -23.312 1 86.12 232 GLU B O 1
ATOM 4287 N N . LEU B 1 233 ? 2.389 -21.156 -22.156 1 86.25 233 LEU B N 1
ATOM 4288 C CA . LEU B 1 233 ? 3.205 -21.188 -20.938 1 86.25 233 LEU B CA 1
ATOM 4289 C C . LEU B 1 233 ? 4.547 -21.859 -21.203 1 86.25 233 LEU B C 1
ATOM 4291 O O . LEU B 1 233 ? 5.59 -21.359 -20.781 1 86.25 233 LEU B O 1
ATOM 4295 N N . HIS B 1 234 ? 4.512 -22.906 -21.906 1 88.44 234 HIS B N 1
ATOM 4296 C CA . HIS B 1 234 ? 5.734 -23.625 -22.266 1 88.44 234 HIS B CA 1
ATOM 4297 C C . HIS B 1 234 ? 6.652 -22.766 -23.125 1 88.44 234 HIS B C 1
ATOM 4299 O O . HIS B 1 234 ? 7.867 -22.766 -22.922 1 88.44 234 HIS B O 1
ATOM 4305 N N . ASP B 1 235 ? 6.078 -22.125 -24.047 1 87.62 235 ASP B N 1
ATOM 4306 C CA . ASP B 1 235 ? 6.848 -21.219 -24.906 1 87.62 235 ASP B CA 1
ATOM 4307 C C . ASP B 1 235 ? 7.52 -20.125 -24.078 1 87.62 235 ASP B C 1
ATOM 4309 O O . ASP B 1 235 ? 8.695 -19.828 -24.297 1 87.62 235 ASP B O 1
ATOM 4313 N N . GLN B 1 236 ? 6.777 -19.562 -23.203 1 85 236 GLN B N 1
ATOM 4314 C CA . GLN B 1 236 ? 7.316 -18.516 -22.344 1 85 236 GLN B CA 1
ATOM 4315 C C . GLN B 1 236 ? 8.43 -19.047 -21.453 1 85 236 GLN B C 1
ATOM 4317 O O . GLN B 1 236 ? 9.445 -18.375 -21.25 1 85 236 GLN B O 1
ATOM 4322 N N . MET B 1 237 ? 8.242 -20.219 -20.953 1 84.88 237 MET B N 1
ATOM 4323 C CA . MET B 1 237 ? 9.266 -20.844 -20.109 1 84.88 237 MET B CA 1
ATOM 4324 C C . MET B 1 237 ? 10.555 -21.062 -20.906 1 84.88 237 MET B C 1
ATOM 4326 O O . MET B 1 237 ? 11.648 -20.828 -20.391 1 84.88 237 MET B O 1
ATOM 4330 N N . THR B 1 238 ? 10.375 -21.5 -22.094 1 84.56 238 THR B N 1
ATOM 4331 C CA . THR B 1 238 ? 11.523 -21.703 -22.969 1 84.56 238 THR B CA 1
ATOM 4332 C C . THR B 1 238 ? 12.258 -20.391 -23.234 1 84.56 238 THR B C 1
ATOM 4334 O O . THR B 1 238 ? 13.484 -20.344 -23.188 1 84.56 238 THR B O 1
ATOM 4337 N N . ARG B 1 239 ? 11.484 -19.406 -23.484 1 84.62 239 ARG B N 1
ATOM 4338 C CA . ARG B 1 239 ? 12.07 -18.078 -23.719 1 84.62 239 ARG B CA 1
ATOM 4339 C C . ARG B 1 239 ? 12.836 -17.594 -22.484 1 84.62 239 ARG B C 1
ATOM 4341 O O . ARG B 1 239 ? 13.93 -17.047 -22.609 1 84.62 239 ARG B O 1
ATOM 4348 N N . LEU B 1 240 ? 12.242 -17.781 -21.375 1 83.88 240 LEU B N 1
ATOM 4349 C CA . LEU B 1 240 ? 12.875 -17.375 -20.125 1 83.88 240 LEU B CA 1
ATOM 4350 C C . LEU B 1 240 ? 14.172 -18.156 -19.906 1 83.88 240 LEU B C 1
ATOM 4352 O O . LEU B 1 240 ? 15.18 -17.578 -19.5 1 83.88 240 LEU B O 1
ATOM 4356 N N . LYS B 1 241 ? 14.172 -19.453 -20.141 1 83.31 241 LYS B N 1
ATOM 4357 C CA . LYS B 1 241 ? 15.367 -20.281 -20 1 83.31 241 LYS B CA 1
ATOM 4358 C C . LYS B 1 241 ? 16.469 -19.828 -20.953 1 83.31 241 LYS B C 1
ATOM 4360 O O . LYS B 1 241 ? 17.625 -19.688 -20.562 1 83.31 241 LYS B O 1
ATOM 4365 N N . SER B 1 242 ? 16.062 -19.578 -22.156 1 85.94 242 SER B N 1
ATOM 4366 C CA . SER B 1 242 ? 17.031 -19.109 -23.156 1 85.94 242 SER B CA 1
ATOM 4367 C C . SER B 1 242 ? 17.641 -17.781 -22.75 1 85.94 242 SER B C 1
ATOM 4369 O O . SER B 1 242 ? 18.844 -17.562 -22.906 1 85.94 242 SER B O 1
ATOM 4371 N N . ALA B 1 243 ? 16.781 -16.906 -22.297 1 85.62 243 ALA B N 1
ATOM 4372 C CA . ALA B 1 243 ? 17.25 -15.594 -21.859 1 85.62 243 ALA B CA 1
ATOM 4373 C C . ALA B 1 243 ? 18.203 -15.719 -20.688 1 85.62 243 ALA B C 1
ATOM 4375 O O . ALA B 1 243 ? 19.219 -15.008 -20.609 1 85.62 243 ALA B O 1
ATOM 4376 N N . LYS B 1 244 ? 17.922 -16.531 -19.812 1 86 244 LYS B N 1
ATOM 4377 C CA . LYS B 1 244 ? 18.781 -16.781 -18.672 1 86 244 LYS B CA 1
ATOM 4378 C C . LYS B 1 244 ? 20.141 -17.312 -19.109 1 86 244 LYS B C 1
ATOM 4380 O O . LYS B 1 244 ? 21.188 -16.859 -18.641 1 86 244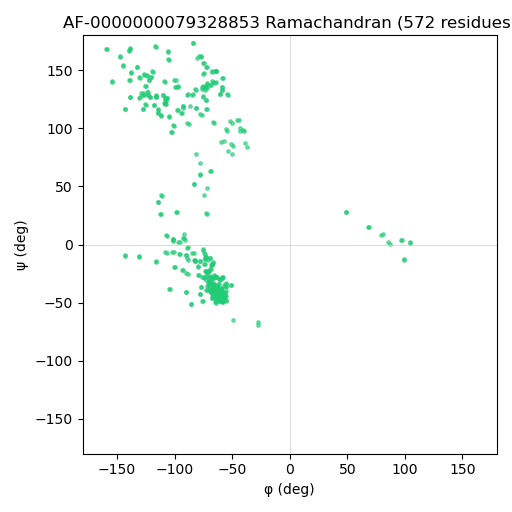 LYS B O 1
ATOM 4385 N N . GLU B 1 245 ? 20.094 -18.312 -19.969 1 86.88 245 GLU B N 1
ATOM 4386 C CA . GLU B 1 245 ? 21.328 -18.891 -20.5 1 86.88 245 GLU B CA 1
ATOM 4387 C C . GLU B 1 245 ? 22.156 -17.844 -21.234 1 86.88 245 GLU B C 1
ATOM 4389 O O . GLU B 1 245 ? 23.375 -17.766 -21.062 1 86.88 245 GLU B O 1
ATOM 4394 N N . GLU B 1 246 ? 21.469 -17.078 -22.016 1 88.69 246 GLU B N 1
ATOM 4395 C CA . GLU B 1 246 ? 22.156 -15.984 -22.703 1 88.69 246 GLU B CA 1
ATOM 4396 C C . GLU B 1 246 ? 22.766 -15.008 -21.703 1 88.69 246 GLU B C 1
ATOM 4398 O O . GLU B 1 246 ? 23.891 -14.539 -21.906 1 88.69 246 GLU B O 1
ATOM 4403 N N . GLY B 1 247 ? 22.031 -14.742 -20.672 1 88.19 247 GLY B N 1
ATOM 4404 C CA . GLY B 1 247 ? 22.547 -13.867 -19.641 1 88.19 247 GLY B CA 1
ATOM 4405 C C . GLY B 1 247 ? 23.766 -14.43 -18.938 1 88.19 247 GLY B C 1
ATOM 4406 O O . GLY B 1 247 ? 24.719 -13.703 -18.672 1 88.19 247 GLY B O 1
ATOM 4407 N N . ILE B 1 248 ? 23.734 -15.602 -18.641 1 88.88 248 ILE B N 1
ATOM 4408 C CA . ILE B 1 248 ? 24.875 -16.266 -18.016 1 88.88 248 ILE B CA 1
ATOM 4409 C C . ILE B 1 248 ? 26.078 -16.219 -18.938 1 88.88 248 ILE B C 1
ATOM 4411 O O . ILE B 1 248 ? 27.188 -15.906 -18.5 1 88.88 248 ILE B O 1
ATOM 4415 N N . LYS B 1 249 ? 25.812 -16.562 -20.188 1 88.75 249 LYS B N 1
ATOM 4416 C CA . LYS B 1 249 ? 26.906 -16.516 -21.156 1 88.75 249 LYS B CA 1
ATOM 4417 C C . LYS B 1 249 ? 27.484 -15.117 -21.266 1 88.75 249 LYS B C 1
ATOM 4419 O O . LYS B 1 249 ? 28.703 -14.945 -21.25 1 88.75 249 LYS B O 1
ATOM 4424 N N . GLU B 1 250 ? 26.656 -14.18 -21.359 1 91.12 250 GLU B N 1
ATOM 4425 C CA . GLU B 1 250 ? 27.109 -12.797 -21.438 1 91.12 250 GLU B CA 1
ATOM 4426 C C . GLU B 1 250 ? 27.891 -12.398 -20.203 1 91.12 250 GLU B C 1
ATOM 4428 O O . GLU B 1 250 ? 28.938 -11.734 -20.312 1 91.12 250 GLU B O 1
ATOM 4433 N N . ALA B 1 251 ? 27.391 -12.781 -19.062 1 90.19 251 ALA B N 1
ATOM 4434 C CA . ALA B 1 251 ? 28.078 -12.477 -17.812 1 90.19 251 ALA B CA 1
ATOM 4435 C C . ALA B 1 251 ? 29.438 -13.188 -17.75 1 90.19 251 ALA B C 1
ATOM 4437 O O . ALA B 1 251 ? 30.422 -12.617 -17.266 1 90.19 251 ALA B O 1
ATOM 4438 N N . THR B 1 252 ? 29.391 -14.391 -18.203 1 91.62 252 THR B N 1
ATOM 4439 C CA . THR B 1 252 ? 30.625 -15.172 -18.203 1 91.62 252 THR B CA 1
ATOM 4440 C C . THR B 1 252 ? 31.656 -14.531 -19.125 1 91.62 252 THR B C 1
ATOM 4442 O O . THR B 1 252 ? 32.812 -14.398 -18.75 1 91.62 252 THR B O 1
ATOM 4445 N N . ILE B 1 253 ? 31.234 -14.148 -20.266 1 92.12 253 ILE B N 1
ATOM 4446 C CA . ILE B 1 253 ? 32.125 -13.492 -21.234 1 92.12 253 ILE B CA 1
ATOM 4447 C C . ILE B 1 253 ? 32.625 -12.172 -20.656 1 92.12 253 ILE B C 1
ATOM 4449 O O . ILE B 1 253 ? 33.812 -11.859 -20.719 1 92.12 253 ILE B O 1
ATOM 4453 N N . LYS B 1 254 ? 31.797 -11.422 -20.078 1 92.88 254 LYS B N 1
ATOM 4454 C CA . LYS B 1 254 ? 32.156 -10.148 -19.453 1 92.88 254 LYS B CA 1
ATOM 4455 C C . LYS B 1 254 ? 33.188 -10.352 -18.344 1 92.88 254 LYS B C 1
ATOM 4457 O O . LYS B 1 254 ? 34.156 -9.602 -18.219 1 92.88 254 LYS B O 1
ATOM 4462 N N . ASN B 1 255 ? 32.906 -11.398 -17.578 1 93.62 255 ASN B N 1
ATOM 4463 C CA . ASN B 1 255 ? 33.844 -11.727 -16.516 1 93.62 255 ASN B CA 1
ATOM 4464 C C . ASN B 1 255 ? 35.219 -12.125 -17.062 1 93.62 255 ASN B C 1
ATOM 4466 O O . ASN B 1 255 ? 36.25 -11.688 -16.578 1 93.62 255 ASN B O 1
ATOM 4470 N N . ALA B 1 256 ? 35.156 -12.914 -18.109 1 93.62 256 ALA B N 1
ATOM 4471 C CA . ALA B 1 256 ? 36.406 -13.328 -18.75 1 93.62 256 ALA B CA 1
ATOM 4472 C C . ALA B 1 256 ? 37.188 -12.117 -19.25 1 93.62 256 ALA B C 1
ATOM 4474 O O . ALA B 1 256 ? 38.406 -12.023 -19.031 1 93.62 256 ALA B O 1
ATOM 4475 N N . LYS B 1 257 ? 36.562 -11.227 -19.891 1 94.5 257 LYS B N 1
ATOM 4476 C CA . LYS B 1 257 ? 37.188 -10 -20.375 1 94.5 257 LYS B CA 1
ATOM 4477 C C . LYS B 1 257 ? 37.812 -9.211 -19.234 1 94.5 257 LYS B C 1
ATOM 4479 O O . LYS B 1 257 ? 38.938 -8.75 -19.344 1 94.5 257 LYS B O 1
ATOM 4484 N N . ASN B 1 258 ? 37.062 -9.086 -18.172 1 94.44 258 ASN B N 1
ATOM 4485 C CA . ASN B 1 258 ? 37.562 -8.328 -17.016 1 94.44 258 ASN B CA 1
ATOM 4486 C C . ASN B 1 258 ? 38.812 -8.961 -16.438 1 94.44 258 ASN B C 1
ATOM 4488 O O . ASN B 1 258 ? 39.781 -8.258 -16.109 1 94.44 258 ASN B O 1
ATOM 4492 N N . PHE B 1 259 ? 38.781 -10.273 -16.344 1 93.94 259 PHE B N 1
ATOM 4493 C CA . PHE B 1 259 ? 39.938 -10.969 -15.781 1 93.94 259 PHE B CA 1
ATOM 4494 C C . PHE B 1 259 ? 41.125 -10.883 -16.719 1 93.94 259 PHE B C 1
ATOM 4496 O O . PHE B 1 259 ? 42.281 -10.773 -16.266 1 93.94 259 PHE B O 1
ATOM 4503 N N . LEU B 1 260 ? 40.969 -10.891 -18.016 1 93.81 260 LEU B N 1
ATOM 4504 C CA . LEU B 1 260 ? 42.031 -10.742 -19 1 93.81 260 LEU B CA 1
ATOM 4505 C C . LEU B 1 260 ? 42.625 -9.344 -18.922 1 93.81 260 LEU B C 1
ATOM 4507 O O . LEU B 1 260 ? 43.844 -9.188 -18.969 1 93.81 260 LEU B O 1
ATOM 4511 N N . ILE B 1 261 ? 41.812 -8.398 -18.75 1 94.31 261 ILE B N 1
ATOM 4512 C CA . ILE B 1 261 ? 42.25 -7.012 -18.656 1 94.31 261 ILE B CA 1
ATOM 4513 C C . ILE B 1 261 ? 43.062 -6.816 -17.375 1 94.31 261 ILE B C 1
ATOM 4515 O O . ILE B 1 261 ? 44.031 -6.051 -17.344 1 94.31 261 ILE B O 1
ATOM 4519 N N . MET B 1 262 ? 42.656 -7.57 -16.312 1 94.25 262 MET B N 1
ATOM 4520 C CA . MET B 1 262 ? 43.375 -7.504 -15.039 1 94.25 262 MET B CA 1
ATOM 4521 C C . MET B 1 262 ? 44.719 -8.242 -15.117 1 94.25 262 MET B C 1
ATOM 4523 O O . MET B 1 262 ? 45.469 -8.25 -14.156 1 94.25 262 MET B O 1
ATOM 4527 N N . GLY B 1 263 ? 44.969 -8.977 -16.281 1 92.12 263 GLY B N 1
ATOM 4528 C CA . GLY B 1 263 ? 46.281 -9.547 -16.516 1 92.12 263 GLY B CA 1
ATOM 4529 C C . GLY B 1 263 ? 46.312 -11.047 -16.281 1 92.12 263 GLY B C 1
ATOM 4530 O O . GLY B 1 263 ? 47.375 -11.656 -16.328 1 92.12 263 GLY B O 1
ATOM 4531 N N . LEU B 1 264 ? 45.188 -11.625 -15.945 1 93.94 264 LEU B N 1
ATOM 4532 C CA . LEU B 1 264 ? 45.188 -13.07 -15.742 1 93.94 264 LEU B CA 1
ATOM 4533 C C . LEU B 1 264 ? 45.438 -13.805 -17.062 1 93.94 264 LEU B C 1
ATOM 4535 O O . LEU B 1 264 ? 45.062 -13.32 -18.125 1 93.94 264 LEU B O 1
ATOM 4539 N N . ASP B 1 265 ? 46.094 -14.953 -16.906 1 92.88 265 ASP B N 1
ATOM 4540 C CA . ASP B 1 265 ? 46.375 -15.672 -18.141 1 92.88 265 ASP B CA 1
ATOM 4541 C C . ASP B 1 265 ? 45.156 -16.438 -18.656 1 92.88 265 ASP B C 1
ATOM 4543 O O . ASP B 1 265 ? 44.219 -16.641 -17.906 1 92.88 265 ASP B O 1
ATOM 4547 N N . VAL B 1 266 ? 45.125 -16.844 -19.891 1 95.44 266 VAL B N 1
ATOM 4548 C CA . VAL B 1 266 ? 44.031 -17.438 -20.625 1 95.44 266 VAL B CA 1
ATOM 4549 C C . VAL B 1 266 ? 43.594 -18.734 -19.938 1 95.44 266 VAL B C 1
ATOM 4551 O O . VAL B 1 266 ? 42.406 -19.016 -19.812 1 95.44 266 VAL B O 1
ATOM 4554 N N . ASP B 1 267 ? 44.562 -19.5 -19.422 1 95.31 267 ASP B N 1
ATOM 4555 C CA . ASP B 1 267 ? 44.281 -20.781 -18.797 1 95.31 267 ASP B CA 1
ATOM 4556 C C . ASP B 1 267 ? 43.531 -20.578 -17.469 1 95.31 267 ASP B C 1
ATOM 4558 O O . ASP B 1 267 ? 42.594 -21.312 -17.172 1 95.31 267 ASP B O 1
ATOM 4562 N N . MET B 1 268 ? 43.906 -19.594 -16.719 1 95.31 268 MET B N 1
ATOM 4563 C CA . MET B 1 268 ? 43.25 -19.297 -15.438 1 95.31 268 MET B CA 1
ATOM 4564 C C . MET B 1 268 ? 41.812 -18.812 -15.656 1 95.31 268 MET B C 1
ATOM 4566 O O . MET B 1 268 ? 40.906 -19.219 -14.93 1 95.31 268 MET B O 1
ATOM 4570 N N . VAL B 1 269 ? 41.688 -17.953 -16.625 1 95.88 269 VAL B N 1
ATOM 4571 C CA . VAL B 1 269 ? 40.375 -17.422 -16.922 1 95.88 269 VAL B CA 1
ATOM 4572 C C . VAL B 1 269 ? 39.438 -18.547 -17.391 1 95.88 269 VAL B C 1
ATOM 4574 O O . VAL B 1 269 ? 38.281 -18.594 -17.016 1 95.88 269 VAL B O 1
ATOM 4577 N N . ALA B 1 270 ? 39.938 -19.406 -18.234 1 94.44 270 ALA B N 1
ATOM 4578 C CA . ALA B 1 270 ? 39.156 -20.547 -18.719 1 94.44 270 ALA B CA 1
ATOM 4579 C C . ALA B 1 270 ? 38.719 -21.438 -17.578 1 94.44 270 ALA B C 1
ATOM 4581 O O . ALA B 1 270 ? 37.531 -21.828 -17.516 1 94.44 270 ALA B O 1
ATOM 4582 N N . LYS B 1 271 ? 39.594 -21.719 -16.719 1 93 271 LYS B N 1
ATOM 4583 C CA . LYS B 1 271 ? 39.281 -22.547 -15.562 1 93 271 LYS B CA 1
ATOM 4584 C C . LYS B 1 271 ? 38.25 -21.875 -14.656 1 93 271 LYS B C 1
ATOM 4586 O O . LYS B 1 271 ? 37.344 -22.531 -14.164 1 93 271 LYS B O 1
ATOM 4591 N N . GLY B 1 272 ? 38.438 -20.656 -14.43 1 91.5 272 GLY B N 1
ATOM 4592 C CA . GLY B 1 272 ? 37.594 -19.906 -13.531 1 91.5 272 GLY B CA 1
ATOM 4593 C C . GLY B 1 272 ? 36.188 -19.703 -14.078 1 91.5 272 GLY B C 1
ATOM 4594 O O . GLY B 1 272 ? 35.219 -19.703 -13.328 1 91.5 272 GLY B O 1
ATOM 4595 N N . THR B 1 273 ? 36.125 -19.484 -15.367 1 92.81 273 THR B N 1
ATOM 4596 C CA . THR B 1 273 ? 34.844 -19.125 -15.969 1 92.81 273 THR B CA 1
ATOM 4597 C C . THR B 1 273 ? 34.125 -20.375 -16.484 1 92.81 273 THR B C 1
ATOM 4599 O O . THR B 1 273 ? 32.906 -20.344 -16.719 1 92.81 273 THR B O 1
ATOM 4602 N N . GLY B 1 274 ? 34.938 -21.453 -16.734 1 91.12 274 GLY B N 1
ATOM 4603 C CA . GLY B 1 274 ? 34.375 -22.672 -17.328 1 91.12 274 GLY B CA 1
ATOM 4604 C C . GLY B 1 274 ? 34.344 -22.641 -18.844 1 91.12 274 GLY B C 1
ATOM 4605 O O . GLY B 1 274 ? 33.844 -23.578 -19.469 1 91.12 274 GLY B O 1
ATOM 4606 N N . LEU B 1 275 ? 34.812 -21.562 -19.375 1 92.62 275 LEU B N 1
ATOM 4607 C CA . LEU B 1 275 ? 34.938 -21.469 -20.828 1 92.62 275 LEU B CA 1
ATOM 4608 C C . LEU B 1 275 ? 36.125 -22.297 -21.328 1 92.62 275 LEU B C 1
ATOM 4610 O O . LEU B 1 275 ? 37.031 -22.594 -20.562 1 92.62 275 LEU B O 1
ATOM 4614 N N . SER B 1 276 ? 36 -22.656 -22.594 1 93.38 276 SER B N 1
ATOM 4615 C CA . SER B 1 276 ? 37.156 -23.328 -23.188 1 93.38 276 SER B CA 1
ATOM 4616 C C . SER B 1 276 ? 38.281 -22.359 -23.422 1 93.38 276 SER B C 1
ATOM 4618 O O . SER B 1 276 ? 38.062 -21.141 -23.531 1 93.38 276 SER B O 1
ATOM 4620 N N . VAL B 1 277 ? 39.5 -22.953 -23.406 1 94.31 277 VAL B N 1
ATOM 4621 C CA . VAL B 1 277 ? 40.688 -22.156 -23.672 1 94.31 277 VAL B CA 1
ATOM 4622 C C . VAL B 1 277 ? 40.562 -21.438 -25.016 1 94.31 277 VAL B C 1
ATOM 4624 O O . VAL B 1 277 ? 40.906 -20.266 -25.141 1 94.31 277 VAL B O 1
ATOM 4627 N N . GLU B 1 278 ? 39.938 -22.109 -25.953 1 94.75 278 GLU B N 1
ATOM 4628 C CA . GLU B 1 278 ? 39.719 -21.547 -27.281 1 94.75 278 GLU B CA 1
ATOM 4629 C C . GLU B 1 278 ? 38.812 -20.328 -27.219 1 94.75 278 GLU B C 1
ATOM 4631 O O . GLU B 1 278 ? 39.062 -19.312 -27.875 1 94.75 278 GLU B O 1
ATOM 4636 N N . GLU B 1 279 ? 37.812 -20.438 -26.469 1 94.62 279 GLU B N 1
ATOM 4637 C CA . GLU B 1 279 ? 36.875 -19.344 -26.328 1 94.62 279 GLU B CA 1
ATOM 4638 C C . GLU B 1 279 ? 37.5 -18.125 -25.672 1 94.62 279 GLU B C 1
ATOM 4640 O O . GLU B 1 279 ? 37.25 -17 -26.078 1 94.62 279 GLU B O 1
ATOM 4645 N N . VAL B 1 280 ? 38.281 -18.359 -24.703 1 95.5 280 VAL B N 1
ATOM 4646 C CA . VAL B 1 280 ? 38.969 -17.266 -24 1 95.5 280 VAL B CA 1
ATOM 4647 C C . VAL B 1 280 ? 39.969 -16.594 -24.906 1 95.5 280 VAL B C 1
ATOM 4649 O O . VAL B 1 280 ? 40.125 -15.375 -24.875 1 95.5 280 VAL B O 1
ATOM 4652 N N . GLN B 1 281 ? 40.656 -17.375 -25.672 1 94 281 GLN B N 1
ATOM 4653 C CA . GLN B 1 281 ? 41.625 -16.812 -26.609 1 94 281 GLN B CA 1
ATOM 4654 C C . GLN B 1 281 ? 40.938 -15.898 -27.609 1 94 281 GLN B C 1
ATOM 4656 O O . GLN B 1 281 ? 41.469 -14.844 -27.969 1 94 281 GLN B O 1
ATOM 4661 N N . LYS B 1 282 ? 39.812 -16.375 -28.016 1 94.5 282 LYS B N 1
ATOM 4662 C CA . LYS B 1 282 ? 39.031 -15.547 -28.953 1 94.5 282 LYS B CA 1
ATOM 4663 C C . LYS B 1 282 ? 38.656 -14.211 -28.312 1 94.5 282 LYS B C 1
ATOM 4665 O O . LYS B 1 282 ? 38.75 -13.164 -28.969 1 94.5 282 LYS B O 1
ATOM 4670 N N . ILE B 1 283 ? 38.25 -14.227 -27.109 1 94.5 283 ILE B N 1
ATOM 4671 C CA . ILE B 1 283 ? 37.844 -13.031 -26.359 1 94.5 283 ILE B CA 1
ATOM 4672 C C . ILE B 1 283 ? 39.062 -12.094 -26.234 1 94.5 283 ILE B C 1
ATOM 4674 O O . ILE B 1 283 ? 38.938 -10.883 -26.406 1 94.5 283 ILE B O 1
ATOM 4678 N N . LYS B 1 284 ? 40.188 -12.68 -25.938 1 92.62 284 LYS B N 1
ATOM 4679 C CA . LYS B 1 284 ? 41.438 -11.906 -25.797 1 92.62 284 LYS B CA 1
ATOM 4680 C C . LYS B 1 284 ? 41.812 -11.211 -27.109 1 92.62 284 LYS B C 1
ATOM 4682 O O . LYS B 1 284 ? 42.219 -10.055 -27.094 1 92.62 284 LYS B O 1
ATOM 4687 N N . LYS B 1 285 ? 41.625 -11.906 -28.188 1 92.5 285 LYS B N 1
ATOM 4688 C CA . LYS B 1 285 ? 41.938 -11.352 -29.516 1 92.5 285 LYS B CA 1
ATOM 4689 C C . LYS B 1 285 ? 41.031 -10.164 -29.828 1 92.5 285 LYS B C 1
ATOM 4691 O O . LYS B 1 285 ? 41.469 -9.227 -30.516 1 92.5 285 LYS B O 1
ATOM 4696 N N . GLU B 1 286 ? 39.844 -10.273 -29.391 1 89.88 286 GLU B N 1
ATOM 4697 C CA . GLU B 1 286 ? 38.875 -9.195 -29.656 1 89.88 286 GLU B CA 1
ATOM 4698 C C . GLU B 1 286 ? 39.188 -7.965 -28.812 1 89.88 286 GLU B C 1
ATOM 4700 O O . GLU B 1 286 ? 38.781 -6.852 -29.156 1 89.88 286 GLU B O 1
ATOM 4705 N N . LEU B 1 287 ? 39.812 -8.102 -27.641 1 88.56 287 LEU B N 1
ATOM 4706 C CA . LEU B 1 287 ? 40.219 -7.012 -26.75 1 88.56 287 LEU B CA 1
ATOM 4707 C C . LEU B 1 287 ? 41.438 -6.277 -27.281 1 88.56 287 LEU B C 1
ATOM 4709 O O . LEU B 1 287 ? 41.625 -5.098 -27 1 88.56 287 LEU B O 1
ATOM 4713 N N . ASN B 1 288 ? 42.281 -6.938 -28.047 1 75.69 288 ASN B N 1
ATOM 4714 C CA . ASN B 1 288 ? 43.438 -6.324 -28.641 1 75.69 288 ASN B CA 1
ATOM 4715 C C . ASN B 1 288 ? 43.125 -5.688 -30 1 75.69 288 ASN B C 1
ATOM 4717 O O . ASN B 1 288 ? 43.75 -4.684 -30.375 1 75.69 288 ASN B O 1
#

Organism: NCBI:txid704125

pLDDT: mean 88.29, std 12.8, range [31.61, 98.75]

Nearest PDB structures (foldseek):
  7lhv-assembly1_B  TM=2.951E-01  e=1.445E+00  Arabidopsis thaliana
  1chp-assembly1_E  TM=3.043E-01  e=1.627E+00  Vibrio cholerae
  6z1p-assembly1_Ao  TM=2.217E-01  e=1.627E+00  Tetrahymena thermophila SB210
  7lhv-assembly1_B  TM=3.167E-01  e=1.697E+00  Arabidopsis thaliana
  1chp-assembly1_E  TM=3.049E-01  e=1.598E+00  Vibrio cholerae

Solvent-accessible surface area (backbone atoms only — not comparable to full-atom values): 31740 Å² total; per-residue (Å²): 130,81,75,74,76,67,68,82,77,78,62,65,70,49,45,51,40,42,71,49,35,33,61,51,43,53,28,82,91,29,41,68,53,32,43,52,54,48,34,42,70,66,67,48,62,65,76,56,45,72,59,51,40,78,45,86,68,69,69,79,56,51,30,56,86,26,70,77,62,57,58,59,38,30,34,31,31,69,86,54,32,36,36,39,39,39,57,38,62,74,83,63,95,46,52,67,59,46,53,49,47,52,48,27,51,57,54,53,66,68,58,55,78,61,39,60,61,85,67,61,50,36,35,36,40,35,37,38,29,58,43,88,84,67,99,57,81,52,47,66,48,45,32,34,38,19,29,77,87,79,61,46,67,77,56,73,44,51,36,41,35,40,35,31,51,60,46,76,76,34,86,86,32,72,80,53,78,82,39,62,47,47,42,53,47,48,54,38,65,37,84,49,69,65,56,49,52,57,48,26,73,77,30,68,68,49,30,51,52,49,52,50,44,50,54,47,40,50,32,66,69,52,40,51,53,48,50,53,50,50,50,52,52,50,51,52,50,49,51,51,50,51,51,49,52,49,48,49,49,50,51,42,51,52,47,43,51,52,43,47,73,75,63,49,53,55,65,58,43,13,65,73,65,68,47,49,57,68,56,40,49,52,54,54,59,72,74,104,132,79,76,75,76,68,67,83,78,79,63,66,72,50,45,50,41,42,72,49,34,34,63,52,43,54,29,81,91,30,39,68,54,32,43,53,54,46,34,43,71,66,66,48,63,66,75,56,45,71,60,51,39,77,44,86,69,70,70,78,57,52,31,57,87,27,70,78,64,56,56,59,39,30,32,30,32,69,88,55,32,37,36,38,38,39,55,41,61,73,83,64,95,47,52,66,58,46,52,50,46,53,49,26,52,60,53,54,65,66,58,55,76,62,38,61,61,85,66,64,50,35,35,36,41,37,38,38,27,58,44,88,86,66,99,56,80,53,45,67,49,45,32,32,38,20,29,77,86,78,61,47,67,74,58,73,44,52,35,40,35,40,35,32,51,59,44,76,78,34,87,86,32,72,82,55,76,82,39,62,47,46,43,52,47,47,55,38,64,35,84,47,70,66,56,50,52,56,49,27,73,76,31,67,68,49,30,51,52,48,53,52,44,50,53,48,37,45,32,67,67,52,40,51,54,49,50,52,49,51,51,52,51,50,52,51,49,50,50,52,51,50,49,48,52,50,47,50,50,51,51,42,52,52,50,43,51,53,42,45,75,74,63,50,52,55,65,58,43,12,65,72,64,68,47,50,57,67,57,40,49,52,53,52,60,71,74,105